Protein AF-A0A015INJ2-F1 (afdb_monomer)

Foldseek 3Di:
DDPDVVVVVLVVVLVVLVVVLVVLVVQLVVLCVVLLVPLQFNLVSLLLSCLSVVLSVLSVVLSVDPPVCSVVSNVVSVVSSLVSVQCQVVVLVVVVVVVVVVVVPDDPDDDDDDDDDDDDDDDDDDDDDDDDDDDDDDPPPPPPPDPSPPDPVVSNDDDPVSSVNNRDNVHDDDDDPPVVVVVVLLVLLVVLLVLLLVLLDDDAPDPDDDLLNLLSVLSVLLSVLLNVLQVCQQLFPDWDQLCRPDSVLVSLLSSLSVLLSVLSNLLSNLSSVLSPDQLDPPSVVGDDPPPDPPPPDDDDDDDDDDDDDDDDPDDQSFDPVCLVSLLSNLLSSLSNLLSSLSSLVSMGRPDPPQFWQADSVVLSVLSNVLSVCSNCVSVVRDRSSVNSVVNSVSSVVSVVCSVNRSDTPPDDPDDPQVVQWDDDPPDDIDGRPPPDDDDPPDPDDPPDDDDDDDDDDDDDDDDDDDDDD

InterPro domains:
  IPR010640 Low temperature requirement A [PF06772] (6-276)
  IPR010640 Low temperature requirement A [PTHR36840] (14-409)

pLDDT: mean 70.64, std 23.64, range [24.69, 97.62]

Mean predicted aligned error: 16.52 Å

Secondary structure (DSSP, 8-state):
----HHHHHHHHHHHHHHHHHHHHHHHHHHHHHHHHH-GGGHHHHHHHHHHHHHHHHHHHHHHTS-HHHHHHHHHHHHHHHHHHHHHHHHHHHHHHHHHHHHTT---S--------------------------------------GGG---TTTTS--GGGGG-S--SS---PPP-HHHHHHHHHHHHHHHHHHHHHHT------SS--HHHHHHHHHHHHHHHHHHHHHS-TT-SSEE-HHHH-HHHHHHHHHHHHHHHHHHHHHHHHHHHHHH---STTGGGSPP-----TTS-----------------------GGGHHHHHHHHHHHHHHHHHHHHHHHHSEE-SPTT-BSS-HHHHHHHHHHHHHHHHHGGGG---HHHHHHHHHHHHHHHHHHHHHHTSBTTS-SS--GGGGEE--SSS--EE----S-S-TT------S----PPP--------------

Sequence (469 aa):
MGTHATDIFHENVSIYLVSFIIARMVFVFLHILHATWIPLFRASFMNIAWGVFIPCVIWIVAIFVPSNWVNIAMWIAIAIEMLWTKIMPLYLRFGRKTKTQDEIVVDTTRENTPANDPSSPTSPTTSSSPTSPISPSSTITSRAPHKAMRTRGTEYQWKWKDLFIIFDTNQYRPALNIEHYSERLGLFAIIALGEGVLGVLYTSYNPQPDGQLGKAILGLLITYNLHWIYFIVDGSKQFQHALRRHVITGLLFGMTHFPLNMALVAFGASLGKIVQLRDFPGAHSIPTNEVGSHALVAESNSPSESTPTEVDSHNDSYDPHNAPLFWLYSATLAISLYCMGIVGVLHKGLDEDNYLRIPKSYRIILRFIIGTICLLLPLSKVNSLNLVVITSMLSIFLIIVETYGRLRKGLPLFGKCEDDVIIHPEYKKYIKWRWGNKDLNKGTWSTGILRKRKNKKEIGMDDKLIFES

Structure (mmCIF, N/CA/C/O backbone):
data_AF-A0A015INJ2-F1
#
_entry.id   AF-A0A015INJ2-F1
#
loop_
_atom_site.group_PDB
_atom_site.id
_atom_site.type_symbol
_atom_site.label_atom_id
_atom_site.label_alt_id
_atom_site.label_comp_id
_atom_site.label_asym_id
_atom_site.label_entity_id
_atom_site.label_seq_id
_atom_site.pdbx_PDB_ins_code
_atom_site.Cartn_x
_atom_site.Cartn_y
_atom_site.Cartn_z
_atom_site.occupancy
_atom_site.B_iso_or_equiv
_atom_site.auth_seq_id
_atom_site.auth_comp_id
_atom_site.auth_asym_id
_atom_site.auth_atom_id
_atom_site.pdbx_PDB_model_num
ATOM 1 N N . MET A 1 1 ? 10.844 -36.822 -24.781 1.00 37.34 1 MET A N 1
ATOM 2 C CA . MET A 1 1 ? 10.963 -36.105 -23.494 1.00 37.34 1 MET A CA 1
ATOM 3 C C . MET A 1 1 ? 11.379 -34.678 -23.803 1.00 37.34 1 MET A C 1
ATOM 5 O O . MET A 1 1 ? 12.560 -34.375 -23.801 1.00 37.34 1 MET A O 1
ATOM 9 N N . GLY A 1 2 ? 10.423 -33.844 -24.214 1.00 34.75 2 GLY A N 1
ATOM 10 C CA . GLY A 1 2 ? 10.663 -32.419 -24.426 1.00 34.75 2 GLY A CA 1
ATOM 11 C C . GLY A 1 2 ? 10.316 -31.694 -23.137 1.00 34.75 2 GLY A C 1
ATOM 12 O O . GLY A 1 2 ? 9.162 -31.718 -22.731 1.00 34.75 2 GLY A O 1
ATOM 13 N N . THR A 1 3 ? 11.309 -31.116 -22.473 1.00 41.62 3 THR A N 1
ATOM 14 C CA . THR A 1 3 ? 11.123 -30.217 -21.333 1.00 41.62 3 THR A CA 1
ATOM 15 C C . THR A 1 3 ? 10.608 -28.884 -21.865 1.00 41.62 3 THR A C 1
ATOM 17 O O . THR A 1 3 ? 11.395 -28.007 -22.224 1.00 41.62 3 THR A O 1
ATOM 20 N N . HIS A 1 4 ? 9.289 -28.739 -21.992 1.00 40.44 4 HIS A N 1
ATOM 21 C CA . HIS A 1 4 ? 8.701 -27.427 -22.239 1.00 40.44 4 HIS A CA 1
ATOM 22 C C . HIS A 1 4 ? 8.974 -26.536 -21.020 1.00 40.44 4 HIS A C 1
ATOM 24 O O . HIS A 1 4 ? 8.844 -26.977 -19.880 1.00 40.44 4 HIS A O 1
ATOM 30 N N . ALA A 1 5 ? 9.331 -25.268 -21.245 1.00 39.47 5 ALA A N 1
ATOM 31 C CA . ALA A 1 5 ? 9.558 -24.296 -20.172 1.00 39.47 5 ALA A CA 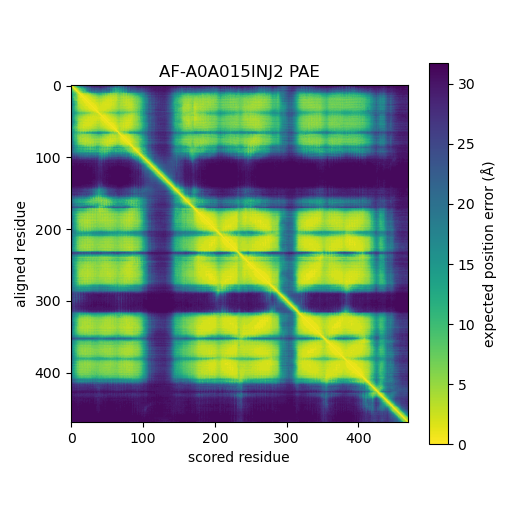1
ATOM 32 C C . ALA A 1 5 ? 8.371 -24.226 -19.189 1.00 39.47 5 ALA A C 1
ATOM 34 O O . ALA A 1 5 ? 8.565 -24.021 -17.994 1.00 39.47 5 ALA A O 1
ATOM 35 N N . THR A 1 6 ? 7.151 -24.478 -19.673 1.00 51.31 6 THR A N 1
ATOM 36 C CA . THR A 1 6 ? 5.929 -24.557 -18.864 1.00 51.31 6 THR A CA 1
ATOM 37 C C . THR A 1 6 ? 5.978 -25.631 -17.782 1.00 51.31 6 THR A C 1
ATOM 39 O O . THR A 1 6 ? 5.457 -25.380 -16.701 1.00 51.31 6 THR A O 1
ATOM 42 N N . ASP A 1 7 ? 6.626 -26.773 -18.025 1.00 53.12 7 ASP A N 1
ATOM 43 C CA . ASP A 1 7 ? 6.733 -27.862 -17.044 1.00 53.12 7 ASP A CA 1
ATOM 44 C C . ASP A 1 7 ? 7.719 -27.498 -15.928 1.00 53.12 7 ASP A C 1
ATOM 46 O O . ASP A 1 7 ? 7.435 -27.726 -14.755 1.00 53.12 7 ASP A O 1
ATOM 50 N N . ILE A 1 8 ? 8.820 -26.815 -16.271 1.00 52.50 8 ILE A N 1
ATOM 51 C CA . ILE A 1 8 ? 9.803 -26.290 -15.306 1.00 52.50 8 ILE A CA 1
ATOM 52 C C . ILE A 1 8 ? 9.174 -25.190 -14.437 1.00 52.50 8 ILE A C 1
ATOM 54 O O . ILE A 1 8 ? 9.369 -25.150 -13.220 1.00 52.50 8 ILE A O 1
ATOM 58 N N . PHE A 1 9 ? 8.382 -24.293 -15.037 1.00 52.97 9 PHE A N 1
ATOM 59 C CA . PHE A 1 9 ? 7.626 -23.290 -14.281 1.00 52.97 9 PHE A CA 1
ATOM 60 C C . PHE A 1 9 ? 6.572 -23.938 -13.377 1.00 52.97 9 PHE A C 1
ATOM 62 O O . PHE A 1 9 ? 6.418 -23.504 -12.236 1.00 52.97 9 PHE A O 1
ATOM 69 N N . HIS A 1 10 ? 5.891 -24.991 -13.838 1.00 63.22 10 HIS A N 1
ATOM 70 C CA . HIS A 1 10 ? 4.936 -25.737 -13.019 1.00 63.22 10 HIS A CA 1
ATOM 71 C C . HIS A 1 10 ? 5.623 -26.407 -11.826 1.00 63.22 10 HIS A C 1
ATOM 73 O O . HIS A 1 10 ? 5.093 -26.367 -10.716 1.00 63.22 10 HIS A O 1
ATOM 79 N N . GLU A 1 11 ? 6.812 -26.975 -12.027 1.00 68.94 11 GLU A N 1
ATOM 80 C CA . GLU A 1 11 ? 7.596 -27.640 -10.986 1.00 68.94 11 GLU A CA 1
ATOM 81 C C . GLU A 1 11 ? 8.076 -26.641 -9.923 1.00 68.94 11 GLU A C 1
ATOM 83 O O . GLU A 1 11 ? 7.817 -26.831 -8.733 1.00 68.94 11 GLU A O 1
ATOM 88 N N . ASN A 1 12 ? 8.643 -25.504 -10.340 1.00 72.44 12 ASN A N 1
ATOM 89 C CA . ASN A 1 12 ? 9.075 -24.444 -9.425 1.00 72.44 12 ASN A CA 1
ATOM 90 C C . ASN A 1 12 ? 7.905 -23.852 -8.629 1.00 72.44 12 ASN A C 1
ATOM 92 O O . ASN A 1 12 ? 7.983 -23.733 -7.405 1.00 72.44 12 ASN A O 1
ATOM 96 N N . VAL A 1 13 ? 6.796 -23.511 -9.297 1.00 71.50 13 VAL A N 1
ATOM 97 C CA . VAL A 1 13 ? 5.592 -22.990 -8.631 1.00 71.50 13 VAL A CA 1
ATOM 98 C C . VAL A 1 13 ? 5.046 -24.018 -7.644 1.00 71.50 13 VAL A C 1
ATOM 100 O O . VAL A 1 13 ? 4.737 -23.661 -6.510 1.00 71.50 13 VAL A O 1
ATOM 103 N N . SER A 1 14 ? 5.003 -25.298 -8.017 1.00 74.44 14 SER A N 1
ATOM 104 C CA . SER A 1 14 ? 4.539 -26.370 -7.130 1.00 74.44 14 SER A CA 1
ATOM 105 C C . SER A 1 14 ? 5.404 -26.490 -5.875 1.00 74.44 14 SER A C 1
ATOM 107 O O . SER A 1 14 ? 4.860 -26.594 -4.778 1.00 74.44 14 SER A O 1
ATOM 109 N N . ILE A 1 15 ? 6.732 -26.395 -5.993 1.00 82.12 15 ILE A N 1
ATOM 110 C CA . ILE A 1 15 ? 7.648 -26.417 -4.840 1.00 82.12 15 ILE A CA 1
ATOM 111 C C . ILE A 1 15 ? 7.374 -25.231 -3.899 1.00 82.12 15 ILE A C 1
ATOM 113 O O . ILE A 1 15 ? 7.261 -25.415 -2.681 1.00 82.12 15 ILE A O 1
ATOM 117 N N . TYR A 1 16 ? 7.196 -24.022 -4.442 1.00 80.00 16 TYR A N 1
ATOM 118 C CA . TYR A 1 16 ? 6.836 -22.848 -3.640 1.00 80.00 16 TYR A CA 1
ATOM 119 C C . TYR A 1 16 ? 5.480 -23.021 -2.947 1.00 80.00 16 TYR A C 1
ATOM 121 O O . TYR A 1 16 ? 5.376 -22.770 -1.745 1.00 80.00 16 TYR A O 1
ATOM 129 N N . LEU A 1 17 ? 4.462 -23.513 -3.656 1.00 80.06 17 LEU A N 1
ATOM 130 C CA . LEU A 1 17 ? 3.134 -23.762 -3.091 1.00 80.06 17 LEU A CA 1
ATOM 131 C C . LEU A 1 17 ? 3.173 -24.806 -1.972 1.00 80.06 17 LEU A C 1
ATOM 133 O O . LEU A 1 17 ? 2.581 -24.590 -0.915 1.00 80.06 17 LEU A O 1
ATOM 137 N N . VAL A 1 18 ? 3.911 -25.901 -2.157 1.00 85.69 18 VAL A N 1
ATOM 138 C CA . VAL A 1 18 ? 4.077 -26.943 -1.135 1.00 85.69 18 VAL A CA 1
ATOM 139 C C . VAL A 1 18 ? 4.748 -26.373 0.114 1.00 85.69 18 VAL A C 1
ATOM 141 O O . VAL A 1 18 ? 4.236 -26.566 1.218 1.00 85.69 18 VAL A O 1
ATOM 144 N N . SER A 1 19 ? 5.844 -25.619 -0.031 1.00 86.75 19 SER A N 1
ATOM 145 C CA . SER A 1 19 ? 6.521 -25.000 1.121 1.00 86.75 19 SER A CA 1
ATOM 146 C C . SER A 1 19 ? 5.616 -24.009 1.870 1.00 86.75 19 SER A C 1
ATOM 148 O O . SER A 1 19 ? 5.572 -24.009 3.104 1.00 86.75 19 SER A O 1
ATOM 150 N N . PHE A 1 20 ? 4.817 -23.231 1.136 1.00 85.88 20 PHE A N 1
ATOM 151 C CA . PHE A 1 20 ? 3.827 -22.318 1.697 1.00 85.88 20 PHE A CA 1
ATOM 152 C C . PHE A 1 20 ? 2.727 -23.057 2.474 1.00 85.88 20 PHE A C 1
ATOM 154 O O . PHE A 1 20 ? 2.412 -22.678 3.605 1.00 85.88 20 PHE A O 1
ATOM 161 N N . ILE A 1 21 ? 2.178 -24.142 1.918 1.00 88.81 21 ILE A N 1
ATOM 162 C CA . ILE A 1 21 ? 1.166 -24.973 2.587 1.00 88.81 21 ILE A CA 1
ATOM 163 C C . ILE A 1 21 ? 1.736 -25.586 3.868 1.00 88.81 21 ILE A C 1
ATOM 165 O O . ILE A 1 21 ? 1.072 -25.544 4.902 1.00 88.81 21 ILE A O 1
ATOM 169 N N . ILE A 1 22 ? 2.971 -26.099 3.845 1.00 91.12 22 ILE A N 1
ATOM 170 C CA . ILE A 1 22 ? 3.627 -26.654 5.040 1.00 91.12 22 ILE A CA 1
ATOM 171 C C . ILE A 1 22 ? 3.703 -25.596 6.147 1.00 91.12 22 ILE A C 1
ATOM 173 O O . ILE A 1 22 ? 3.267 -25.854 7.272 1.00 91.12 22 ILE A O 1
ATOM 177 N N . ALA A 1 23 ? 4.172 -24.384 5.834 1.00 89.69 23 ALA A N 1
ATOM 178 C CA . ALA A 1 23 ? 4.242 -23.291 6.805 1.00 89.69 23 ALA A CA 1
ATOM 179 C C . ALA A 1 23 ? 2.858 -22.941 7.392 1.00 89.69 23 ALA A C 1
ATOM 181 O O . ALA A 1 23 ? 2.720 -22.698 8.594 1.00 89.69 23 ALA A O 1
ATOM 182 N N . ARG A 1 24 ? 1.806 -22.972 6.566 1.00 90.31 24 ARG A N 1
ATOM 183 C CA . ARG A 1 24 ? 0.418 -22.734 6.992 1.00 90.31 24 ARG A CA 1
ATOM 184 C C . ARG A 1 24 ? -0.132 -23.859 7.869 1.00 90.31 24 ARG A C 1
ATOM 186 O O . ARG A 1 24 ? -0.808 -23.581 8.859 1.00 90.31 24 ARG A O 1
ATOM 193 N N . MET A 1 25 ? 0.192 -25.113 7.567 1.00 92.12 25 MET A N 1
ATOM 194 C CA . MET A 1 25 ? -0.232 -26.267 8.364 1.00 92.12 25 MET A CA 1
ATOM 195 C C . MET A 1 25 ? 0.405 -26.271 9.756 1.00 92.12 25 MET A C 1
ATOM 197 O O . MET A 1 25 ? -0.268 -26.611 10.730 1.00 92.12 25 MET A O 1
ATOM 201 N N . VAL A 1 26 ? 1.649 -25.799 9.890 1.00 94.06 26 VAL A N 1
ATOM 202 C CA . VAL A 1 26 ? 2.275 -25.567 11.205 1.00 94.06 26 VAL A CA 1
ATOM 203 C C . VAL A 1 26 ? 1.472 -24.547 12.021 1.00 94.06 26 VAL A C 1
ATOM 205 O O . VAL A 1 26 ? 1.242 -24.747 13.215 1.00 94.06 26 VAL A O 1
ATOM 208 N N . PHE A 1 27 ? 0.975 -23.482 11.386 1.00 90.62 27 PHE A N 1
ATOM 209 C CA . PHE A 1 27 ? 0.138 -22.483 12.054 1.00 90.62 27 PHE A CA 1
ATOM 210 C C . PHE A 1 27 ? -1.207 -23.064 12.520 1.00 90.62 27 PHE A C 1
ATOM 212 O O . PHE A 1 27 ? -1.632 -22.790 13.646 1.00 90.62 27 PHE A O 1
ATOM 219 N N . VAL A 1 28 ? -1.852 -23.903 11.698 1.00 92.06 28 VAL A N 1
ATOM 220 C CA . VAL A 1 28 ? -3.074 -24.646 12.068 1.00 92.06 28 VAL A CA 1
ATOM 221 C C . VAL A 1 28 ? -2.808 -25.546 13.275 1.00 92.06 28 VAL A C 1
ATOM 223 O O . VAL A 1 28 ? -3.546 -25.485 14.259 1.00 92.06 28 VAL A O 1
ATOM 226 N N . PHE A 1 29 ? -1.725 -26.324 13.239 1.00 93.06 29 PHE A N 1
ATOM 227 C CA . PHE A 1 29 ? -1.326 -27.204 14.337 1.00 93.06 29 PHE A CA 1
ATOM 228 C C . PHE A 1 29 ? -1.113 -26.433 15.647 1.00 93.06 29 PHE A C 1
ATOM 230 O O . PHE A 1 29 ? -1.627 -26.829 16.693 1.00 93.06 29 PHE A O 1
ATOM 237 N N . LEU A 1 30 ? -0.435 -25.284 15.592 1.00 92.44 30 LEU A N 1
ATOM 238 C CA . LEU A 1 30 ? -0.211 -24.445 16.768 1.00 92.44 30 LEU A CA 1
ATOM 239 C C . LEU A 1 30 ? -1.530 -23.918 17.361 1.00 92.44 30 LEU A C 1
ATOM 241 O O . LEU A 1 30 ? -1.694 -23.903 18.579 1.00 92.44 30 LEU A O 1
ATOM 245 N N . HIS A 1 31 ? -2.505 -23.542 16.527 1.00 89.31 31 HIS A N 1
ATOM 246 C CA . HIS A 1 31 ? -3.829 -23.104 16.997 1.00 89.31 31 HIS A CA 1
ATOM 247 C C . HIS A 1 31 ? -4.644 -24.248 17.608 1.00 89.31 31 HIS A C 1
ATOM 249 O O . HIS A 1 31 ? -5.375 -24.029 18.576 1.00 89.31 31 HIS A O 1
ATOM 255 N N . ILE A 1 32 ? -4.481 -25.470 17.095 1.00 88.94 32 ILE A N 1
ATOM 256 C CA . ILE A 1 32 ? -5.030 -26.686 17.706 1.00 88.94 32 ILE A CA 1
ATOM 257 C C . ILE A 1 32 ? -4.429 -26.904 19.096 1.00 88.94 32 ILE A C 1
ATOM 259 O O . ILE A 1 32 ? -5.177 -27.083 20.057 1.00 88.94 32 ILE A O 1
ATOM 263 N N . LEU A 1 33 ? -3.110 -26.777 19.237 1.00 90.06 33 LEU A N 1
ATOM 264 C CA . LEU A 1 33 ? -2.421 -26.879 20.526 1.00 90.06 33 LEU A CA 1
ATOM 265 C C . LEU A 1 33 ? -2.858 -25.777 21.511 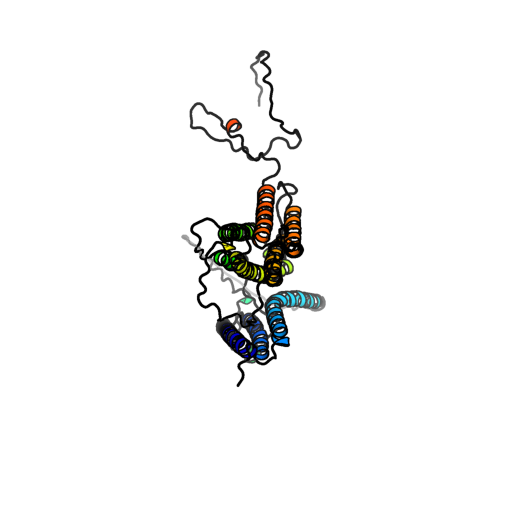1.00 90.06 33 LEU A C 1
ATOM 267 O O . LEU A 1 33 ? -3.101 -26.041 22.687 1.00 90.06 33 LEU A O 1
ATOM 271 N N . HIS A 1 34 ? -3.041 -24.539 21.050 1.00 87.56 34 HIS A N 1
ATOM 272 C CA . HIS A 1 34 ? -3.579 -23.474 21.903 1.00 87.56 34 HIS A CA 1
ATOM 273 C C . HIS A 1 34 ? -5.013 -23.754 22.365 1.00 87.56 34 HIS A C 1
ATOM 275 O O . HIS A 1 34 ? -5.356 -23.451 23.510 1.00 87.56 34 HIS A O 1
ATOM 281 N N . ALA A 1 35 ? -5.849 -24.356 21.515 1.00 85.44 35 ALA A N 1
ATOM 282 C CA . ALA A 1 35 ? -7.199 -24.747 21.902 1.00 85.44 35 ALA A CA 1
ATOM 283 C C . ALA A 1 35 ? -7.205 -25.880 22.939 1.00 85.44 35 ALA A C 1
ATOM 285 O O . ALA A 1 35 ? -8.035 -25.869 23.851 1.00 85.44 35 ALA A O 1
ATOM 286 N N . THR A 1 36 ? -6.292 -26.850 22.851 1.00 84.00 36 THR A N 1
ATOM 287 C CA . THR A 1 36 ? -6.221 -27.918 23.859 1.00 84.00 36 THR A CA 1
ATOM 288 C C . THR A 1 36 ? -5.809 -27.360 25.220 1.00 84.00 36 THR A C 1
ATOM 290 O O . THR A 1 36 ? -6.463 -27.677 26.219 1.00 84.00 36 THR A O 1
ATOM 293 N N . TRP A 1 37 ? -4.812 -26.466 25.251 1.00 85.69 37 TRP A N 1
ATOM 294 C CA . TRP A 1 37 ? -4.280 -25.875 26.483 1.00 85.69 37 TRP A CA 1
ATOM 295 C C . TRP A 1 37 ? -5.234 -24.853 27.121 1.00 85.69 37 TRP A C 1
ATOM 297 O O . TRP A 1 37 ? -5.406 -24.852 28.339 1.00 85.69 37 TRP A O 1
ATOM 307 N N . ILE A 1 38 ? -5.891 -23.991 26.336 1.00 84.19 38 ILE A N 1
ATOM 308 C CA . ILE A 1 38 ? -6.716 -22.895 26.871 1.00 84.19 38 ILE A CA 1
ATOM 309 C C . ILE A 1 38 ? -8.208 -23.167 26.613 1.00 84.19 38 ILE A C 1
ATOM 311 O O . ILE A 1 38 ? -8.754 -22.723 25.596 1.00 84.19 38 ILE A O 1
ATOM 315 N N . PRO A 1 39 ? -8.912 -23.849 27.542 1.00 76.44 39 PRO A N 1
ATOM 316 C CA . PRO A 1 39 ? -10.284 -24.295 27.323 1.00 76.44 39 PRO A CA 1
ATOM 317 C C . PRO A 1 39 ? -11.280 -23.164 27.093 1.00 76.44 39 PRO A C 1
ATOM 319 O O . PRO A 1 39 ? -12.203 -23.308 26.294 1.00 76.44 39 PRO A O 1
ATOM 322 N N . LEU A 1 40 ? -11.048 -22.017 27.732 1.00 76.12 40 LEU A N 1
ATOM 323 C CA . LEU A 1 40 ? -11.949 -20.870 27.701 1.00 76.12 40 LEU A CA 1
ATOM 324 C C . LEU A 1 40 ? -12.138 -20.285 26.290 1.00 76.12 40 LEU A C 1
ATOM 326 O O . LEU A 1 40 ? -13.213 -19.785 25.973 1.00 76.12 40 LEU A O 1
ATOM 330 N N . PHE A 1 41 ? -11.113 -20.365 25.433 1.00 78.31 41 PHE A N 1
ATOM 331 C CA . PHE A 1 41 ? -11.112 -19.770 24.088 1.00 78.31 41 PHE A CA 1
ATOM 332 C C . PHE A 1 41 ? -11.024 -20.813 22.963 1.00 78.31 41 PHE A C 1
ATOM 334 O O . PHE A 1 41 ? -10.759 -20.455 21.814 1.00 78.31 41 PHE A O 1
ATOM 341 N N . ARG A 1 42 ? -11.272 -22.096 23.268 1.00 80.06 42 ARG A N 1
ATOM 342 C CA . ARG A 1 42 ? -11.201 -23.237 22.332 1.00 80.06 42 ARG A CA 1
ATOM 343 C C . ARG A 1 42 ? -11.834 -22.950 20.982 1.00 80.06 42 ARG A C 1
ATOM 345 O O . ARG A 1 42 ? -11.186 -23.068 19.947 1.00 80.06 42 ARG A O 1
ATOM 352 N N . ALA A 1 43 ? -13.087 -22.519 21.006 1.00 77.50 43 ALA A N 1
ATOM 353 C CA . ALA A 1 43 ? -13.856 -22.306 19.794 1.00 77.50 43 ALA A CA 1
ATOM 354 C C . ALA A 1 43 ? -13.339 -21.111 18.966 1.00 77.50 43 ALA A C 1
ATOM 356 O O . ALA A 1 43 ? -13.389 -21.145 17.740 1.00 77.50 43 ALA A O 1
ATOM 357 N N . SER A 1 44 ? -12.756 -20.092 19.613 1.00 79.56 44 SER A N 1
ATOM 358 C CA . SER A 1 44 ? -12.095 -18.984 18.912 1.00 79.56 44 SER A CA 1
ATOM 359 C C . SER A 1 44 ? -10.821 -19.448 18.205 1.00 79.56 44 SER A C 1
ATOM 361 O O . SER A 1 44 ? -10.587 -19.062 17.063 1.00 79.56 44 SER A O 1
ATOM 363 N N . PHE A 1 45 ? -10.000 -20.272 18.861 1.00 84.94 45 PHE A N 1
ATOM 364 C CA . PHE A 1 45 ? -8.798 -20.837 18.245 1.00 84.94 45 PHE A CA 1
ATOM 365 C C . PHE A 1 45 ? -9.144 -21.816 17.117 1.00 84.94 45 PHE A C 1
ATOM 367 O O . PHE A 1 45 ? -8.491 -21.786 16.078 1.00 84.94 45 PHE A O 1
ATOM 374 N N . MET A 1 46 ? -10.204 -22.619 17.272 1.00 84.50 46 MET A N 1
ATOM 375 C CA . MET A 1 46 ? -10.673 -23.540 16.226 1.00 84.50 46 MET A CA 1
ATOM 376 C C . MET A 1 46 ? -11.248 -22.815 15.027 1.00 84.50 46 MET A C 1
ATOM 378 O O . MET A 1 46 ? -10.944 -23.184 13.898 1.00 84.50 46 MET A O 1
ATOM 382 N N . ASN A 1 47 ? -11.982 -21.727 15.239 1.00 83.44 47 ASN A N 1
ATOM 383 C CA . ASN A 1 47 ? -12.425 -20.896 14.132 1.00 83.44 47 ASN A CA 1
ATOM 384 C C . ASN A 1 47 ? -11.230 -20.325 13.343 1.00 83.44 47 ASN A C 1
ATOM 386 O O . ASN A 1 47 ? -11.232 -20.389 12.116 1.00 83.44 47 ASN A O 1
ATOM 390 N N . ILE A 1 48 ? -10.187 -19.828 14.020 1.00 85.00 48 ILE A N 1
ATOM 391 C CA . ILE A 1 48 ? -8.971 -19.341 13.344 1.00 85.00 48 ILE A CA 1
ATOM 392 C C . ILE A 1 48 ? -8.271 -20.481 12.587 1.00 85.00 48 ILE A C 1
ATOM 394 O O . ILE A 1 48 ? -7.875 -20.287 11.440 1.00 85.00 48 ILE A O 1
ATOM 398 N N . ALA A 1 49 ? -8.171 -21.672 13.186 1.00 88.81 49 ALA A N 1
ATOM 399 C CA . ALA A 1 49 ? -7.579 -22.849 12.552 1.00 88.81 49 ALA A CA 1
ATOM 400 C C . ALA A 1 49 ? -8.328 -23.251 11.268 1.00 88.81 49 ALA A C 1
ATOM 402 O O . ALA A 1 49 ? -7.701 -23.417 10.223 1.00 88.81 49 ALA A O 1
ATOM 403 N N . TRP A 1 50 ? -9.663 -23.317 11.309 1.00 87.50 50 TRP A N 1
ATOM 404 C CA . TRP A 1 50 ? -10.501 -23.579 10.132 1.00 87.50 50 TRP A CA 1
ATOM 405 C C . TRP A 1 50 ? -10.345 -22.509 9.049 1.00 87.50 50 TRP A C 1
ATOM 407 O O . TRP A 1 50 ? -10.314 -22.835 7.863 1.00 87.50 50 TRP A O 1
ATOM 417 N N . GLY A 1 51 ? -10.161 -21.253 9.455 1.00 85.88 51 GLY A N 1
ATOM 418 C CA . GLY A 1 51 ? -9.908 -20.135 8.550 1.00 85.88 51 GLY A CA 1
ATOM 419 C C . GLY A 1 51 ? -8.631 -20.236 7.740 1.00 85.88 51 GLY A C 1
ATOM 420 O O . GLY A 1 51 ? -8.559 -19.666 6.658 1.00 85.88 51 GLY A O 1
ATOM 421 N N . VAL A 1 52 ? -7.640 -20.964 8.247 1.00 89.12 52 VAL A N 1
ATOM 422 C CA . VAL A 1 52 ? -6.389 -21.236 7.534 1.00 89.12 52 VAL A CA 1
ATOM 423 C C . VAL A 1 52 ? -6.467 -22.576 6.806 1.00 89.12 52 VAL A C 1
ATOM 425 O O . VAL A 1 52 ? -6.013 -22.681 5.668 1.00 89.12 52 VAL A O 1
ATOM 428 N N . PHE A 1 53 ? -7.091 -23.585 7.415 1.00 91.25 53 PHE A N 1
ATOM 429 C CA . PHE A 1 53 ? -7.205 -24.926 6.847 1.00 91.25 53 PHE A CA 1
ATOM 430 C C . PHE A 1 53 ? -8.030 -24.960 5.551 1.00 91.25 53 PHE A C 1
ATOM 432 O O . PHE A 1 53 ? -7.593 -25.569 4.578 1.00 91.25 53 PHE A O 1
ATOM 439 N N . ILE A 1 54 ? -9.179 -24.273 5.494 1.00 90.00 54 ILE A N 1
ATOM 440 C CA . ILE A 1 54 ? -10.041 -24.255 4.297 1.00 90.00 54 ILE A CA 1
ATOM 441 C C . ILE A 1 54 ? -9.291 -23.690 3.073 1.00 90.00 54 ILE A C 1
ATOM 443 O O . ILE A 1 54 ? -9.242 -24.378 2.052 1.00 90.00 54 ILE A O 1
ATOM 447 N N . PRO A 1 55 ? -8.641 -22.508 3.145 1.00 89.69 55 PRO A N 1
ATOM 448 C CA . PRO A 1 55 ? -7.770 -22.042 2.070 1.00 89.69 55 PRO A CA 1
ATOM 449 C C . PRO A 1 55 ? -6.648 -23.021 1.725 1.00 89.69 55 PRO A C 1
ATOM 451 O O . PRO A 1 55 ? -6.350 -23.178 0.548 1.00 89.69 55 PRO A O 1
ATOM 454 N N . CYS A 1 56 ? -6.039 -23.709 2.701 1.00 88.81 56 CYS A N 1
ATOM 455 C CA . CYS A 1 56 ? -4.982 -24.691 2.421 1.00 88.81 56 CYS A CA 1
ATOM 456 C C . CYS A 1 56 ? -5.473 -25.846 1.541 1.00 88.81 56 CYS A C 1
ATOM 458 O O . CYS A 1 56 ? -4.742 -26.276 0.656 1.00 88.81 56 CYS A O 1
ATOM 460 N N . VAL A 1 57 ? -6.714 -26.309 1.719 1.00 90.19 57 VAL A N 1
ATOM 461 C CA . VAL A 1 57 ? -7.309 -27.319 0.828 1.00 90.19 57 VAL A CA 1
ATOM 462 C C . VAL A 1 57 ? -7.408 -26.786 -0.604 1.00 90.19 57 VAL A C 1
ATOM 464 O O . VAL A 1 57 ? -7.057 -27.491 -1.545 1.00 90.19 57 VAL A O 1
ATOM 467 N N . ILE A 1 58 ? -7.812 -25.524 -0.777 1.00 87.81 58 ILE A N 1
ATOM 468 C CA . ILE A 1 58 ? -7.881 -24.877 -2.098 1.00 87.81 58 ILE A CA 1
ATOM 469 C C . ILE A 1 58 ? -6.478 -24.737 -2.709 1.00 87.81 58 ILE A C 1
ATOM 471 O O . ILE A 1 58 ? -6.303 -25.011 -3.894 1.00 87.81 58 ILE A O 1
ATOM 475 N N . TRP A 1 59 ? -5.470 -24.386 -1.906 1.00 85.81 59 TRP A N 1
ATOM 476 C CA . TRP A 1 59 ? -4.069 -24.334 -2.339 1.00 85.81 59 TRP A CA 1
ATOM 477 C C . TRP A 1 59 ? -3.534 -25.704 -2.780 1.00 85.81 59 TRP A C 1
ATOM 479 O O . TRP A 1 59 ? -2.809 -25.771 -3.766 1.00 85.81 59 TRP A O 1
ATOM 489 N N . ILE A 1 60 ? -3.919 -26.796 -2.109 1.00 86.06 60 ILE A N 1
ATOM 490 C CA . ILE A 1 60 ? -3.558 -28.163 -2.522 1.00 86.06 60 ILE A CA 1
ATOM 491 C C . ILE A 1 60 ? -4.213 -28.509 -3.860 1.00 86.06 60 ILE A C 1
ATOM 493 O O . ILE A 1 60 ? -3.549 -29.028 -4.752 1.00 86.06 60 ILE A O 1
ATOM 497 N N . VAL A 1 61 ? -5.501 -28.193 -4.025 1.00 84.75 61 VAL A N 1
ATOM 498 C CA . VAL A 1 61 ? -6.208 -28.410 -5.295 1.00 84.75 61 VAL A CA 1
ATOM 499 C C . VAL A 1 61 ? -5.537 -27.624 -6.423 1.00 84.75 61 VAL A C 1
ATOM 501 O O . VAL A 1 61 ? -5.363 -28.168 -7.508 1.00 84.75 61 VAL A O 1
ATOM 504 N N . ALA A 1 62 ? -5.083 -26.395 -6.159 1.00 81.31 62 ALA A N 1
ATOM 505 C CA . ALA A 1 62 ? -4.417 -25.550 -7.148 1.00 81.31 62 ALA A CA 1
ATOM 506 C C . ALA A 1 62 ? -3.119 -26.156 -7.720 1.00 81.31 62 ALA A C 1
ATOM 508 O O . ALA A 1 62 ? -2.763 -25.817 -8.843 1.00 81.31 62 ALA A O 1
ATOM 509 N N . ILE A 1 63 ? -2.448 -27.075 -7.012 1.00 80.69 63 ILE A N 1
ATOM 510 C CA . ILE A 1 63 ? -1.240 -27.767 -7.508 1.00 80.69 63 ILE A CA 1
ATOM 511 C C . ILE A 1 63 ? -1.569 -28.688 -8.692 1.00 80.69 63 ILE A C 1
ATOM 513 O O . ILE A 1 63 ? -0.769 -28.833 -9.613 1.00 80.69 63 ILE A O 1
ATOM 517 N N . PHE A 1 64 ? -2.752 -29.301 -8.682 1.00 82.19 64 PHE A N 1
ATOM 518 C CA . PHE A 1 64 ? -3.174 -30.275 -9.695 1.00 82.19 64 PHE A CA 1
ATOM 519 C C . PHE A 1 64 ? -4.006 -29.649 -10.822 1.00 82.19 64 PHE A C 1
ATOM 521 O O . PHE A 1 64 ? -4.437 -30.344 -11.742 1.00 82.19 64 PHE A O 1
ATOM 528 N N . VAL A 1 65 ? -4.273 -28.346 -10.739 1.00 81.06 65 VAL A N 1
ATOM 529 C CA . VAL A 1 65 ? -5.105 -27.612 -11.692 1.00 81.06 65 VAL A CA 1
ATOM 530 C C . VAL A 1 65 ? -4.238 -27.090 -12.849 1.00 81.06 65 VAL A C 1
ATOM 532 O O . VAL A 1 65 ? -3.144 -26.589 -12.602 1.00 81.06 65 VAL A O 1
ATOM 535 N N . PRO A 1 66 ? -4.706 -27.149 -14.114 1.00 77.12 66 PRO A N 1
ATOM 536 C CA . PRO A 1 66 ? -3.969 -26.601 -15.254 1.00 77.12 66 PRO A CA 1
ATOM 537 C C . PRO A 1 66 ? -3.700 -25.094 -15.117 1.00 77.12 66 PRO A C 1
ATOM 539 O O . PRO A 1 66 ? -4.581 -24.354 -14.672 1.00 77.12 66 PRO A O 1
ATOM 542 N N . SER A 1 67 ? -2.527 -24.638 -15.583 1.00 71.31 67 SER A N 1
ATOM 543 C CA . SER A 1 67 ? -1.985 -23.262 -15.471 1.00 71.31 67 SER A CA 1
ATOM 544 C C . SER A 1 67 ? -3.018 -22.124 -15.599 1.00 71.31 67 SER A C 1
ATOM 546 O O . SER A 1 67 ? -3.030 -21.182 -14.806 1.00 71.31 67 SER A O 1
ATOM 548 N N . ASN A 1 68 ? -3.966 -22.248 -16.530 1.00 75.50 68 ASN A N 1
ATOM 549 C CA . ASN A 1 68 ? -4.989 -21.240 -16.831 1.00 75.50 68 ASN A CA 1
ATOM 550 C C . ASN A 1 68 ? -5.907 -20.928 -15.631 1.00 75.50 68 ASN A C 1
ATOM 552 O O . ASN A 1 68 ? -6.380 -19.803 -15.477 1.00 75.50 68 ASN A O 1
ATOM 556 N N . TRP A 1 69 ? -6.164 -21.923 -14.781 1.00 78.62 69 TRP A N 1
ATOM 557 C CA . TRP A 1 69 ? -7.096 -21.837 -13.655 1.00 78.62 69 TRP A CA 1
ATOM 558 C C . TRP A 1 69 ? -6.394 -21.677 -12.304 1.00 78.62 69 TRP A C 1
ATOM 560 O O . TRP A 1 69 ? -7.042 -21.285 -11.331 1.00 78.62 69 TRP A O 1
ATOM 570 N N . VAL A 1 70 ? -5.078 -21.913 -12.241 1.00 76.56 70 VAL A N 1
ATOM 571 C CA . VAL A 1 70 ? -4.289 -21.800 -11.003 1.00 76.56 70 VAL A CA 1
ATOM 572 C C . VAL A 1 70 ? -4.400 -20.390 -10.433 1.00 76.56 70 VAL A C 1
ATOM 574 O O . VAL A 1 70 ? -4.764 -20.230 -9.272 1.00 76.56 70 VAL A O 1
ATOM 577 N N . ASN A 1 71 ? -4.209 -19.355 -11.257 1.00 77.81 71 ASN A N 1
ATOM 578 C CA . ASN A 1 71 ? -4.323 -17.957 -10.824 1.00 77.81 71 ASN A CA 1
ATOM 579 C C . ASN A 1 71 ? -5.678 -17.648 -10.172 1.00 77.81 71 ASN A C 1
ATOM 581 O O . ASN A 1 71 ? -5.732 -17.013 -9.120 1.00 77.81 71 ASN A O 1
ATOM 585 N N . ILE A 1 72 ? -6.770 -18.133 -10.764 1.00 82.88 72 ILE A N 1
ATOM 586 C CA . ILE A 1 72 ? -8.124 -17.922 -10.243 1.00 82.88 72 ILE A CA 1
ATOM 587 C C . ILE A 1 72 ? -8.288 -18.635 -8.894 1.00 82.88 72 ILE A C 1
ATOM 589 O O . ILE A 1 72 ? -8.773 -18.030 -7.938 1.00 82.88 72 ILE A O 1
ATOM 593 N N . ALA A 1 73 ? -7.830 -19.885 -8.786 1.00 82.50 73 ALA A N 1
ATOM 594 C CA . ALA A 1 73 ? -7.870 -20.645 -7.538 1.00 82.50 73 ALA A CA 1
ATOM 595 C C . ALA A 1 73 ? -7.062 -19.966 -6.414 1.00 82.50 73 ALA A C 1
ATOM 597 O O . ALA A 1 73 ? -7.548 -19.872 -5.285 1.00 82.50 73 ALA A O 1
ATOM 598 N N . MET A 1 74 ? -5.880 -19.421 -6.727 1.00 81.56 74 MET A N 1
ATOM 599 C CA . MET A 1 74 ? -5.049 -18.678 -5.772 1.00 81.56 74 MET A CA 1
ATOM 600 C C . MET A 1 74 ? -5.766 -17.430 -5.244 1.00 81.56 74 MET A C 1
ATOM 602 O O . MET A 1 74 ? -5.834 -17.217 -4.032 1.00 81.56 74 MET A O 1
ATOM 606 N N . TRP A 1 75 ? -6.359 -16.625 -6.131 1.00 84.62 75 TRP A N 1
ATOM 607 C CA . TRP A 1 75 ? -7.105 -15.431 -5.723 1.00 84.62 75 TRP A CA 1
ATOM 608 C C . TRP A 1 75 ? -8.336 -15.767 -4.878 1.00 84.62 75 TRP A C 1
ATOM 610 O O . TRP A 1 75 ? -8.609 -15.067 -3.902 1.00 84.62 75 TRP A O 1
ATOM 620 N N . ILE A 1 76 ? -9.043 -16.857 -5.193 1.00 87.62 76 ILE A N 1
ATOM 621 C CA . ILE A 1 76 ? -10.166 -17.351 -4.384 1.00 87.62 76 ILE A CA 1
ATOM 622 C C . ILE A 1 76 ? -9.688 -17.754 -2.984 1.00 87.62 76 ILE A C 1
ATOM 624 O O . ILE A 1 76 ? -10.303 -17.355 -1.994 1.00 87.62 76 ILE A O 1
ATOM 628 N N . ALA A 1 77 ? -8.580 -18.494 -2.880 1.00 85.94 77 ALA A N 1
ATOM 629 C CA . ALA A 1 77 ? -8.025 -18.913 -1.595 1.00 85.94 77 ALA A CA 1
ATOM 630 C C . ALA A 1 77 ? -7.635 -17.708 -0.721 1.00 85.94 77 ALA A C 1
ATOM 632 O O . ALA A 1 77 ? -8.024 -17.640 0.448 1.00 85.94 77 ALA A O 1
ATOM 633 N N . ILE A 1 78 ? -6.939 -16.725 -1.304 1.00 86.31 78 ILE A N 1
ATOM 634 C CA . ILE A 1 78 ? -6.559 -15.475 -0.628 1.00 86.31 78 ILE A CA 1
ATOM 635 C C . ILE A 1 78 ? -7.805 -14.705 -0.177 1.00 86.31 78 ILE A C 1
ATOM 637 O O . ILE A 1 78 ? -7.866 -14.236 0.961 1.00 86.31 78 ILE A O 1
ATOM 641 N N . ALA A 1 79 ? -8.819 -14.584 -1.038 1.00 86.19 79 ALA A N 1
ATOM 642 C CA . ALA A 1 79 ? -10.049 -13.873 -0.710 1.00 86.19 79 ALA A CA 1
ATOM 643 C C . ALA A 1 79 ? -10.792 -14.526 0.463 1.00 86.19 79 ALA A C 1
ATOM 645 O O . ALA A 1 79 ? -11.208 -13.824 1.386 1.00 86.19 79 ALA A O 1
ATOM 646 N N . ILE A 1 80 ? -10.919 -15.857 0.467 1.00 87.06 80 ILE A N 1
ATOM 647 C CA . ILE A 1 80 ? -11.557 -16.604 1.560 1.00 87.06 80 ILE A CA 1
ATOM 648 C C . ILE A 1 80 ? -10.805 -16.384 2.870 1.00 87.06 80 ILE A C 1
ATOM 650 O O . ILE A 1 80 ? -11.432 -16.086 3.884 1.00 87.06 80 ILE A O 1
ATOM 654 N N . GLU A 1 81 ? -9.478 -16.469 2.859 1.00 85.62 81 GLU A N 1
ATOM 655 C CA . GLU A 1 81 ? -8.656 -16.256 4.051 1.00 85.62 81 GLU A CA 1
ATOM 656 C C . GLU A 1 81 ? -8.811 -14.837 4.620 1.00 85.62 81 GLU A C 1
ATOM 658 O O . GLU A 1 81 ? -9.035 -14.648 5.823 1.00 85.62 81 GLU A O 1
ATOM 663 N N . MET A 1 82 ? -8.754 -13.830 3.743 1.00 83.06 82 MET A N 1
ATOM 664 C CA . MET A 1 82 ? -8.934 -12.428 4.119 1.00 83.06 82 MET A CA 1
ATOM 665 C C . MET A 1 82 ? -10.331 -12.172 4.676 1.00 83.06 82 MET A C 1
ATOM 667 O O . MET A 1 82 ? -10.485 -11.419 5.634 1.00 83.06 82 MET A O 1
ATOM 671 N N . LEU A 1 83 ? -11.355 -12.811 4.117 1.00 83.44 83 LEU A N 1
ATOM 672 C CA . LEU A 1 83 ? -12.733 -12.658 4.564 1.00 83.44 83 LEU A CA 1
ATOM 673 C C . LEU A 1 83 ? -13.016 -13.433 5.856 1.00 83.44 83 LEU A C 1
ATOM 675 O O . LEU A 1 83 ? -13.757 -12.935 6.702 1.00 83.44 83 LEU A O 1
ATOM 679 N N . TRP A 1 84 ? -12.407 -14.599 6.069 1.00 84.25 84 TRP A N 1
ATOM 680 C CA . TRP A 1 84 ? -12.729 -15.487 7.189 1.00 84.25 84 TRP A CA 1
ATOM 681 C C . TRP A 1 84 ? -12.551 -14.816 8.554 1.00 84.25 84 TRP A C 1
ATOM 683 O O . TRP A 1 84 ? -13.488 -14.709 9.352 1.00 84.25 84 TRP A O 1
ATOM 693 N N . THR A 1 85 ? -11.360 -14.268 8.804 1.00 71.62 85 THR A N 1
ATOM 694 C CA . THR A 1 85 ? -11.027 -13.608 10.082 1.00 71.62 85 THR A CA 1
ATOM 695 C C . THR A 1 85 ? -11.838 -12.328 10.325 1.00 71.62 85 THR A C 1
ATOM 697 O O . THR A 1 85 ? -11.928 -11.82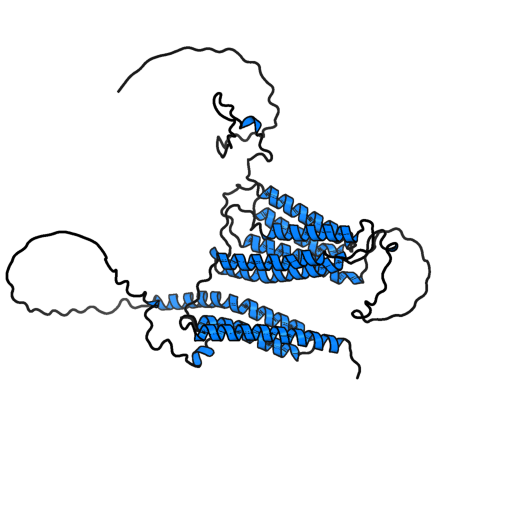9 11.450 1.00 71.62 85 THR A O 1
ATOM 700 N N . LYS A 1 86 ? -12.445 -11.790 9.265 1.00 73.44 86 LYS A N 1
ATOM 701 C CA . LYS A 1 86 ? -13.072 -10.470 9.191 1.00 73.44 86 LYS A CA 1
ATOM 702 C C . LYS A 1 86 ? -14.605 -10.538 9.225 1.00 73.44 86 LYS A C 1
ATOM 704 O O . LYS A 1 86 ? -15.244 -9.684 9.841 1.00 73.44 86 LYS A O 1
ATOM 709 N N . ILE A 1 87 ? -15.203 -11.586 8.665 1.00 70.19 87 ILE A N 1
ATOM 710 C CA . ILE A 1 87 ? -16.647 -11.854 8.718 1.00 70.19 87 ILE A CA 1
ATOM 711 C C . ILE A 1 87 ? -17.063 -12.308 10.119 1.00 70.19 87 ILE A C 1
ATOM 713 O O . ILE A 1 87 ? -18.144 -11.958 10.583 1.00 70.19 87 ILE A O 1
ATOM 717 N N . MET A 1 88 ? -16.203 -13.017 10.849 1.00 66.25 88 MET A N 1
ATOM 718 C CA . MET A 1 88 ? -16.564 -13.613 12.139 1.00 66.25 88 MET A CA 1
ATOM 719 C C . MET A 1 88 ? -16.977 -12.585 13.229 1.00 66.25 88 MET A C 1
ATOM 721 O O . MET A 1 88 ? -17.946 -12.818 13.958 1.00 66.25 88 MET A O 1
ATOM 725 N N . PRO A 1 89 ? -16.331 -11.411 13.388 1.00 65.25 89 PRO A N 1
ATOM 726 C CA . PRO A 1 89 ? -16.856 -10.314 14.218 1.00 65.25 89 PRO A CA 1
ATOM 727 C C . PRO A 1 89 ? -18.177 -9.712 13.722 1.00 65.25 89 PRO A C 1
ATOM 729 O O . PRO A 1 89 ? -19.001 -9.294 14.537 1.00 65.25 89 PRO A O 1
ATOM 732 N N . LEU A 1 90 ? -18.380 -9.663 12.404 1.00 68.00 90 LEU A N 1
ATOM 733 C CA . LEU A 1 90 ? -19.589 -9.121 11.790 1.00 68.00 90 LEU A CA 1
ATOM 734 C C . LEU A 1 90 ? -20.785 -10.051 12.038 1.00 68.00 90 LEU A C 1
ATOM 736 O O . LEU A 1 90 ? -21.826 -9.598 12.513 1.00 68.00 90 LEU A O 1
ATOM 740 N N . TYR A 1 91 ? -20.586 -11.352 11.820 1.00 67.94 91 TYR A N 1
ATOM 741 C CA . TYR A 1 91 ? -21.560 -12.415 12.050 1.00 67.94 91 TYR A CA 1
ATOM 742 C C . TYR A 1 91 ? -22.092 -12.403 13.484 1.00 67.94 91 TYR A C 1
ATOM 744 O O . TYR A 1 91 ? -23.301 -12.361 13.688 1.00 67.94 91 TYR A O 1
ATOM 752 N N . LEU A 1 92 ? -21.216 -12.328 14.493 1.00 65.06 92 LEU A N 1
ATOM 753 C CA . LEU A 1 92 ? -21.670 -12.271 15.887 1.00 65.06 92 LEU A CA 1
ATOM 754 C C . LEU A 1 92 ? -22.420 -10.983 16.224 1.00 65.06 92 LEU A C 1
ATOM 756 O O . LEU A 1 92 ? -23.373 -11.024 16.996 1.00 65.06 92 LEU A O 1
ATOM 760 N N . ARG A 1 93 ? -22.013 -9.834 15.672 1.00 66.25 93 ARG A N 1
ATOM 761 C CA . ARG A 1 93 ? -22.702 -8.565 15.941 1.00 66.25 93 ARG A CA 1
ATOM 762 C C . ARG A 1 93 ? -24.124 -8.569 15.381 1.00 66.25 93 ARG A C 1
ATOM 764 O O . ARG A 1 93 ? -25.027 -8.071 16.051 1.00 66.25 93 ARG A O 1
ATOM 771 N N . PHE A 1 94 ? -24.319 -9.129 14.188 1.00 65.00 94 PHE A N 1
ATOM 772 C CA . PHE A 1 94 ? -25.652 -9.303 13.610 1.00 65.00 94 PHE A CA 1
ATOM 773 C C . PHE A 1 94 ? -26.442 -10.403 14.324 1.00 65.00 94 PHE A C 1
ATOM 775 O O . PHE A 1 94 ? -27.587 -10.161 14.689 1.00 65.00 94 PHE A O 1
ATOM 782 N N . GLY A 1 95 ? -25.809 -11.531 14.658 1.00 59.16 95 GLY A N 1
ATOM 783 C CA . GLY A 1 95 ? -26.437 -12.621 15.410 1.00 59.16 95 GLY A CA 1
ATOM 784 C C . GLY A 1 95 ? -26.921 -12.209 16.807 1.00 59.16 95 GLY A C 1
ATOM 785 O O . GLY A 1 95 ? -27.976 -12.663 17.251 1.00 59.16 95 GLY A O 1
ATOM 786 N N . ARG A 1 96 ? -26.208 -11.295 17.486 1.00 55.25 96 ARG A N 1
ATOM 787 C CA . ARG A 1 96 ? -26.638 -10.735 18.780 1.00 55.25 96 ARG A CA 1
ATOM 788 C C . ARG A 1 96 ? -27.848 -9.815 18.653 1.00 55.25 96 ARG A C 1
ATOM 790 O O . ARG A 1 96 ? -28.694 -9.855 19.532 1.00 55.25 96 ARG A O 1
ATOM 797 N N . LYS A 1 97 ? -27.951 -9.025 17.575 1.00 53.00 97 LYS A N 1
ATOM 798 C CA . LYS A 1 97 ? -29.123 -8.163 17.334 1.00 53.00 97 LYS A CA 1
ATOM 799 C C . LYS A 1 97 ? -30.419 -8.970 17.227 1.00 53.00 97 LYS A C 1
ATOM 801 O O . LYS A 1 97 ? -31.422 -8.529 17.770 1.00 53.00 97 LYS A O 1
ATOM 806 N N . THR A 1 98 ? -30.374 -10.139 16.589 1.00 50.50 98 THR A N 1
ATOM 807 C CA . THR A 1 98 ? -31.509 -11.072 16.505 1.00 50.50 98 THR A CA 1
ATOM 808 C C . THR A 1 98 ? -31.897 -11.622 17.878 1.00 50.50 98 THR A C 1
ATOM 810 O O . THR A 1 98 ? -33.043 -11.484 18.278 1.00 50.50 98 THR A O 1
ATOM 813 N N . LYS A 1 99 ? -30.937 -12.117 18.676 1.00 47.69 99 LYS A N 1
ATOM 814 C CA . LYS A 1 99 ? -31.235 -12.653 20.021 1.00 47.69 99 LYS A CA 1
ATOM 815 C C . LYS A 1 99 ? -31.763 -11.606 21.011 1.00 47.69 99 LYS A C 1
ATOM 817 O O . LYS A 1 99 ? -32.591 -11.936 21.846 1.00 47.69 99 LYS A O 1
ATOM 822 N N . THR A 1 100 ? -31.307 -10.351 20.938 1.00 43.22 100 THR A N 1
ATOM 823 C CA . THR A 1 100 ? -31.824 -9.285 21.820 1.00 43.22 100 THR A CA 1
ATOM 824 C C . THR A 1 100 ? -33.261 -8.878 21.469 1.00 43.22 100 THR A C 1
ATOM 826 O O . THR A 1 100 ? -33.949 -8.351 22.332 1.00 43.22 100 THR A O 1
ATOM 829 N N . GLN A 1 101 ? -33.739 -9.125 20.242 1.00 42.84 101 GLN A N 1
ATOM 830 C CA . GLN A 1 101 ? -35.163 -8.958 19.923 1.00 42.84 101 GLN A CA 1
ATOM 831 C C . GLN A 1 101 ? -36.022 -10.079 20.521 1.00 42.84 101 GLN A C 1
ATOM 833 O O . GLN A 1 101 ? -37.129 -9.795 20.969 1.00 42.84 101 GLN A O 1
ATOM 838 N N . ASP A 1 102 ? -35.494 -11.302 20.608 1.00 42.66 102 ASP A N 1
ATOM 839 C CA . ASP A 1 102 ? -36.210 -12.443 21.194 1.00 42.66 102 ASP A CA 1
ATOM 840 C C . ASP A 1 102 ? -36.284 -12.378 22.736 1.00 42.66 102 ASP A C 1
ATOM 842 O O . ASP A 1 102 ? -37.213 -12.906 23.337 1.00 42.66 102 ASP A O 1
ATOM 846 N N . GLU A 1 103 ? -35.336 -11.699 23.397 1.00 40.03 103 GLU A N 1
ATOM 847 C CA . GLU A 1 103 ? -35.263 -11.601 24.869 1.00 40.03 103 GLU A CA 1
ATOM 848 C C . GLU A 1 103 ? -36.133 -10.468 25.468 1.00 40.03 103 GLU A C 1
ATOM 850 O O . GLU A 1 103 ? -36.302 -10.398 26.682 1.00 40.03 103 GLU A O 1
ATOM 855 N N . ILE A 1 104 ? -36.724 -9.585 24.645 1.00 35.72 104 ILE A N 1
ATOM 856 C CA . ILE A 1 104 ? -37.610 -8.489 25.112 1.00 35.72 104 ILE A CA 1
ATOM 857 C C . ILE A 1 104 ? -39.074 -8.955 25.286 1.00 35.72 104 ILE A C 1
ATOM 859 O O . ILE A 1 104 ? -39.912 -8.207 25.786 1.00 35.72 104 ILE A O 1
ATOM 863 N N . VAL A 1 105 ? -39.391 -10.215 24.974 1.00 40.22 105 VAL A N 1
ATOM 864 C CA . VAL A 1 105 ? -40.688 -10.830 25.296 1.00 40.22 105 VAL A CA 1
ATOM 865 C C . VAL A 1 105 ? -40.505 -11.778 26.481 1.00 40.22 105 VAL A C 1
ATOM 867 O O . VAL A 1 105 ? -40.437 -12.992 26.321 1.00 40.22 105 VAL A O 1
ATOM 870 N N . VAL A 1 106 ? -40.380 -11.224 27.688 1.00 39.38 106 VAL A N 1
ATOM 871 C CA . VAL A 1 106 ? -40.519 -12.001 28.927 1.00 39.38 106 VAL A CA 1
ATOM 872 C C . VAL A 1 106 ? -41.674 -11.417 29.732 1.00 39.38 106 VAL A C 1
ATOM 874 O O . VAL A 1 106 ? -41.635 -10.265 30.160 1.00 39.38 106 VAL A O 1
ATOM 877 N N . ASP A 1 107 ? -42.704 -12.254 29.855 1.00 33.50 107 ASP A N 1
ATOM 878 C CA . ASP A 1 107 ? -43.979 -12.091 30.549 1.00 33.50 107 ASP A CA 1
ATOM 879 C C . ASP A 1 107 ? -43.925 -11.252 31.833 1.00 33.50 107 ASP A C 1
ATOM 881 O O . ASP A 1 107 ? -43.245 -11.586 32.801 1.00 33.50 107 ASP A O 1
ATOM 885 N N . THR A 1 108 ? -44.771 -10.224 31.896 1.00 38.50 108 THR A N 1
ATOM 886 C CA . THR A 1 108 ? -45.137 -9.496 33.123 1.00 38.50 108 THR A CA 1
ATOM 887 C C . THR A 1 108 ? -46.317 -10.136 33.868 1.00 38.50 108 THR A C 1
ATOM 889 O O . THR A 1 108 ? -47.071 -9.443 34.551 1.00 38.50 108 THR A O 1
ATOM 892 N N . THR A 1 109 ? -46.501 -11.458 33.796 1.00 39.03 109 THR A N 1
ATOM 893 C CA . THR A 1 109 ? -47.603 -12.135 34.502 1.00 39.03 109 THR A CA 1
ATOM 894 C C . THR A 1 109 ? -47.184 -13.441 35.174 1.00 39.03 109 THR A C 1
ATOM 896 O O . THR A 1 109 ? -46.711 -14.354 34.510 1.00 39.03 109 THR A O 1
ATOM 899 N N . ARG A 1 110 ? -47.515 -13.533 36.476 1.00 33.75 110 ARG A N 1
ATOM 900 C CA . ARG A 1 110 ? -47.221 -14.576 37.491 1.00 33.75 110 ARG A CA 1
ATOM 901 C C . ARG A 1 110 ? -45.841 -14.387 38.131 1.00 33.75 110 ARG A C 1
ATOM 903 O O . ARG A 1 110 ? -44.828 -14.502 37.469 1.00 33.75 110 ARG A O 1
ATOM 910 N N . GLU A 1 111 ? -45.738 -14.056 39.414 1.00 30.69 111 GLU A N 1
ATOM 911 C CA . GLU A 1 111 ? -46.350 -14.790 40.523 1.00 30.69 111 GLU A CA 1
ATOM 912 C C . GLU A 1 111 ? -46.517 -13.884 41.761 1.00 30.69 111 GLU A C 1
ATOM 914 O O . GLU A 1 111 ? -45.547 -13.456 42.376 1.00 30.69 111 GLU A O 1
ATOM 919 N N . ASN A 1 112 ? -47.772 -13.594 42.118 1.00 34.38 112 ASN A N 1
ATOM 920 C CA . ASN A 1 112 ? -48.175 -13.129 43.443 1.00 34.38 112 ASN A CA 1
ATOM 921 C C . ASN A 1 112 ? -48.897 -14.296 44.120 1.00 34.38 112 ASN A C 1
ATOM 923 O O . ASN A 1 112 ? -49.993 -14.618 43.663 1.00 34.38 112 ASN A O 1
ATOM 927 N N . THR A 1 113 ? -48.375 -14.878 45.204 1.00 32.97 113 THR A N 1
ATOM 928 C CA . THR A 1 113 ? -49.191 -15.263 46.383 1.00 32.97 113 THR A CA 1
ATOM 929 C C . THR A 1 113 ? -48.297 -15.514 47.618 1.00 32.97 113 THR A C 1
ATOM 931 O O . THR A 1 113 ? -47.147 -15.917 47.447 1.00 32.97 113 THR A O 1
ATOM 934 N N . PRO A 1 114 ? -48.783 -15.243 48.850 1.00 43.75 114 PRO A N 1
ATOM 935 C CA . PRO A 1 114 ? -47.991 -15.147 50.076 1.00 43.75 114 PRO A CA 1
ATOM 936 C C . PRO A 1 114 ? -48.118 -16.398 50.966 1.00 43.75 114 PRO A C 1
ATOM 938 O O . PRO A 1 114 ? -49.112 -17.117 50.895 1.00 43.75 114 PRO A O 1
ATOM 941 N N . ALA A 1 115 ? -47.163 -16.613 51.872 1.00 31.31 115 ALA A N 1
ATOM 942 C CA . ALA A 1 115 ? -47.313 -17.570 52.968 1.00 31.31 115 ALA A CA 1
ATOM 943 C C . ALA A 1 115 ? -46.818 -16.950 54.282 1.00 31.31 115 ALA A C 1
ATOM 945 O O . ALA A 1 115 ? -45.636 -16.661 54.451 1.00 31.31 115 ALA A O 1
ATOM 946 N N . ASN A 1 116 ? -47.782 -16.711 55.172 1.00 31.61 116 ASN A N 1
ATOM 947 C CA . ASN A 1 116 ? -47.597 -16.457 56.594 1.00 31.61 116 ASN A CA 1
ATOM 948 C C . ASN A 1 116 ? -47.024 -17.708 57.267 1.00 31.61 116 ASN A C 1
ATOM 950 O O . ASN A 1 116 ? -47.514 -18.797 56.987 1.00 31.61 116 ASN A O 1
ATOM 954 N N . ASP A 1 117 ? -46.121 -17.534 58.231 1.00 29.97 117 ASP A N 1
ATOM 955 C CA . ASP A 1 117 ? -45.997 -18.479 59.343 1.00 29.97 117 ASP A CA 1
ATOM 956 C C . ASP A 1 117 ? -45.683 -17.722 60.651 1.00 29.97 117 ASP A C 1
ATOM 958 O O . ASP A 1 117 ? -44.693 -16.983 60.709 1.00 29.97 117 ASP A O 1
ATOM 962 N N . PRO A 1 118 ? -46.530 -17.843 61.694 1.00 34.72 118 PRO A N 1
ATOM 963 C CA . PRO A 1 118 ? -46.322 -17.233 62.999 1.00 34.72 118 PRO A CA 1
ATOM 964 C C . PRO A 1 118 ? -45.842 -18.271 64.026 1.00 34.72 118 PRO A C 1
ATOM 966 O O . PRO A 1 118 ? -46.589 -19.172 64.387 1.00 34.72 118 PRO A O 1
ATOM 969 N N . SER A 1 119 ? -44.644 -18.100 64.592 1.00 29.36 119 SER A N 1
ATOM 970 C CA . SER A 1 119 ? -44.320 -18.660 65.917 1.00 29.36 119 SER A CA 1
ATOM 971 C C . SER A 1 119 ? -43.041 -18.051 66.505 1.00 29.36 119 SER A C 1
ATOM 973 O O . SER A 1 119 ? -41.923 -18.442 66.179 1.00 29.36 119 SER A O 1
ATOM 975 N N . SER A 1 120 ? -43.221 -17.094 67.412 1.00 29.05 120 SER A N 1
ATOM 976 C CA . SER A 1 120 ? -42.324 -16.807 68.546 1.00 29.05 120 SER A CA 1
ATOM 977 C C . SER A 1 120 ? -42.536 -17.890 69.642 1.00 29.05 120 SER A C 1
ATOM 979 O O . SER A 1 120 ? -43.599 -18.515 69.570 1.00 29.05 120 SER A O 1
ATOM 981 N N . PRO A 1 121 ? -41.690 -18.094 70.692 1.00 41.16 121 PRO A N 1
ATOM 982 C CA . PRO A 1 121 ? -41.210 -17.003 71.558 1.00 41.16 121 PRO A CA 1
ATOM 983 C C . PRO A 1 121 ? -39.857 -17.164 72.312 1.00 41.16 121 PRO A C 1
ATOM 985 O O . PRO A 1 121 ? -39.294 -18.245 72.450 1.00 41.16 121 PRO A O 1
ATOM 988 N N . THR A 1 122 ? -39.475 -16.051 72.963 1.00 27.14 122 THR A N 1
ATOM 989 C CA . THR A 1 122 ? -38.779 -15.918 74.277 1.00 27.14 122 THR A CA 1
ATOM 990 C C . THR A 1 122 ? -37.254 -15.660 74.331 1.00 27.14 122 THR A C 1
ATOM 992 O O . THR A 1 122 ? -36.434 -16.530 74.065 1.00 27.14 122 THR A O 1
ATOM 995 N N . SER A 1 123 ? -36.906 -14.437 74.766 1.00 28.70 123 SER A N 1
ATOM 996 C CA . SER A 1 123 ? -35.636 -13.921 75.355 1.00 28.70 123 SER A CA 1
ATOM 997 C C . SER A 1 123 ? -35.467 -14.388 76.834 1.00 28.70 123 SER A C 1
ATOM 999 O O . SER A 1 123 ? -36.334 -15.158 77.248 1.00 28.70 123 SER A O 1
ATOM 1001 N N . PRO A 1 124 ? -34.529 -13.915 77.718 1.00 40.78 124 PRO A N 1
ATOM 1002 C CA . PRO A 1 124 ? -33.382 -12.960 77.645 1.00 40.78 124 PRO A CA 1
ATOM 1003 C C . PRO A 1 124 ? -32.057 -13.551 78.273 1.00 40.78 124 PRO A C 1
ATOM 1005 O O . PRO A 1 124 ? -32.050 -14.708 78.668 1.00 40.78 124 PRO A O 1
ATOM 1008 N N . THR A 1 125 ? -30.861 -12.933 78.414 1.00 25.75 125 THR A N 1
ATOM 1009 C CA . THR A 1 125 ? -30.433 -11.858 79.365 1.00 25.75 125 THR A CA 1
ATOM 1010 C C . THR A 1 125 ? -28.868 -11.733 79.375 1.00 25.75 125 THR A C 1
ATOM 1012 O O . THR A 1 125 ? -28.221 -12.773 79.376 1.00 25.75 125 THR A O 1
ATOM 1015 N N . THR A 1 126 ? -28.303 -10.496 79.424 1.00 24.84 126 THR A N 1
ATOM 1016 C CA . THR A 1 126 ? -27.069 -9.963 80.136 1.00 24.84 126 THR A CA 1
ATOM 1017 C C . THR A 1 126 ? -25.703 -10.709 80.121 1.00 24.84 126 THR A C 1
ATOM 1019 O O . THR A 1 126 ? -25.683 -11.923 80.173 1.00 24.84 126 THR A O 1
ATOM 1022 N N . SER A 1 127 ? -24.480 -10.136 80.187 1.00 24.69 127 SER A N 1
ATOM 1023 C CA . SER A 1 127 ? -23.891 -8.792 80.423 1.00 24.69 127 SER A CA 1
ATOM 1024 C C . SER A 1 127 ? -22.336 -8.859 80.318 1.00 24.69 127 SER A C 1
ATOM 1026 O O . SER A 1 127 ? -21.782 -9.943 80.436 1.00 24.69 127 SER A O 1
ATOM 1028 N N . SER A 1 128 ? -21.678 -7.684 80.246 1.00 27.81 128 SER A N 1
ATOM 1029 C CA . SER A 1 128 ? -20.290 -7.312 80.654 1.00 27.81 128 SER A CA 1
ATOM 1030 C C . SER A 1 128 ? -19.136 -7.234 79.623 1.00 27.81 128 SER A C 1
ATOM 1032 O O . SER A 1 128 ? -18.599 -8.233 79.160 1.00 27.81 128 SER A O 1
ATOM 1034 N N . SER A 1 129 ? -18.717 -5.985 79.37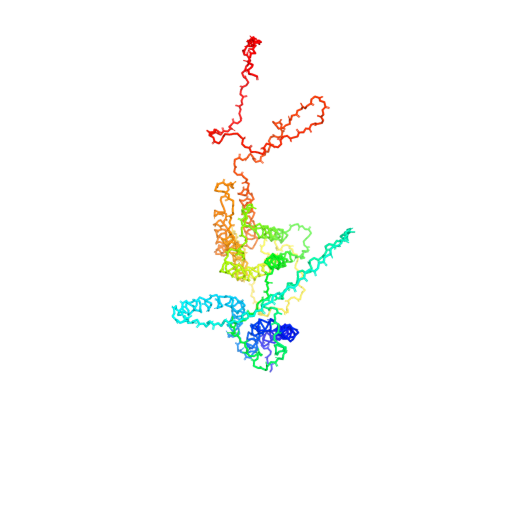5 1.00 24.70 129 SER A N 1
ATOM 1035 C CA . SER A 1 129 ? -17.425 -5.443 78.884 1.00 24.70 129 SER A CA 1
ATOM 1036 C C . SER A 1 129 ? -16.322 -5.479 79.985 1.00 24.70 129 SER A C 1
ATOM 1038 O O . SER A 1 129 ? -16.676 -5.924 81.077 1.00 24.70 129 SER A O 1
ATOM 1040 N N . PRO A 1 130 ? -15.067 -4.943 79.848 1.00 41.91 130 PRO A N 1
ATOM 1041 C CA . PRO A 1 130 ? -14.451 -4.139 78.763 1.00 41.91 130 PRO A CA 1
ATOM 1042 C C . PRO A 1 130 ? -12.959 -4.457 78.410 1.00 41.91 130 PRO A C 1
ATOM 1044 O O . PRO A 1 130 ? -12.309 -5.267 79.065 1.00 41.91 130 PRO A O 1
ATOM 1047 N N . THR A 1 131 ? -12.405 -3.723 77.421 1.00 27.05 131 THR A N 1
ATOM 1048 C CA . THR A 1 131 ? -11.021 -3.155 77.306 1.00 27.05 131 THR A CA 1
ATOM 1049 C C . THR A 1 131 ? -10.344 -3.389 75.935 1.00 27.05 131 THR A C 1
ATOM 1051 O O . THR A 1 131 ? -10.007 -4.503 75.555 1.00 27.05 131 THR A O 1
ATOM 1054 N N . SER A 1 132 ? -10.152 -2.294 75.194 1.00 26.25 132 SER A N 1
ATOM 1055 C CA . SER A 1 132 ? -9.369 -2.102 73.949 1.00 26.25 132 SER A CA 1
ATOM 1056 C C . SER A 1 132 ? -7.900 -1.699 74.258 1.00 26.25 132 SER A C 1
ATOM 1058 O O . SER A 1 132 ? -7.640 -1.492 75.442 1.00 26.25 132 SER A O 1
ATOM 1060 N N . PRO A 1 133 ? -6.958 -1.430 73.306 1.00 43.28 133 PRO A N 1
ATOM 1061 C CA . PRO A 1 133 ? -7.009 -1.435 71.826 1.00 43.28 133 PRO A CA 1
ATOM 1062 C C . PRO A 1 133 ? -5.777 -2.093 71.121 1.00 43.28 133 PRO A C 1
ATOM 1064 O O . PRO A 1 133 ? -4.788 -2.411 71.768 1.00 43.28 133 PRO A O 1
ATOM 1067 N N . ILE A 1 134 ? -5.821 -2.245 69.783 1.00 29.59 134 ILE A N 1
ATOM 1068 C CA . ILE A 1 134 ? -4.759 -1.966 68.767 1.00 29.59 134 ILE A CA 1
ATOM 1069 C C . ILE A 1 134 ? -5.015 -2.786 67.472 1.00 29.59 134 ILE A C 1
ATOM 1071 O O . ILE A 1 134 ? -5.208 -3.996 67.487 1.00 29.59 134 ILE A O 1
ATOM 1075 N N . SER A 1 135 ? -5.062 -2.051 66.359 1.00 26.94 135 SER A N 1
ATOM 1076 C CA . SER A 1 135 ? -5.282 -2.354 64.925 1.00 26.94 135 SER A CA 1
ATOM 1077 C C . SER A 1 135 ? -4.152 -3.203 64.271 1.00 26.94 135 SER A C 1
ATOM 1079 O O . SER A 1 135 ? -3.112 -3.332 64.912 1.00 26.94 135 SER A O 1
ATOM 1081 N N . PRO A 1 136 ? -4.252 -3.740 63.015 1.00 33.88 136 PRO A N 1
ATOM 1082 C CA . PRO A 1 136 ? -4.993 -3.183 61.875 1.00 33.88 136 PRO A CA 1
ATOM 1083 C C . PRO A 1 136 ? -5.723 -4.142 60.905 1.00 33.88 136 PRO A C 1
ATOM 1085 O O . PRO A 1 136 ? -5.475 -5.335 60.779 1.00 33.88 136 PRO A O 1
ATOM 1088 N N . SER A 1 137 ? -6.623 -3.497 60.165 1.00 32.00 137 SER A N 1
ATOM 1089 C CA . SER A 1 137 ? -7.244 -3.855 58.890 1.00 32.00 137 SER A CA 1
ATOM 1090 C C . SER A 1 137 ? -6.625 -5.001 58.074 1.00 32.00 137 SER A C 1
ATOM 1092 O O . SER A 1 137 ? -5.523 -4.882 57.543 1.00 32.00 137 SER A O 1
ATOM 1094 N N . SER A 1 138 ? -7.449 -5.995 57.751 1.00 29.88 138 SER A N 1
ATOM 1095 C CA . SER A 1 138 ? -7.573 -6.451 56.364 1.00 29.88 138 SER A CA 1
ATOM 1096 C C . SER A 1 138 ? -8.976 -7.008 56.134 1.00 29.88 138 SER A C 1
ATOM 1098 O O . SER A 1 138 ? -9.301 -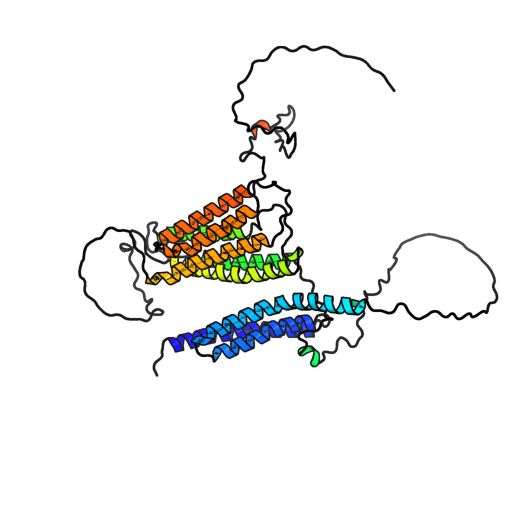8.150 56.444 1.00 29.88 138 SER A O 1
ATOM 1100 N N . THR A 1 139 ? -9.846 -6.167 55.578 1.00 32.69 139 THR A N 1
ATOM 1101 C CA . THR A 1 139 ? -11.068 -6.628 54.925 1.00 32.69 139 THR A CA 1
ATOM 1102 C C . THR A 1 139 ? -10.634 -7.428 53.703 1.00 32.69 139 THR A C 1
ATOM 1104 O O . THR A 1 139 ? -10.428 -6.871 52.623 1.00 32.69 139 THR A O 1
ATOM 1107 N N . ILE A 1 140 ? -10.462 -8.740 53.868 1.00 33.28 140 ILE A N 1
ATOM 1108 C CA . ILE A 1 140 ? -10.434 -9.673 52.746 1.00 33.28 140 ILE A CA 1
ATOM 1109 C C . ILE A 1 140 ? -11.844 -9.632 52.168 1.00 33.28 140 ILE A C 1
ATOM 1111 O O . ILE A 1 140 ? -12.760 -10.331 52.597 1.00 33.28 140 ILE A O 1
ATOM 1115 N N . THR A 1 141 ? -12.036 -8.731 51.210 1.00 33.50 141 THR A N 1
ATOM 1116 C CA . THR A 1 141 ? -13.162 -8.788 50.296 1.00 33.50 141 THR A CA 1
ATOM 1117 C C . THR A 1 141 ? -13.038 -10.118 49.567 1.00 33.50 141 THR A C 1
ATOM 1119 O O . THR A 1 141 ? -12.259 -10.269 48.629 1.00 33.50 141 THR A O 1
ATOM 1122 N N . SER A 1 142 ? -13.789 -11.114 50.038 1.00 37.75 142 SER A N 1
ATOM 1123 C CA . SER A 1 142 ? -14.120 -12.325 49.294 1.00 37.75 142 SER A CA 1
ATOM 1124 C C . SER A 1 142 ? -14.864 -11.888 48.033 1.00 37.75 142 SER A C 1
ATOM 1126 O O . SER A 1 142 ? -16.095 -11.872 47.963 1.00 37.75 142 SER A O 1
ATOM 1128 N N . ARG A 1 143 ? -14.105 -11.447 47.032 1.00 44.25 143 ARG A N 1
ATOM 1129 C CA . ARG A 1 143 ? -14.604 -11.148 45.703 1.00 44.25 143 ARG A CA 1
ATOM 1130 C C . ARG A 1 143 ? -14.874 -12.507 45.082 1.00 44.25 143 ARG A C 1
ATOM 1132 O O . ARG A 1 143 ? -13.966 -13.145 44.557 1.00 44.25 143 ARG A O 1
ATOM 1139 N N . ALA A 1 144 ? -16.112 -12.981 45.224 1.00 43.69 144 ALA A N 1
ATOM 1140 C CA . ALA A 1 144 ? -16.571 -14.155 44.502 1.00 43.69 144 ALA A CA 1
ATOM 1141 C C . ALA A 1 144 ? -16.128 -14.004 43.034 1.00 43.69 144 ALA A C 1
ATOM 1143 O O . ALA A 1 144 ? -16.293 -12.910 42.473 1.00 43.69 144 ALA A O 1
ATOM 1144 N N . PRO A 1 145 ? -15.508 -15.033 42.427 1.00 45.84 145 PRO A N 1
ATOM 1145 C CA . PRO A 1 145 ? -15.059 -14.940 41.049 1.00 45.84 145 PRO A CA 1
ATOM 1146 C C . PRO A 1 145 ? -16.240 -14.496 40.186 1.00 45.84 145 PRO A C 1
ATOM 1148 O O . PRO A 1 145 ? -17.368 -14.960 40.374 1.00 45.84 145 PRO A O 1
ATOM 1151 N N . HIS A 1 146 ? -15.987 -13.546 39.280 1.00 52.41 146 HIS A N 1
ATOM 1152 C CA . HIS A 1 146 ? -16.989 -13.026 38.351 1.00 52.41 146 HIS A CA 1
ATOM 1153 C C . HIS A 1 146 ? -17.776 -14.197 37.740 1.00 52.41 146 HIS A C 1
ATOM 1155 O O . HIS A 1 146 ? -17.192 -15.248 37.498 1.00 52.41 146 HIS A O 1
ATOM 1161 N N . LYS A 1 147 ? -19.079 -14.049 37.459 1.00 48.66 147 LYS A N 1
ATOM 1162 C CA . LYS A 1 147 ? -19.951 -15.143 36.964 1.00 48.66 147 LYS A CA 1
ATOM 1163 C C . LYS A 1 147 ? -19.356 -15.919 35.766 1.00 48.66 147 LYS A C 1
ATOM 1165 O O . LYS A 1 147 ? -19.647 -17.095 35.605 1.00 48.66 147 LYS A O 1
ATOM 1170 N N . ALA A 1 148 ? -18.482 -15.272 34.986 1.00 51.62 148 ALA A N 1
ATOM 1171 C CA . ALA A 1 148 ? -17.726 -15.834 33.857 1.00 51.62 148 ALA A CA 1
ATOM 1172 C C . ALA A 1 148 ? -16.510 -16.721 34.226 1.00 51.62 148 ALA A C 1
ATOM 1174 O O . ALA A 1 148 ? -15.947 -17.379 33.363 1.00 51.62 148 ALA A O 1
ATOM 1175 N N . MET A 1 149 ? -16.077 -16.715 35.485 1.00 45.12 149 MET A N 1
ATOM 1176 C CA . MET A 1 149 ? -14.906 -17.431 36.011 1.00 45.12 149 MET A CA 1
ATOM 1177 C C . MET A 1 149 ? -15.313 -18.603 36.921 1.00 45.12 149 MET A C 1
ATOM 1179 O O . MET A 1 149 ? -14.467 -19.296 37.482 1.00 45.12 149 MET A O 1
ATOM 1183 N N . ARG A 1 150 ? -16.623 -18.849 37.059 1.00 50.03 150 ARG A N 1
ATOM 1184 C CA . ARG A 1 150 ? -17.171 -20.010 37.758 1.00 50.03 150 ARG A CA 1
ATOM 1185 C C . ARG A 1 150 ? -17.118 -21.212 36.815 1.00 50.03 150 ARG A C 1
ATOM 1187 O O . ARG A 1 150 ? -18.092 -21.495 36.130 1.00 50.03 150 ARG A O 1
ATOM 1194 N N . THR A 1 151 ? -15.975 -21.886 36.759 1.00 50.88 151 THR A N 1
ATOM 1195 C CA . THR A 1 151 ? -15.804 -23.085 35.934 1.00 50.88 151 THR A CA 1
ATOM 1196 C C . THR A 1 151 ? -16.651 -24.217 36.519 1.00 50.88 151 THR A C 1
ATOM 1198 O O . THR A 1 151 ? -16.443 -24.658 37.653 1.00 50.88 151 THR A O 1
ATOM 1201 N N . ARG A 1 152 ? -17.669 -24.688 35.787 1.00 53.03 152 ARG A N 1
ATOM 1202 C CA . ARG A 1 152 ? -18.318 -25.963 36.125 1.00 53.03 152 ARG A CA 1
ATOM 1203 C C . ARG A 1 152 ? -17.339 -27.055 35.698 1.00 53.03 152 ARG A C 1
ATOM 1205 O O . ARG A 1 152 ? -16.948 -27.101 34.538 1.00 53.03 152 ARG A O 1
ATOM 1212 N N . GLY A 1 153 ? -16.924 -27.922 36.623 1.00 55.75 153 GLY A N 1
ATOM 1213 C CA . GLY A 1 153 ? -15.823 -28.894 36.470 1.00 55.75 153 GLY A CA 1
ATOM 1214 C C . GLY A 1 153 ? -15.868 -29.872 35.278 1.00 55.75 153 GLY A C 1
ATOM 1215 O O . GLY A 1 153 ? -14.979 -30.702 35.147 1.00 55.75 153 GLY A O 1
ATOM 1216 N N . THR A 1 154 ? -16.852 -29.774 34.383 1.00 54.72 154 THR A N 1
ATOM 1217 C CA . THR A 1 154 ? -16.978 -30.540 33.135 1.00 54.72 154 THR A CA 1
ATOM 1218 C C . THR A 1 154 ? -16.483 -29.792 31.885 1.00 54.72 154 THR A C 1
ATOM 1220 O O . THR A 1 154 ? -16.412 -30.391 30.818 1.00 54.72 154 THR A O 1
ATOM 1223 N N . GLU A 1 155 ? -16.138 -28.502 31.975 1.00 57.47 155 GLU A N 1
ATOM 1224 C CA . GLU A 1 155 ? -15.721 -27.661 30.828 1.00 57.47 155 GLU A CA 1
ATOM 1225 C C . GLU A 1 155 ? -14.318 -27.998 30.276 1.00 57.47 155 GLU A C 1
ATOM 1227 O O . GLU A 1 155 ? -13.955 -27.600 29.168 1.00 57.47 155 GLU A O 1
ATOM 1232 N N . TYR A 1 156 ? -13.519 -28.763 31.025 1.00 56.09 156 TYR A N 1
ATOM 1233 C CA . TYR A 1 156 ? -12.146 -29.108 30.645 1.00 56.09 156 TYR A CA 1
ATOM 1234 C C . TYR A 1 156 ? -12.054 -30.301 29.687 1.00 56.09 156 TYR A C 1
ATOM 1236 O O . TYR A 1 156 ? -11.087 -30.384 28.924 1.00 56.09 156 TYR A O 1
ATOM 1244 N N . GLN A 1 157 ? -13.063 -31.179 29.657 1.00 64.56 157 GLN A N 1
ATOM 1245 C CA . GLN A 1 157 ? -13.076 -32.349 28.779 1.00 64.56 157 GLN A CA 1
ATOM 1246 C C . GLN A 1 157 ? -13.311 -31.924 27.328 1.00 64.56 157 GLN A C 1
ATOM 1248 O O . GLN A 1 157 ? -14.345 -31.347 26.998 1.00 64.56 157 GLN A O 1
ATOM 1253 N N . TRP A 1 158 ? -12.330 -32.188 26.464 1.00 66.12 158 TRP A N 1
ATOM 1254 C CA . TRP A 1 158 ? -12.432 -31.890 25.039 1.00 66.12 158 TRP A CA 1
ATOM 1255 C C . TRP A 1 158 ? -13.395 -32.878 24.389 1.00 66.12 158 TRP A C 1
ATOM 1257 O O . TRP A 1 158 ? -13.129 -34.081 24.361 1.00 66.12 158 TRP A O 1
ATOM 1267 N N . LYS A 1 159 ? -14.536 -32.395 23.890 1.00 72.94 159 LYS A N 1
ATOM 1268 C CA . LYS A 1 159 ? -15.446 -33.240 23.120 1.00 72.94 159 LYS A CA 1
ATOM 1269 C C . LYS A 1 159 ? -15.002 -33.199 21.668 1.00 72.94 159 LYS A C 1
ATOM 1271 O O . LYS A 1 159 ? -14.775 -32.129 21.122 1.00 72.94 159 LYS A O 1
ATOM 1276 N N . TRP A 1 160 ? -14.967 -34.350 21.002 1.00 69.06 160 TRP A N 1
ATOM 1277 C CA . TRP A 1 160 ? -14.670 -34.438 19.564 1.00 69.06 160 TRP A CA 1
ATOM 1278 C C . TRP A 1 160 ? -15.547 -33.519 18.704 1.00 69.06 160 TRP A C 1
ATOM 1280 O O . TRP A 1 160 ? -15.105 -33.009 17.680 1.00 69.06 160 TRP A O 1
ATOM 1290 N N . LYS A 1 161 ? -16.779 -33.259 19.152 1.00 74.06 161 LYS A N 1
ATOM 1291 C CA . LYS A 1 161 ? -17.710 -32.334 18.496 1.00 74.06 161 LYS A CA 1
ATOM 1292 C C . LYS A 1 161 ? -17.207 -30.885 18.505 1.00 74.06 161 LYS A C 1
ATOM 1294 O O . LYS A 1 161 ? -17.506 -30.160 17.564 1.00 74.06 161 LYS A O 1
ATOM 1299 N N . ASP A 1 162 ? -16.401 -30.496 19.494 1.00 69.56 162 ASP A N 1
ATOM 1300 C CA . ASP A 1 162 ? -15.870 -29.135 19.644 1.00 69.56 162 ASP A CA 1
ATOM 1301 C C . ASP A 1 162 ? -14.804 -28.800 18.587 1.00 69.56 162 ASP A C 1
ATOM 1303 O O . ASP A 1 162 ? -14.594 -27.628 18.276 1.00 69.56 162 ASP A O 1
ATOM 1307 N N . LEU A 1 163 ? -14.179 -29.819 17.982 1.00 64.94 163 LEU A N 1
ATOM 1308 C CA . LEU A 1 163 ? -13.225 -29.668 16.876 1.00 64.94 163 LEU A CA 1
ATOM 1309 C C . LEU A 1 163 ? -13.905 -29.185 15.581 1.00 64.94 163 LEU A C 1
ATOM 1311 O O . LEU A 1 163 ? -13.291 -28.508 14.757 1.00 64.94 163 LEU A O 1
ATOM 1315 N N . PHE A 1 164 ? -15.188 -29.509 15.418 1.00 72.81 164 PHE A N 1
ATOM 1316 C CA . PHE A 1 164 ? -15.987 -29.176 14.237 1.00 72.81 164 PHE A CA 1
ATOM 1317 C C . PHE A 1 164 ? -16.868 -27.935 14.444 1.00 72.81 164 PHE A C 1
ATOM 1319 O O . PHE A 1 164 ? -17.676 -27.595 13.580 1.00 72.81 164 PHE A O 1
ATOM 1326 N N . ILE A 1 165 ? -16.736 -27.240 15.581 1.00 68.38 165 ILE A N 1
ATOM 1327 C CA . ILE A 1 165 ? -17.501 -26.019 15.846 1.00 68.38 165 ILE A CA 1
ATOM 1328 C C . ILE A 1 165 ? -16.901 -24.859 15.050 1.00 68.38 165 ILE A C 1
ATOM 1330 O O . ILE A 1 165 ? -15.839 -24.334 15.378 1.00 68.38 165 ILE A O 1
ATOM 1334 N N . ILE A 1 166 ? -17.635 -24.418 14.027 1.00 65.31 166 ILE A N 1
ATOM 1335 C CA . ILE A 1 166 ? -17.248 -23.286 13.176 1.00 65.31 166 ILE A CA 1
ATOM 1336 C C . ILE A 1 166 ? -17.936 -21.983 13.633 1.00 65.31 166 ILE A C 1
ATOM 1338 O O . ILE A 1 166 ? -17.284 -20.941 13.727 1.00 65.31 166 ILE A O 1
ATOM 1342 N N . PHE A 1 167 ? -19.229 -22.034 13.986 1.00 62.06 167 PHE A N 1
ATOM 1343 C CA . PHE A 1 167 ? -20.075 -20.845 14.205 1.00 62.06 167 PHE A CA 1
ATOM 1344 C C . PHE A 1 167 ? -20.865 -20.855 15.527 1.00 62.06 167 PHE A C 1
ATOM 1346 O O . PHE A 1 167 ? -22.066 -20.584 15.534 1.00 62.06 167 PHE A O 1
ATOM 1353 N N . ASP A 1 168 ? -20.224 -21.139 16.664 1.00 64.62 168 ASP A N 1
ATOM 1354 C CA . ASP A 1 168 ? -20.904 -20.985 17.960 1.00 64.62 168 ASP A CA 1
ATOM 1355 C C . ASP A 1 168 ? -20.942 -19.506 18.405 1.00 64.62 168 ASP A C 1
ATOM 1357 O O . ASP A 1 168 ? -19.997 -18.734 18.234 1.00 64.62 168 ASP A O 1
ATOM 1361 N N . THR A 1 169 ? -22.087 -19.095 18.945 1.00 56.91 169 THR A N 1
ATOM 1362 C CA . THR A 1 169 ? -22.403 -17.710 19.320 1.00 56.91 169 THR A CA 1
ATOM 1363 C C . THR A 1 169 ? -22.143 -17.401 20.795 1.00 56.91 169 THR A C 1
ATOM 1365 O O . THR A 1 169 ? -22.033 -16.226 21.138 1.00 56.91 169 THR A O 1
ATOM 1368 N N . ASN A 1 170 ? -21.975 -18.415 21.656 1.00 53.41 170 ASN A N 1
ATOM 1369 C CA . ASN A 1 170 ? -21.706 -18.254 23.097 1.00 53.41 170 ASN A CA 1
ATOM 1370 C C . ASN A 1 170 ? -20.204 -18.174 23.448 1.00 53.41 170 ASN A C 1
ATOM 1372 O O . ASN A 1 170 ? -19.794 -18.449 24.574 1.00 53.41 170 ASN A O 1
ATOM 1376 N N . GLN A 1 171 ? -19.364 -17.790 22.486 1.00 61.19 171 GLN A N 1
ATOM 1377 C CA . GLN A 1 171 ? -17.912 -17.898 22.601 1.00 61.19 171 GLN A CA 1
ATOM 1378 C C . GLN A 1 171 ? -17.266 -16.702 23.314 1.00 61.19 171 GLN A C 1
ATOM 1380 O O . GLN A 1 171 ? -17.460 -15.543 22.933 1.00 61.19 171 GLN A O 1
ATOM 1385 N N . TYR A 1 172 ? -16.394 -16.992 24.281 1.00 68.06 172 TYR A N 1
ATOM 1386 C CA . TYR A 1 172 ? -15.399 -16.034 24.754 1.00 68.06 172 TYR A CA 1
ATOM 1387 C C . TYR A 1 172 ? -14.372 -15.769 23.645 1.00 68.06 172 TYR A C 1
ATOM 1389 O O . TYR A 1 172 ? -13.946 -16.687 22.941 1.00 68.06 172 TYR A O 1
ATOM 1397 N N . ARG A 1 173 ? -13.948 -14.510 23.495 1.00 70.75 173 ARG A N 1
ATOM 1398 C CA . ARG A 1 173 ? -12.902 -14.112 22.545 1.00 70.75 173 ARG A CA 1
ATOM 1399 C C . ARG A 1 173 ? -11.718 -13.492 23.274 1.00 70.75 173 ARG A C 1
ATOM 1401 O O . ARG A 1 173 ? -11.944 -12.734 24.221 1.00 70.75 173 ARG A O 1
ATOM 1408 N N . PRO A 1 174 ? -10.481 -13.758 22.825 1.00 74.56 174 PRO A N 1
ATOM 1409 C CA . PRO A 1 174 ? -9.328 -13.055 23.355 1.00 74.56 174 PRO A CA 1
ATOM 1410 C C . PRO A 1 174 ? -9.470 -11.559 23.053 1.00 74.56 174 PRO A C 1
ATOM 1412 O O . PRO A 1 174 ? -9.820 -11.163 21.937 1.00 74.56 174 PRO A O 1
ATOM 1415 N N . ALA A 1 175 ? -9.225 -10.724 24.061 1.00 77.94 175 ALA A N 1
ATOM 1416 C CA . ALA A 1 175 ? -9.222 -9.282 23.880 1.00 77.94 175 ALA A CA 1
ATOM 1417 C C . ALA A 1 175 ? -8.040 -8.891 22.983 1.00 77.94 175 ALA A C 1
ATOM 1419 O O . ALA A 1 175 ? -6.890 -9.224 23.268 1.00 77.94 175 ALA A O 1
ATOM 1420 N N . LEU A 1 176 ? -8.324 -8.187 21.889 1.00 81.19 176 LEU A N 1
ATOM 1421 C CA . LEU A 1 176 ? -7.292 -7.685 20.992 1.00 81.19 176 LEU A CA 1
ATOM 1422 C C . LEU A 1 176 ? -6.733 -6.378 21.558 1.00 81.19 176 LEU A C 1
ATOM 1424 O O . LEU A 1 176 ? -7.466 -5.396 21.694 1.00 81.19 176 LEU A O 1
ATOM 1428 N N . ASN A 1 177 ? -5.434 -6.354 21.861 1.00 89.31 177 ASN A N 1
ATOM 1429 C CA . ASN A 1 177 ? -4.750 -5.104 22.171 1.00 89.31 177 ASN A CA 1
ATOM 1430 C C . ASN A 1 177 ? -4.641 -4.270 20.886 1.00 89.31 177 ASN A C 1
ATOM 1432 O O . ASN A 1 177 ? -3.891 -4.605 19.969 1.00 89.31 177 ASN A O 1
ATOM 1436 N N . ILE A 1 178 ? -5.430 -3.197 20.825 1.00 86.62 178 ILE A N 1
ATOM 1437 C CA . ILE A 1 178 ? -5.589 -2.360 19.634 1.00 86.62 178 ILE A CA 1
ATOM 1438 C C . ILE A 1 178 ? -4.279 -1.663 19.262 1.00 86.62 178 ILE A C 1
ATOM 1440 O O . ILE A 1 178 ? -3.954 -1.602 18.081 1.00 86.62 178 ILE A O 1
ATOM 1444 N N . GLU A 1 179 ? -3.535 -1.167 20.253 1.00 87.44 179 GLU A N 1
ATOM 1445 C CA . GLU A 1 179 ? -2.285 -0.422 20.043 1.00 87.44 179 GLU A CA 1
ATOM 1446 C C . GLU A 1 179 ? -1.227 -1.331 19.434 1.00 87.44 179 GLU A C 1
ATOM 1448 O O . GLU A 1 179 ? -0.637 -1.020 18.399 1.00 87.44 179 GLU A O 1
ATOM 1453 N N . HIS A 1 180 ? -1.095 -2.522 20.012 1.00 90.94 180 HIS A N 1
ATOM 1454 C CA . HIS A 1 180 ? -0.150 -3.507 19.523 1.00 90.94 180 HIS A CA 1
ATOM 1455 C C . HIS A 1 180 ? -0.548 -4.073 18.151 1.00 90.94 180 HIS A C 1
ATOM 1457 O O . HIS A 1 180 ? 0.305 -4.358 17.315 1.00 90.94 180 HIS A O 1
ATOM 1463 N N . TYR A 1 181 ? -1.847 -4.210 17.868 1.00 88.44 181 TYR A N 1
ATOM 1464 C CA . TYR A 1 181 ? -2.305 -4.624 16.541 1.00 88.44 181 TYR A CA 1
ATOM 1465 C C . TYR A 1 181 ? -1.988 -3.576 15.465 1.00 88.44 181 TYR A C 1
ATOM 1467 O O . TYR A 1 181 ? -1.522 -3.943 14.386 1.00 88.44 181 TYR A O 1
ATOM 1475 N N . SER A 1 182 ? -2.198 -2.284 15.748 1.00 89.62 182 SER A N 1
ATOM 1476 C CA . SER A 1 182 ? -1.812 -1.210 14.822 1.00 89.62 182 SER A CA 1
ATOM 1477 C C . SER A 1 182 ? -0.299 -1.129 14.623 1.00 89.62 182 SER A C 1
ATOM 1479 O O . SER A 1 182 ? 0.151 -0.975 13.492 1.00 89.62 182 SER A O 1
ATOM 1481 N N . GLU A 1 183 ? 0.481 -1.300 15.691 1.00 90.75 183 GLU A N 1
ATOM 1482 C CA . GLU A 1 183 ? 1.945 -1.303 15.639 1.00 90.75 183 GLU A CA 1
ATOM 1483 C C . GLU A 1 183 ? 2.477 -2.425 14.736 1.00 90.75 183 GLU A C 1
ATOM 1485 O O . GLU A 1 183 ? 3.294 -2.171 13.856 1.00 90.75 183 GLU A O 1
ATOM 1490 N N . ARG A 1 184 ? 1.954 -3.653 14.872 1.00 93.19 184 ARG A N 1
ATOM 1491 C CA . ARG A 1 184 ? 2.330 -4.792 14.012 1.00 93.19 184 ARG A CA 1
ATOM 1492 C C . ARG A 1 184 ? 2.037 -4.543 12.533 1.00 93.19 184 ARG A C 1
ATOM 1494 O O . ARG A 1 184 ? 2.841 -4.919 11.686 1.00 93.19 184 ARG A O 1
ATOM 1501 N N . LEU A 1 185 ? 0.899 -3.923 12.218 1.00 91.75 185 LEU A N 1
ATOM 1502 C CA . LEU A 1 185 ? 0.559 -3.568 10.836 1.00 91.75 185 LEU A CA 1
ATOM 1503 C C . LEU A 1 185 ? 1.512 -2.502 10.277 1.00 91.75 185 LEU A C 1
ATOM 1505 O O . LEU A 1 185 ? 1.932 -2.622 9.128 1.00 91.75 185 LEU A O 1
ATOM 1509 N N . GLY A 1 186 ? 1.897 -1.523 11.099 1.00 92.06 186 GLY A N 1
ATOM 1510 C CA . GLY A 1 186 ? 2.905 -0.521 10.747 1.00 92.06 186 GLY A CA 1
ATOM 1511 C C . GLY A 1 186 ? 4.295 -1.112 10.525 1.00 92.06 186 GLY A C 1
ATOM 1512 O O . GLY A 1 186 ? 4.955 -0.781 9.544 1.00 92.06 186 GLY A O 1
ATOM 1513 N N . LEU A 1 187 ? 4.718 -2.039 11.388 1.00 94.38 187 LEU A N 1
ATOM 1514 C CA . LEU A 1 187 ? 5.983 -2.767 11.246 1.00 94.38 187 LEU A CA 1
ATOM 1515 C C . LEU A 1 187 ? 6.026 -3.577 9.950 1.00 94.38 187 LEU A C 1
ATOM 1517 O O . LEU A 1 187 ? 7.024 -3.546 9.235 1.00 94.38 187 LEU A O 1
ATOM 1521 N N . PHE A 1 188 ? 4.935 -4.261 9.610 1.00 94.94 188 PHE A N 1
ATOM 1522 C CA . PHE A 1 188 ? 4.863 -5.010 8.360 1.00 94.94 188 PHE A CA 1
ATOM 1523 C C . PHE A 1 188 ? 4.929 -4.091 7.127 1.00 94.94 188 PHE A C 1
ATOM 1525 O O . PHE A 1 188 ? 5.618 -4.422 6.166 1.00 94.94 188 PHE A O 1
ATOM 1532 N N . ALA A 1 189 ? 4.315 -2.904 7.179 1.00 95.06 189 ALA A N 1
ATOM 1533 C CA . ALA A 1 189 ? 4.435 -1.907 6.113 1.00 95.06 189 ALA A CA 1
ATOM 1534 C C . ALA A 1 189 ? 5.861 -1.350 5.960 1.00 95.06 189 ALA A C 1
ATOM 1536 O O . ALA A 1 189 ? 6.301 -1.123 4.835 1.00 95.06 189 ALA A O 1
ATOM 1537 N N . ILE A 1 190 ? 6.615 -1.183 7.057 1.00 95.19 190 ILE A N 1
ATOM 1538 C CA . ILE A 1 190 ? 8.050 -0.841 6.991 1.00 95.19 190 ILE A CA 1
ATOM 1539 C C . ILE A 1 190 ? 8.827 -1.936 6.268 1.00 95.19 190 ILE A C 1
ATOM 1541 O O . ILE A 1 190 ? 9.643 -1.628 5.405 1.00 95.19 190 ILE A O 1
ATOM 1545 N N . ILE A 1 191 ? 8.575 -3.202 6.606 1.00 95.94 191 ILE A N 1
ATOM 1546 C CA . ILE A 1 191 ? 9.250 -4.338 5.965 1.00 95.94 191 ILE A CA 1
ATOM 1547 C C . ILE A 1 191 ? 8.933 -4.363 4.465 1.00 95.94 191 ILE A C 1
ATOM 1549 O O . ILE A 1 191 ? 9.847 -4.483 3.656 1.00 95.94 191 ILE A O 1
ATOM 1553 N N . ALA A 1 192 ? 7.666 -4.172 4.088 1.00 96.25 192 ALA A N 1
ATOM 1554 C CA . ALA A 1 192 ? 7.252 -4.091 2.688 1.00 96.25 192 ALA A CA 1
ATOM 1555 C C . ALA A 1 192 ? 7.918 -2.920 1.939 1.00 96.25 192 ALA A C 1
ATOM 1557 O O . ALA A 1 192 ? 8.360 -3.090 0.808 1.00 96.25 192 ALA A O 1
ATOM 1558 N N . LEU A 1 193 ? 8.043 -1.747 2.571 1.00 95.44 193 LEU A N 1
ATOM 1559 C CA . LEU A 1 193 ? 8.797 -0.606 2.030 1.00 95.44 193 LEU A CA 1
ATOM 1560 C C . LEU A 1 193 ? 10.299 -0.893 1.903 1.00 95.44 193 LEU A C 1
ATOM 1562 O O . LEU A 1 193 ? 10.948 -0.340 1.017 1.00 95.44 193 LEU A O 1
ATOM 1566 N N . GLY A 1 194 ? 10.848 -1.757 2.760 1.00 95.56 194 GLY A N 1
ATOM 1567 C CA . GLY A 1 194 ? 12.240 -2.201 2.706 1.00 95.56 194 GLY A CA 1
ATOM 1568 C C . GLY A 1 194 ? 12.607 -2.842 1.367 1.00 95.56 194 GLY A C 1
ATOM 1569 O O . GLY A 1 194 ? 13.709 -2.610 0.877 1.00 95.56 194 GLY A O 1
ATOM 1570 N N . GLU A 1 195 ? 11.667 -3.535 0.719 1.00 94.94 195 GLU A N 1
ATOM 1571 C CA . GLU A 1 195 ? 11.850 -4.058 -0.642 1.00 94.94 195 GLU A CA 1
ATOM 1572 C C . GLU A 1 195 ? 12.134 -2.937 -1.654 1.00 94.94 195 GLU A C 1
ATOM 1574 O O . GLU A 1 195 ? 12.965 -3.090 -2.541 1.00 94.94 195 GLU A O 1
ATOM 1579 N N . GLY A 1 196 ? 11.519 -1.761 -1.489 1.00 94.38 196 GLY A N 1
ATOM 1580 C CA . GLY A 1 196 ? 11.813 -0.588 -2.316 1.00 94.38 196 GLY A CA 1
ATOM 1581 C C . GLY A 1 196 ? 13.204 -0.001 -2.081 1.00 94.38 196 GLY A C 1
ATOM 1582 O O . GLY A 1 196 ? 13.785 0.569 -3.001 1.00 94.38 196 GLY A O 1
ATOM 1583 N N . VAL A 1 197 ? 13.764 -0.147 -0.876 1.00 96.19 197 VAL A N 1
ATOM 1584 C CA . VAL A 1 197 ? 15.152 0.250 -0.582 1.00 96.19 197 VAL A CA 1
ATOM 1585 C C . VAL A 1 197 ? 16.128 -0.752 -1.198 1.00 96.19 197 VAL A C 1
ATOM 1587 O O . VAL A 1 197 ? 17.123 -0.343 -1.791 1.00 96.19 197 VAL A O 1
ATOM 1590 N N . LEU A 1 198 ? 15.826 -2.051 -1.108 1.00 94.12 198 LEU A N 1
ATOM 1591 C CA . LEU A 1 198 ? 16.624 -3.109 -1.733 1.00 94.12 198 LEU A CA 1
ATOM 1592 C C . LEU A 1 198 ? 16.598 -3.021 -3.261 1.00 94.12 198 LEU A C 1
ATOM 1594 O O . LEU A 1 198 ? 17.644 -3.165 -3.885 1.00 94.12 198 LEU A O 1
ATOM 1598 N N . GLY A 1 199 ? 15.444 -2.717 -3.861 1.00 90.31 199 GLY A N 1
ATOM 1599 C CA . GLY A 1 199 ? 15.300 -2.585 -5.312 1.00 90.31 199 GLY A CA 1
ATOM 1600 C C . GLY A 1 199 ? 16.195 -1.500 -5.915 1.00 90.31 199 GLY A C 1
ATOM 1601 O O . GLY A 1 199 ? 16.634 -1.616 -7.051 1.00 90.31 199 GLY A O 1
ATOM 1602 N N . VAL A 1 200 ? 16.538 -0.464 -5.153 1.00 94.25 200 VAL A N 1
ATOM 1603 C CA . VAL A 1 200 ? 17.430 0.610 -5.612 1.00 94.25 200 VAL A CA 1
ATOM 1604 C C . VAL A 1 200 ? 18.895 0.164 -5.716 1.00 94.25 200 VAL A C 1
ATOM 1606 O O . VAL A 1 200 ? 19.683 0.801 -6.418 1.00 94.25 200 VAL A O 1
ATOM 1609 N N . LEU A 1 201 ? 19.280 -0.915 -5.033 1.00 92.00 201 LEU A N 1
ATOM 1610 C CA . LEU A 1 201 ? 20.650 -1.412 -5.061 1.00 92.00 201 LEU A CA 1
ATOM 1611 C C . LEU A 1 201 ? 20.977 -1.966 -6.448 1.00 92.00 201 LEU A C 1
ATOM 1613 O O . LEU A 1 201 ? 20.337 -2.890 -6.948 1.00 92.00 201 LEU A O 1
ATOM 1617 N N . TYR A 1 202 ? 22.015 -1.407 -7.059 1.00 88.12 202 TYR A N 1
ATOM 1618 C CA . TYR A 1 202 ? 22.511 -1.839 -8.355 1.00 88.12 202 TYR A CA 1
ATOM 1619 C C . TYR A 1 202 ? 24.036 -1.750 -8.389 1.00 88.12 202 TYR A C 1
ATOM 1621 O O . TYR A 1 202 ? 24.659 -1.013 -7.623 1.00 88.12 202 TYR A O 1
ATOM 1629 N N . THR A 1 203 ? 24.643 -2.520 -9.284 1.00 86.31 203 THR A N 1
ATOM 1630 C CA . THR A 1 203 ? 26.085 -2.503 -9.528 1.00 86.31 203 THR A CA 1
ATOM 1631 C C . THR A 1 203 ? 26.354 -1.784 -10.844 1.00 86.31 203 THR A C 1
ATOM 1633 O O . THR A 1 203 ? 25.918 -2.266 -11.891 1.00 86.31 203 THR A O 1
ATOM 1636 N N . SER A 1 204 ? 27.072 -0.657 -10.803 1.00 80.75 204 SER A N 1
ATOM 1637 C CA . SER A 1 204 ? 27.552 0.031 -12.009 1.00 80.75 204 SER A CA 1
ATOM 1638 C C . SER A 1 204 ? 29.032 -0.248 -12.240 1.00 80.75 204 SER A C 1
ATOM 1640 O O . SER A 1 204 ? 29.827 -0.236 -11.302 1.00 80.75 204 SER A O 1
ATOM 1642 N N . TYR A 1 205 ? 29.395 -0.455 -13.505 1.00 76.62 205 TYR A N 1
ATOM 1643 C CA . TYR A 1 205 ? 30.786 -0.475 -13.966 1.00 76.62 205 TYR A CA 1
ATOM 1644 C C . TYR A 1 205 ? 31.241 0.894 -14.483 1.00 76.62 205 TYR A C 1
ATOM 1646 O O . TYR A 1 205 ? 32.395 1.047 -14.882 1.00 76.62 205 TYR A O 1
ATOM 1654 N N . ASN A 1 206 ? 30.345 1.886 -14.507 1.00 78.75 206 ASN A N 1
ATOM 1655 C CA . ASN A 1 206 ? 30.688 3.226 -14.942 1.00 78.75 206 ASN A CA 1
ATOM 1656 C C . ASN A 1 206 ? 31.384 3.986 -13.796 1.00 78.75 206 ASN A C 1
ATOM 1658 O O . ASN A 1 206 ? 30.800 4.124 -12.721 1.00 78.75 206 ASN A O 1
ATOM 1662 N N . PRO A 1 207 ? 32.607 4.509 -14.000 1.00 78.56 207 PRO A N 1
ATOM 1663 C CA . PRO A 1 207 ? 33.262 5.367 -13.014 1.00 78.56 207 PRO A CA 1
ATOM 1664 C C . PRO A 1 207 ? 32.602 6.751 -12.869 1.00 78.56 207 PRO A C 1
ATOM 1666 O O . PRO A 1 207 ? 32.872 7.450 -11.894 1.00 78.56 207 PRO A O 1
ATOM 1669 N N . GLN A 1 208 ? 31.764 7.173 -13.822 1.00 84.44 208 GLN A N 1
ATOM 1670 C CA . GLN A 1 208 ? 31.058 8.458 -13.805 1.00 84.44 208 GLN A CA 1
ATOM 1671 C C . GLN A 1 208 ? 29.584 8.306 -13.394 1.00 84.44 208 GLN A C 1
ATOM 1673 O O . GLN A 1 208 ? 28.996 7.246 -13.618 1.00 84.44 208 GLN A O 1
ATOM 1678 N N . PRO A 1 209 ? 28.958 9.360 -12.828 1.00 84.12 209 PRO A N 1
ATOM 1679 C CA . PRO A 1 209 ? 27.535 9.334 -12.503 1.00 84.12 209 PRO A CA 1
ATOM 1680 C C . PRO A 1 209 ? 26.698 9.148 -13.774 1.00 84.12 209 PRO A C 1
ATOM 1682 O O . PRO A 1 209 ? 26.798 9.930 -14.719 1.00 84.12 209 PRO A O 1
ATOM 1685 N N . ASP A 1 210 ? 25.865 8.110 -13.784 1.00 86.50 210 ASP A N 1
ATOM 1686 C CA . ASP A 1 210 ? 25.037 7.705 -14.917 1.00 86.50 210 ASP A CA 1
ATOM 1687 C C . ASP A 1 210 ? 23.535 7.878 -14.644 1.00 86.50 210 ASP A C 1
ATOM 1689 O O . ASP A 1 210 ? 23.087 8.202 -13.539 1.00 86.50 210 ASP A O 1
ATOM 1693 N N . GLY A 1 211 ? 22.720 7.654 -15.679 1.00 85.69 211 GLY A N 1
ATOM 1694 C CA . GLY A 1 211 ? 21.265 7.669 -15.546 1.00 85.69 211 GLY A CA 1
ATOM 1695 C C . GLY A 1 211 ? 20.741 6.587 -14.595 1.00 85.69 211 GLY A C 1
ATOM 1696 O O . GLY A 1 211 ? 19.709 6.801 -13.961 1.00 85.69 211 GLY A O 1
ATOM 1697 N N . GLN A 1 212 ? 21.454 5.464 -14.437 1.00 89.31 212 GLN A N 1
ATOM 1698 C CA . GLN A 1 212 ? 21.097 4.413 -13.472 1.00 89.31 212 GLN A CA 1
ATOM 1699 C C . GLN A 1 212 ? 21.247 4.905 -12.032 1.00 89.31 212 GLN A C 1
ATOM 1701 O O . GLN A 1 212 ? 20.335 4.709 -11.231 1.00 89.31 212 GLN A O 1
ATOM 1706 N N . LEU A 1 213 ? 22.326 5.634 -11.726 1.00 91.31 213 LEU A N 1
ATOM 1707 C CA . LEU A 1 213 ? 22.522 6.286 -10.431 1.00 91.31 213 LEU A CA 1
ATOM 1708 C C . LEU A 1 213 ? 21.405 7.287 -10.160 1.00 91.31 213 LEU A C 1
ATOM 1710 O O . LEU A 1 213 ? 20.851 7.322 -9.062 1.00 91.31 213 LEU A O 1
ATOM 1714 N N . GLY A 1 214 ? 21.036 8.070 -11.177 1.00 92.19 214 GLY A N 1
ATOM 1715 C CA . GLY A 1 214 ? 19.906 8.991 -11.106 1.00 92.19 214 GLY A CA 1
ATOM 1716 C C . GLY A 1 214 ? 18.603 8.277 -10.736 1.00 92.19 214 GLY A C 1
ATOM 1717 O O . GLY A 1 214 ? 17.937 8.672 -9.778 1.00 92.19 214 GLY A O 1
ATOM 1718 N N . LYS A 1 215 ? 18.263 7.187 -11.435 1.00 93.50 215 LYS A N 1
ATOM 1719 C CA . LYS A 1 215 ? 17.081 6.361 -11.129 1.00 93.50 215 LYS A CA 1
ATOM 1720 C C . LYS A 1 215 ? 17.147 5.767 -9.727 1.00 93.50 215 LYS A C 1
ATOM 1722 O O . LYS A 1 215 ? 16.135 5.768 -9.035 1.00 93.50 215 LYS A O 1
ATOM 1727 N N . ALA A 1 216 ? 18.317 5.299 -9.298 1.00 94.81 216 ALA A N 1
ATOM 1728 C CA . ALA A 1 216 ? 18.527 4.738 -7.972 1.00 94.81 216 ALA A CA 1
ATOM 1729 C C . ALA A 1 216 ? 18.255 5.781 -6.872 1.00 94.81 216 ALA A C 1
ATOM 1731 O O . ALA A 1 216 ? 17.421 5.565 -5.993 1.00 94.81 216 ALA A O 1
ATOM 1732 N N . ILE A 1 217 ? 18.877 6.960 -6.962 1.00 95.81 217 ILE A N 1
ATOM 1733 C CA . ILE A 1 217 ? 18.686 8.057 -5.999 1.00 95.81 217 ILE A CA 1
ATOM 1734 C C . ILE A 1 217 ? 17.218 8.499 -5.956 1.00 95.81 217 ILE A C 1
ATOM 1736 O O . ILE A 1 217 ? 16.643 8.654 -4.877 1.00 95.81 217 ILE A O 1
ATOM 1740 N N . LEU A 1 218 ? 16.590 8.681 -7.119 1.00 96.50 218 LEU A N 1
ATOM 1741 C CA . LEU A 1 218 ? 15.187 9.084 -7.206 1.00 96.50 218 LEU A CA 1
ATOM 1742 C C . LEU A 1 218 ? 14.241 7.986 -6.700 1.00 96.50 218 LEU A C 1
ATOM 1744 O O . LEU A 1 218 ? 13.253 8.297 -6.040 1.00 96.50 218 LEU A O 1
ATOM 1748 N N . GLY A 1 219 ? 14.553 6.716 -6.952 1.00 95.88 219 GLY A N 1
ATOM 1749 C CA . GLY A 1 219 ? 13.828 5.565 -6.422 1.00 95.88 219 GLY A CA 1
ATOM 1750 C C . GLY A 1 219 ? 13.881 5.500 -4.897 1.00 95.88 219 GLY A C 1
ATOM 1751 O O . GLY A 1 219 ? 12.844 5.341 -4.253 1.00 95.88 219 GLY A O 1
ATOM 1752 N N . LEU A 1 220 ? 15.062 5.716 -4.305 1.00 96.50 220 LEU A N 1
ATOM 1753 C CA . LEU A 1 220 ? 15.228 5.781 -2.850 1.00 96.50 220 LEU A CA 1
ATOM 1754 C C . LEU A 1 220 ? 14.406 6.922 -2.257 1.00 96.50 220 LEU A C 1
ATOM 1756 O O . LEU A 1 220 ? 13.754 6.752 -1.225 1.00 96.50 220 LEU 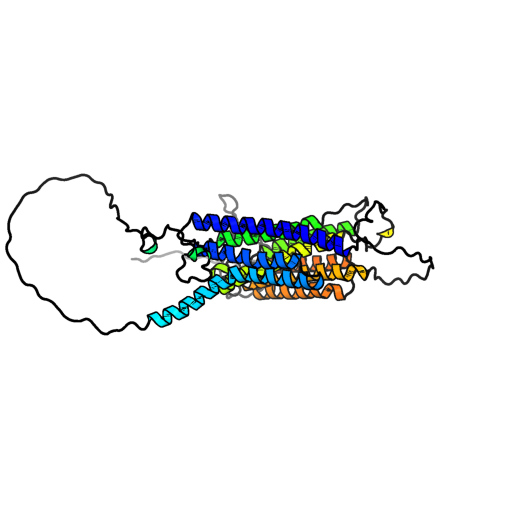A O 1
ATOM 1760 N N . LEU A 1 221 ? 14.407 8.069 -2.936 1.00 96.94 221 LEU A N 1
ATOM 1761 C CA . LEU A 1 221 ? 13.622 9.226 -2.540 1.00 96.94 221 LEU A CA 1
ATOM 1762 C C . LEU A 1 221 ? 12.122 8.909 -2.542 1.00 96.94 221 LEU A C 1
ATOM 1764 O O . LEU A 1 221 ? 11.448 9.221 -1.566 1.00 96.94 221 LEU A O 1
ATOM 1768 N N . ILE A 1 222 ? 11.602 8.229 -3.571 1.00 96.88 222 ILE A N 1
ATOM 1769 C CA . ILE A 1 222 ? 10.196 7.794 -3.611 1.00 96.88 222 ILE A CA 1
ATOM 1770 C C . ILE A 1 222 ? 9.886 6.844 -2.450 1.00 96.88 222 ILE A C 1
ATOM 1772 O O . ILE A 1 222 ? 8.891 7.043 -1.756 1.00 96.88 222 ILE A O 1
ATOM 1776 N N . THR A 1 223 ? 10.733 5.845 -2.194 1.00 96.56 223 THR A N 1
ATOM 1777 C CA . THR A 1 223 ? 10.527 4.883 -1.099 1.00 96.56 223 THR A CA 1
ATOM 1778 C C . THR A 1 223 ? 10.502 5.576 0.266 1.00 96.56 223 THR A C 1
ATOM 1780 O O . THR A 1 223 ? 9.599 5.334 1.072 1.00 96.56 223 THR A O 1
ATOM 1783 N N . TYR A 1 224 ? 11.434 6.499 0.514 1.00 95.81 224 TYR A N 1
ATOM 1784 C CA . TYR A 1 224 ? 11.441 7.320 1.727 1.00 95.81 224 TYR A CA 1
ATOM 1785 C C . TYR A 1 224 ? 10.195 8.211 1.823 1.00 95.81 224 TYR A C 1
ATOM 1787 O O . TYR A 1 224 ? 9.596 8.359 2.890 1.00 95.81 224 TYR A O 1
ATOM 1795 N N . ASN A 1 225 ? 9.753 8.761 0.694 1.00 95.50 225 ASN A N 1
ATOM 1796 C CA . ASN A 1 225 ? 8.564 9.591 0.637 1.00 95.50 225 ASN A CA 1
ATOM 1797 C C . ASN A 1 225 ? 7.290 8.795 0.981 1.00 95.50 225 ASN A C 1
ATOM 1799 O O . ASN A 1 225 ? 6.466 9.247 1.777 1.00 95.50 225 ASN A O 1
ATOM 1803 N N . LEU A 1 226 ? 7.146 7.577 0.455 1.00 94.94 226 LEU A N 1
ATOM 1804 C CA . LEU A 1 226 ? 6.042 6.677 0.803 1.00 94.94 226 LEU A CA 1
ATOM 1805 C C . LEU A 1 226 ? 6.068 6.294 2.289 1.00 94.94 226 LEU A C 1
ATOM 1807 O O . LEU A 1 226 ? 5.016 6.287 2.929 1.00 94.94 226 LEU A O 1
ATOM 1811 N N . HIS A 1 227 ? 7.253 6.048 2.859 1.00 94.56 227 HIS A N 1
ATOM 1812 C CA . HIS A 1 227 ? 7.416 5.822 4.298 1.00 94.56 227 HIS A CA 1
ATOM 1813 C C . HIS A 1 227 ? 6.886 7.005 5.123 1.00 94.56 227 HIS A C 1
ATOM 1815 O O . HIS A 1 227 ? 6.096 6.818 6.051 1.00 94.56 227 HIS A O 1
ATOM 1821 N N . TRP A 1 228 ? 7.268 8.229 4.755 1.00 92.50 228 TRP A N 1
ATOM 1822 C CA . TRP A 1 228 ? 6.827 9.446 5.435 1.00 92.50 228 TRP A CA 1
ATOM 1823 C C . TRP A 1 228 ? 5.303 9.626 5.381 1.00 92.50 228 TRP A C 1
ATOM 1825 O O . TRP A 1 228 ? 4.665 9.874 6.407 1.00 92.50 228 TRP A O 1
ATOM 1835 N N . ILE A 1 229 ? 4.706 9.451 4.197 1.00 91.44 229 ILE A N 1
ATOM 1836 C CA . ILE A 1 229 ? 3.255 9.569 3.973 1.00 91.44 229 ILE A CA 1
ATOM 1837 C C . ILE A 1 229 ? 2.483 8.523 4.788 1.00 91.44 229 ILE A C 1
ATOM 1839 O O . ILE A 1 229 ? 1.423 8.840 5.332 1.00 91.44 229 ILE A O 1
ATOM 1843 N N . TYR A 1 230 ? 3.010 7.299 4.895 1.00 92.50 230 TYR A N 1
ATOM 1844 C CA . TYR A 1 230 ? 2.384 6.209 5.642 1.00 92.50 230 TYR A CA 1
ATOM 1845 C C . TYR A 1 230 ? 2.362 6.467 7.158 1.00 92.50 230 TYR A C 1
ATOM 1847 O O . TYR A 1 230 ? 1.310 6.350 7.789 1.00 92.50 230 TYR A O 1
ATOM 1855 N N . PHE A 1 231 ? 3.501 6.846 7.754 1.00 88.62 231 PHE A N 1
ATOM 1856 C CA . PHE A 1 231 ? 3.605 7.042 9.210 1.00 88.62 231 PHE A CA 1
ATOM 1857 C C . PHE A 1 231 ? 2.963 8.323 9.714 1.00 88.62 231 PHE A C 1
ATOM 1859 O O . PHE A 1 231 ? 2.575 8.421 10.883 1.00 88.62 231 PHE A O 1
ATOM 1866 N N . ILE A 1 232 ? 2.805 9.311 8.843 1.00 81.62 232 ILE A N 1
ATOM 1867 C CA . ILE A 1 232 ? 1.989 10.472 9.149 1.00 81.62 232 ILE A CA 1
ATOM 1868 C C . ILE A 1 232 ? 0.532 10.058 8.984 1.00 81.62 232 ILE A C 1
ATOM 1870 O O . ILE A 1 232 ? -0.098 10.286 7.954 1.00 81.62 232 ILE A O 1
ATOM 1874 N N . VAL A 1 233 ? 0.005 9.451 10.049 1.00 64.31 233 VAL A N 1
ATOM 1875 C CA . VAL A 1 233 ? -1.389 9.023 10.164 1.00 64.31 233 VAL A CA 1
ATOM 1876 C C . VAL A 1 233 ? -2.303 10.253 10.074 1.00 64.31 233 VAL A C 1
ATOM 1878 O O . VAL A 1 233 ? -2.585 10.960 11.038 1.00 64.31 233 VAL A O 1
ATOM 1881 N N . ASP A 1 234 ? -2.691 10.556 8.841 1.00 60.94 234 ASP A N 1
ATOM 1882 C CA . ASP A 1 234 ? -3.761 11.427 8.349 1.00 60.94 234 ASP A CA 1
ATOM 1883 C C . ASP A 1 234 ? -3.848 12.852 8.861 1.00 60.94 234 ASP A C 1
ATOM 1885 O O . ASP A 1 234 ? -4.895 13.506 8.792 1.00 60.94 234 ASP A O 1
ATOM 1889 N N . GLY A 1 235 ? -2.695 13.377 9.254 1.00 57.09 235 GLY A N 1
ATOM 1890 C CA . GLY A 1 235 ? -2.403 14.802 9.270 1.00 57.09 235 GLY A CA 1
ATOM 1891 C C . GLY A 1 235 ? -3.239 15.638 10.239 1.00 57.09 235 GLY A C 1
ATOM 1892 O O . GLY A 1 235 ? -3.122 16.863 10.193 1.00 57.09 235 GLY A O 1
ATOM 1893 N N . SER A 1 236 ? -4.056 15.026 11.092 1.00 65.50 236 SER A N 1
ATOM 1894 C CA . SER A 1 236 ? -4.584 15.681 12.286 1.00 65.50 236 SER A CA 1
ATOM 1895 C C . SER A 1 236 ? -3.619 15.479 13.445 1.00 65.50 236 SER A C 1
ATOM 1897 O O . SER A 1 236 ? -3.005 14.418 13.562 1.00 65.50 236 SER A O 1
ATOM 1899 N N . LYS A 1 237 ? -3.441 16.493 14.293 1.00 70.38 237 LYS A N 1
ATOM 1900 C CA . LYS A 1 237 ? -2.558 16.372 15.463 1.00 70.38 237 LYS A CA 1
ATOM 1901 C C . LYS A 1 237 ? -3.135 15.410 16.489 1.00 70.38 237 LYS A C 1
ATOM 1903 O O . LYS A 1 237 ? -2.387 14.654 17.099 1.00 70.38 237 LYS A O 1
ATOM 1908 N N . GLN A 1 238 ? -4.452 15.428 16.647 1.00 77.94 238 GLN A N 1
ATOM 1909 C CA . GLN A 1 238 ? -5.193 14.476 17.453 1.00 77.94 238 GLN A CA 1
ATOM 1910 C C . GLN A 1 238 ? -6.127 13.684 16.545 1.00 77.94 238 GLN A C 1
ATOM 1912 O O . GLN A 1 238 ? -6.889 14.240 15.752 1.00 77.94 238 GLN A O 1
ATOM 1917 N N . PHE A 1 239 ? -6.068 12.359 16.642 1.00 81.62 239 PHE A N 1
ATOM 1918 C CA . PHE A 1 239 ? -6.949 11.487 15.881 1.00 81.62 239 PHE A CA 1
ATOM 1919 C C . PHE A 1 239 ? -7.434 10.319 16.725 1.00 81.62 239 PHE A C 1
ATOM 1921 O O . PHE A 1 239 ? -6.730 9.793 17.584 1.00 81.62 239 PHE A O 1
ATOM 1928 N N . GLN A 1 240 ? -8.655 9.886 16.439 1.00 85.62 240 GLN A N 1
ATOM 1929 C CA . GLN A 1 240 ? -9.180 8.627 16.933 1.00 85.62 240 GLN A CA 1
ATOM 1930 C C . GLN A 1 240 ? -8.848 7.529 15.921 1.00 85.62 240 GLN A C 1
ATOM 1932 O O . GLN A 1 240 ? -9.262 7.594 14.756 1.00 85.62 240 GLN A O 1
ATOM 1937 N N . HIS A 1 241 ? -8.112 6.511 16.376 1.00 88.12 241 HIS A N 1
ATOM 1938 C CA . HIS A 1 241 ? -7.705 5.380 15.543 1.00 88.12 241 HIS A CA 1
ATOM 1939 C C . HIS A 1 241 ? -8.922 4.655 14.930 1.00 88.12 241 HIS A C 1
ATOM 1941 O O . HIS A 1 241 ? -9.920 4.425 15.622 1.00 88.12 241 HIS A O 1
ATOM 1947 N N . ALA A 1 242 ? -8.838 4.230 13.662 1.00 86.94 242 ALA A N 1
ATOM 1948 C CA . ALA A 1 242 ? -9.934 3.559 12.944 1.00 86.94 242 ALA A CA 1
ATOM 1949 C C . ALA A 1 242 ? -10.475 2.318 13.687 1.00 86.94 242 ALA A C 1
ATOM 1951 O O . ALA A 1 242 ? -11.689 2.128 13.789 1.00 86.94 242 ALA A O 1
ATOM 1952 N N . LEU A 1 243 ? -9.568 1.523 14.269 1.00 86.88 243 LEU A N 1
ATOM 1953 C CA . LEU A 1 243 ? -9.853 0.382 15.157 1.00 86.88 243 LEU A CA 1
ATOM 1954 C C . LEU A 1 243 ? -10.701 0.725 16.400 1.00 86.88 243 LEU A C 1
ATOM 1956 O O . LEU A 1 243 ? -11.446 -0.131 16.864 1.00 86.88 243 LEU A O 1
ATOM 1960 N N . ARG A 1 244 ? -10.609 1.949 16.946 1.00 89.44 244 ARG A N 1
ATOM 1961 C CA . ARG A 1 244 ? -11.353 2.373 18.153 1.00 89.44 244 ARG A CA 1
ATOM 1962 C C . ARG A 1 244 ? -12.707 3.009 17.844 1.00 89.44 244 ARG A C 1
ATOM 1964 O O . ARG A 1 244 ? -13.517 3.178 18.747 1.00 89.44 244 ARG A O 1
ATOM 1971 N N . ARG A 1 245 ? -12.938 3.420 16.595 1.00 86.38 245 ARG A N 1
ATOM 1972 C CA . ARG A 1 245 ? -14.130 4.181 16.198 1.00 86.38 245 ARG A CA 1
ATOM 1973 C C . ARG A 1 245 ? -15.345 3.284 15.981 1.00 86.38 245 ARG A C 1
ATOM 1975 O O . ARG A 1 245 ? -16.404 3.527 16.548 1.00 86.38 245 ARG A O 1
ATOM 1982 N N . HIS A 1 246 ? -15.216 2.291 15.108 1.00 86.25 246 HIS A N 1
ATOM 1983 C CA . HIS A 1 246 ? -16.307 1.399 14.733 1.00 86.25 246 HIS A CA 1
ATOM 1984 C C . HIS A 1 246 ? -15.763 0.052 14.247 1.00 86.25 246 HIS A C 1
ATOM 1986 O O . HIS A 1 246 ? -14.681 -0.021 13.671 1.00 86.25 246 HIS A O 1
ATOM 1992 N N . VAL A 1 247 ? -16.544 -1.021 14.412 1.00 84.31 247 VAL A N 1
ATOM 1993 C CA . VAL A 1 247 ? -16.147 -2.366 13.951 1.00 84.31 247 VAL A CA 1
ATOM 1994 C C . VAL A 1 247 ? -15.883 -2.376 12.443 1.00 84.31 247 VAL A C 1
ATOM 1996 O O . VAL A 1 247 ? -14.890 -2.942 12.009 1.00 84.31 247 VAL A O 1
ATOM 1999 N N . ILE A 1 248 ? -16.715 -1.690 11.650 1.00 86.44 248 ILE A N 1
ATOM 2000 C CA . ILE A 1 248 ? -16.535 -1.611 10.188 1.00 86.44 248 ILE A CA 1
ATOM 2001 C C . ILE A 1 248 ? -15.279 -0.810 9.830 1.00 86.44 248 ILE A C 1
ATOM 2003 O O . ILE A 1 248 ? -14.543 -1.208 8.938 1.00 86.44 248 ILE A O 1
ATOM 2007 N N . THR A 1 249 ? -14.981 0.289 10.532 1.00 87.81 249 THR A N 1
ATOM 2008 C CA . THR A 1 249 ? -13.768 1.069 10.239 1.00 87.81 249 THR A CA 1
ATOM 2009 C C . THR A 1 249 ? -12.507 0.312 10.640 1.00 87.81 249 THR A C 1
ATOM 2011 O O . THR A 1 249 ? -11.523 0.363 9.913 1.00 87.81 249 THR A O 1
ATOM 2014 N N . GLY A 1 250 ? -12.535 -0.443 11.744 1.00 87.31 250 GLY A N 1
ATOM 2015 C CA . GLY A 1 250 ? -11.451 -1.354 12.122 1.00 87.31 250 GLY A CA 1
ATOM 2016 C C . GLY A 1 250 ? -11.282 -2.518 11.140 1.00 87.31 250 GLY A C 1
ATOM 2017 O O . GLY A 1 250 ? -10.156 -2.896 10.820 1.00 87.31 250 GLY A O 1
ATOM 2018 N N . LEU A 1 251 ? -12.393 -3.042 10.613 1.00 87.56 251 LEU A N 1
ATOM 2019 C CA . LEU A 1 251 ? -12.410 -4.072 9.578 1.00 87.56 251 LEU A CA 1
ATOM 2020 C C . LEU A 1 251 ? -11.753 -3.577 8.288 1.00 87.56 251 LEU A C 1
ATOM 2022 O O . LEU A 1 251 ? -10.802 -4.189 7.812 1.00 87.56 251 LEU A O 1
ATOM 2026 N N . LEU A 1 252 ? -12.234 -2.445 7.766 1.00 90.19 252 LEU A N 1
ATOM 2027 C CA . LEU A 1 252 ? -11.707 -1.806 6.563 1.00 90.19 252 LEU A CA 1
ATOM 2028 C C . LEU A 1 252 ? -10.248 -1.393 6.739 1.00 90.19 252 LEU A C 1
ATOM 2030 O O . LEU A 1 252 ? -9.469 -1.542 5.806 1.00 90.19 252 LEU A O 1
ATOM 2034 N N . PHE A 1 253 ? -9.857 -0.940 7.933 1.00 90.94 253 PHE A N 1
ATOM 2035 C CA . PHE A 1 253 ? -8.464 -0.625 8.243 1.00 90.94 253 PHE A CA 1
ATOM 2036 C C . PHE A 1 253 ? -7.581 -1.861 8.067 1.00 90.94 253 PHE A C 1
ATOM 2038 O O . PHE A 1 253 ? -6.610 -1.810 7.319 1.00 90.94 253 PHE A O 1
ATOM 2045 N N . GLY A 1 254 ? -7.958 -2.993 8.669 1.00 89.00 254 GLY A N 1
ATOM 2046 C CA . GLY A 1 254 ? -7.232 -4.249 8.482 1.00 89.00 254 GLY A CA 1
ATOM 2047 C C . GLY A 1 254 ? -7.238 -4.734 7.027 1.00 89.00 254 GLY A C 1
ATOM 2048 O O . GLY A 1 254 ? -6.202 -5.162 6.533 1.00 89.00 254 GLY A O 1
ATOM 2049 N N . MET A 1 255 ? -8.376 -4.632 6.334 1.00 89.25 255 MET A N 1
ATOM 2050 C CA . MET A 1 255 ? -8.513 -5.063 4.937 1.00 89.25 255 MET A CA 1
ATOM 2051 C C . MET A 1 255 ? -7.703 -4.211 3.964 1.00 89.25 255 MET A C 1
ATOM 2053 O O . MET A 1 255 ? -7.166 -4.756 3.015 1.00 89.25 255 MET A O 1
ATOM 2057 N N . THR A 1 256 ? -7.584 -2.904 4.201 1.00 92.38 256 THR A N 1
ATOM 2058 C CA . THR A 1 256 ? -6.838 -1.975 3.331 1.00 92.38 256 THR A CA 1
ATOM 2059 C C . THR A 1 256 ? -5.328 -2.182 3.439 1.00 92.38 256 THR A C 1
ATOM 2061 O O . THR A 1 256 ? -4.605 -1.960 2.472 1.00 92.38 256 THR A O 1
ATOM 2064 N N . HIS A 1 257 ? -4.830 -2.651 4.588 1.00 93.06 257 HIS A N 1
ATOM 2065 C CA . HIS A 1 257 ? -3.401 -2.925 4.749 1.00 93.06 257 HIS A CA 1
ATOM 2066 C C . HIS A 1 257 ? 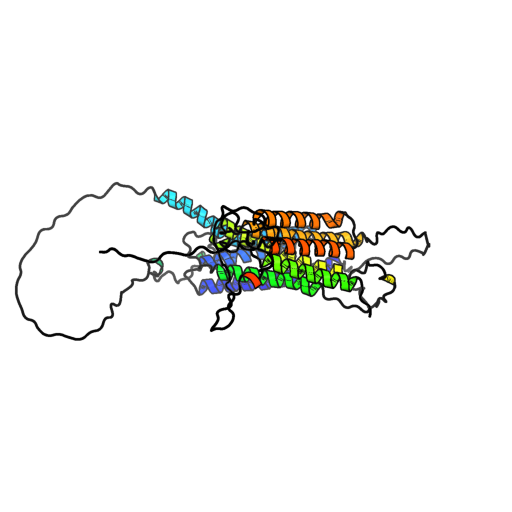-2.931 -4.094 3.877 1.00 93.06 257 HIS A C 1
ATOM 2068 O O . HIS A 1 257 ? -1.789 -4.091 3.438 1.00 93.06 257 HIS A O 1
ATOM 2074 N N . PHE A 1 258 ? -3.776 -5.081 3.583 1.00 91.00 258 PHE A N 1
ATOM 2075 C CA . PHE A 1 258 ? -3.379 -6.194 2.719 1.00 91.00 258 PHE A CA 1
ATOM 2076 C C . PHE A 1 258 ? -2.987 -5.755 1.288 1.00 91.00 258 PHE A C 1
ATOM 2078 O O . PHE A 1 258 ? -1.829 -5.960 0.916 1.00 91.00 258 PHE A O 1
ATOM 2085 N N . PRO A 1 259 ? -3.864 -5.091 0.503 1.00 93.81 259 PRO A N 1
ATOM 2086 C CA . PRO A 1 259 ? -3.502 -4.590 -0.819 1.00 93.81 259 PRO A CA 1
ATOM 2087 C C . PRO A 1 259 ? -2.428 -3.501 -0.753 1.00 93.81 259 PRO A C 1
ATOM 2089 O O . PRO A 1 259 ? -1.613 -3.431 -1.665 1.00 93.81 259 PRO A O 1
ATOM 2092 N N . LEU A 1 260 ? -2.366 -2.706 0.325 1.00 95.44 260 LEU A N 1
ATOM 2093 C CA . LEU A 1 260 ? -1.273 -1.753 0.536 1.00 95.44 260 LEU A CA 1
ATOM 2094 C C . LEU A 1 260 ? 0.086 -2.457 0.553 1.00 95.44 260 LEU A C 1
ATOM 2096 O O . LEU A 1 260 ? 0.969 -2.093 -0.209 1.00 95.44 260 LEU A O 1
ATOM 2100 N N . ASN A 1 261 ? 0.256 -3.473 1.400 1.00 95.62 261 ASN A N 1
ATOM 2101 C CA . ASN A 1 261 ? 1.540 -4.161 1.531 1.00 95.62 261 ASN A CA 1
ATOM 2102 C C . ASN A 1 261 ? 1.911 -4.932 0.262 1.00 95.62 261 ASN A C 1
ATOM 2104 O O . ASN A 1 261 ? 3.064 -4.898 -0.155 1.00 95.62 261 ASN A O 1
ATOM 2108 N N . MET A 1 262 ? 0.935 -5.573 -0.385 1.00 93.69 262 MET A N 1
ATOM 2109 C CA . MET A 1 262 ? 1.149 -6.241 -1.671 1.00 93.69 262 MET A CA 1
ATOM 2110 C C . MET A 1 262 ? 1.620 -5.250 -2.745 1.00 93.69 262 MET A C 1
ATOM 2112 O O . MET A 1 262 ? 2.557 -5.541 -3.484 1.00 93.69 262 MET A O 1
ATOM 2116 N N . ALA A 1 263 ? 1.010 -4.062 -2.798 1.00 96.88 263 ALA A N 1
ATOM 2117 C CA . ALA A 1 263 ? 1.405 -3.008 -3.721 1.00 96.88 263 ALA A CA 1
ATOM 2118 C C . ALA A 1 263 ? 2.789 -2.431 -3.391 1.00 96.88 263 ALA A C 1
ATOM 2120 O O . ALA A 1 263 ? 3.567 -2.214 -4.308 1.00 96.88 263 ALA A O 1
ATOM 2121 N N . LEU A 1 264 ? 3.139 -2.246 -2.115 1.00 96.88 264 LEU A N 1
ATOM 2122 C CA . LEU A 1 264 ? 4.463 -1.760 -1.705 1.00 96.88 264 LEU A CA 1
ATOM 2123 C C . LEU A 1 264 ? 5.589 -2.737 -2.079 1.00 96.88 264 LEU A C 1
ATOM 2125 O O . LEU A 1 264 ? 6.608 -2.308 -2.616 1.00 96.88 264 LEU A O 1
ATOM 2129 N N . VAL A 1 265 ? 5.384 -4.042 -1.866 1.00 96.69 265 VAL A N 1
ATOM 2130 C CA . VAL A 1 265 ? 6.350 -5.080 -2.270 1.00 96.69 265 VAL A CA 1
ATOM 2131 C C . VAL A 1 265 ? 6.497 -5.119 -3.793 1.00 96.69 265 VAL A C 1
ATOM 2133 O O . VAL A 1 265 ? 7.610 -5.086 -4.312 1.00 96.69 265 VAL A O 1
ATOM 2136 N N . ALA A 1 266 ? 5.383 -5.136 -4.529 1.00 96.31 266 ALA A N 1
ATOM 2137 C CA . ALA A 1 266 ? 5.414 -5.155 -5.991 1.00 96.31 266 ALA A CA 1
ATOM 2138 C C . ALA A 1 266 ? 6.005 -3.860 -6.589 1.00 96.31 266 ALA A C 1
ATOM 2140 O O . ALA A 1 266 ? 6.701 -3.906 -7.607 1.00 96.31 266 ALA A O 1
ATOM 2141 N N . PHE A 1 267 ? 5.787 -2.715 -5.939 1.00 97.44 267 PHE A N 1
ATOM 2142 C CA . PHE A 1 267 ? 6.442 -1.451 -6.269 1.00 97.44 267 PHE A CA 1
ATOM 2143 C C . PHE A 1 267 ? 7.961 -1.555 -6.097 1.00 97.44 267 PHE A C 1
ATOM 2145 O O . PHE A 1 267 ? 8.692 -1.193 -7.012 1.00 97.44 267 PHE A O 1
ATOM 2152 N N . GLY A 1 268 ? 8.448 -2.096 -4.976 1.00 96.12 268 GLY A N 1
ATOM 2153 C CA . GLY A 1 268 ? 9.886 -2.270 -4.753 1.00 96.12 268 GLY A CA 1
ATOM 2154 C C . GLY A 1 268 ? 10.546 -3.202 -5.773 1.00 96.12 268 GLY A C 1
ATOM 2155 O O . GLY A 1 268 ? 11.556 -2.842 -6.381 1.00 96.12 268 GLY A O 1
ATOM 2156 N N . ALA A 1 269 ? 9.912 -4.343 -6.056 1.00 95.56 269 ALA A N 1
ATOM 2157 C CA . ALA A 1 269 ? 10.398 -5.301 -7.048 1.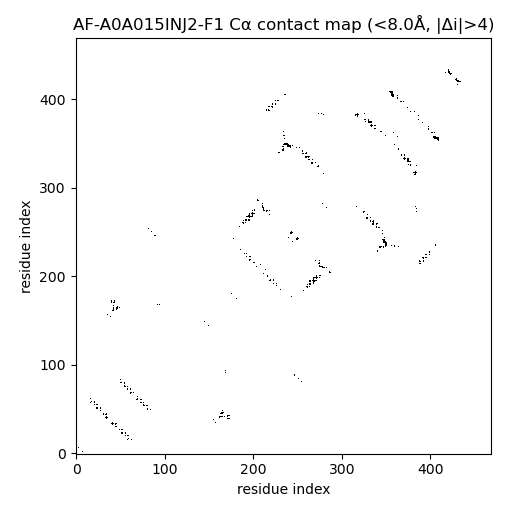00 95.56 269 ALA A CA 1
ATOM 2158 C C . ALA A 1 269 ? 10.435 -4.715 -8.475 1.00 95.56 269 ALA A C 1
ATOM 2160 O O . ALA A 1 269 ? 11.405 -4.905 -9.213 1.00 95.56 269 ALA A O 1
ATOM 2161 N N . SER A 1 270 ? 9.395 -3.971 -8.873 1.00 96.31 270 SER A N 1
ATOM 2162 C CA . SER A 1 270 ? 9.348 -3.307 -10.185 1.00 96.31 270 SER A CA 1
ATOM 2163 C C . SER A 1 270 ? 10.319 -2.129 -10.285 1.00 96.31 270 SER A C 1
ATOM 2165 O O . SER A 1 270 ? 10.963 -1.964 -11.323 1.00 96.31 270 SER A O 1
ATOM 2167 N N . LEU A 1 271 ? 10.500 -1.361 -9.205 1.00 95.88 271 LEU A N 1
ATOM 2168 C CA . LEU A 1 271 ? 11.494 -0.292 -9.124 1.00 95.88 271 LEU A CA 1
ATOM 2169 C C . LEU A 1 271 ? 12.906 -0.833 -9.371 1.00 95.88 271 LEU A C 1
ATOM 2171 O O . LEU A 1 271 ? 13.651 -0.226 -10.136 1.00 95.88 271 LEU A O 1
ATOM 2175 N N . GLY A 1 272 ? 13.261 -1.993 -8.810 1.00 94.00 272 GLY A N 1
ATOM 2176 C CA . GLY A 1 272 ? 14.592 -2.560 -9.030 1.00 94.00 272 GLY A CA 1
ATOM 2177 C C . GLY A 1 272 ? 14.863 -2.988 -10.467 1.00 94.00 272 GLY A C 1
ATOM 2178 O O . GLY A 1 272 ? 15.962 -2.779 -10.982 1.00 94.00 272 GLY A O 1
ATOM 2179 N N . LYS A 1 273 ? 13.844 -3.482 -11.175 1.00 94.06 273 LYS A N 1
ATOM 2180 C CA . LYS A 1 273 ? 13.956 -3.724 -12.619 1.00 94.06 273 LYS A CA 1
ATOM 2181 C C . LYS A 1 273 ? 14.077 -2.424 -13.411 1.00 94.06 273 LYS A C 1
ATOM 2183 O O . LYS A 1 273 ? 14.884 -2.363 -14.329 1.00 94.06 273 LYS A O 1
ATOM 2188 N N . ILE A 1 274 ? 13.353 -1.375 -13.024 1.00 93.38 274 ILE A N 1
ATOM 2189 C CA . ILE A 1 274 ? 13.432 -0.056 -13.667 1.00 93.38 274 ILE A CA 1
ATOM 2190 C C . ILE A 1 274 ? 14.810 0.597 -13.501 1.00 93.38 274 ILE A C 1
ATOM 2192 O O . ILE A 1 274 ? 15.330 1.168 -14.459 1.00 93.38 274 ILE A O 1
ATOM 2196 N N . VAL A 1 275 ? 15.428 0.501 -12.321 1.00 92.38 275 VAL A N 1
ATOM 2197 C CA . VAL A 1 275 ? 16.768 1.063 -12.062 1.00 92.38 275 VAL A CA 1
ATOM 2198 C C . VAL A 1 275 ? 17.829 0.398 -12.945 1.00 92.38 275 VAL A C 1
ATOM 2200 O O . VAL A 1 275 ? 18.734 1.072 -13.436 1.00 92.38 275 VAL A O 1
ATOM 2203 N N . GLN A 1 276 ? 17.686 -0.903 -13.208 1.00 90.25 276 GLN A N 1
ATOM 2204 C CA . GLN A 1 276 ? 18.607 -1.666 -14.054 1.00 90.25 276 GLN A CA 1
ATOM 2205 C C . GLN A 1 276 ? 18.468 -1.354 -15.553 1.00 90.25 276 GLN A C 1
ATOM 2207 O O . GLN A 1 276 ? 19.402 -1.624 -16.310 1.00 90.25 276 GLN A O 1
ATOM 2212 N N . LEU A 1 277 ? 17.355 -0.758 -16.000 1.00 88.62 277 LEU A N 1
ATOM 2213 C CA . LEU A 1 277 ? 17.171 -0.401 -17.409 1.00 88.62 277 LEU A CA 1
ATOM 2214 C C . LEU A 1 277 ? 18.196 0.646 -17.865 1.00 88.62 277 LEU A C 1
ATOM 2216 O O . LEU A 1 277 ? 18.499 1.614 -17.159 1.00 88.62 277 LEU A O 1
ATOM 2220 N N . ARG A 1 278 ? 18.714 0.454 -19.082 1.00 83.00 278 ARG A N 1
ATOM 2221 C CA . ARG A 1 278 ? 19.770 1.273 -19.702 1.00 83.00 278 ARG A CA 1
ATOM 2222 C C . ARG A 1 278 ? 19.263 2.208 -20.804 1.00 83.00 278 ARG A C 1
ATOM 2224 O O . ARG A 1 278 ? 20.015 2.624 -21.672 1.00 83.00 278 ARG A O 1
ATOM 2231 N N . ASP A 1 279 ? 17.997 2.576 -20.753 1.00 81.19 279 ASP A N 1
ATOM 2232 C CA . ASP A 1 279 ? 17.364 3.602 -21.581 1.00 81.19 279 ASP A CA 1
ATOM 2233 C C . ASP A 1 279 ? 17.727 5.005 -21.062 1.00 81.19 279 ASP A C 1
ATOM 2235 O O . ASP A 1 279 ? 16.925 5.685 -20.445 1.00 81.19 279 ASP A O 1
ATOM 2239 N N . PHE A 1 280 ? 18.956 5.482 -21.237 1.00 78.44 280 PHE A N 1
ATOM 2240 C CA . PHE A 1 280 ? 19.286 6.883 -20.934 1.00 78.44 280 PHE A CA 1
ATOM 2241 C C . PHE A 1 280 ? 20.354 7.426 -21.888 1.00 78.44 280 PHE A C 1
ATOM 2243 O O . PHE A 1 280 ? 21.117 6.644 -22.466 1.00 78.44 280 PHE A O 1
ATOM 2250 N N . PRO A 1 281 ? 20.428 8.757 -22.077 1.00 73.81 281 PRO A N 1
ATOM 2251 C CA . PRO A 1 281 ? 21.412 9.359 -22.970 1.00 73.81 281 PRO A CA 1
ATOM 2252 C C . PRO A 1 281 ? 22.834 8.961 -22.559 1.00 73.81 281 PRO A C 1
ATOM 2254 O O . PRO A 1 281 ? 23.212 9.116 -21.400 1.00 73.81 281 PRO A O 1
ATOM 2257 N N . GLY A 1 282 ? 23.621 8.433 -23.499 1.00 71.25 282 GLY A N 1
ATOM 2258 C CA . GLY A 1 282 ? 24.991 7.977 -23.232 1.00 71.25 282 GLY A CA 1
ATOM 2259 C C . GLY A 1 282 ? 25.117 6.534 -22.729 1.00 71.25 282 GLY A C 1
ATOM 2260 O O . GLY A 1 282 ? 26.224 6.095 -22.445 1.00 71.25 282 GLY A O 1
ATOM 2261 N N . ALA A 1 283 ? 24.035 5.752 -22.665 1.00 75.19 283 ALA A N 1
ATOM 2262 C CA . ALA A 1 283 ? 24.110 4.352 -22.235 1.00 75.19 283 ALA A CA 1
ATOM 2263 C C . ALA A 1 283 ? 24.912 3.431 -23.179 1.00 75.19 283 ALA A C 1
ATOM 2265 O O . ALA A 1 283 ? 25.407 2.390 -22.738 1.00 75.19 283 ALA A O 1
ATOM 2266 N N . HIS A 1 284 ? 25.054 3.800 -24.458 1.00 72.56 284 HIS A N 1
ATOM 2267 C CA . HIS A 1 284 ? 25.776 3.019 -25.472 1.00 72.56 284 HIS A CA 1
ATOM 2268 C C . HIS A 1 284 ? 27.299 2.973 -25.260 1.00 72.56 284 HIS A C 1
ATOM 2270 O O . HIS A 1 284 ? 27.948 2.071 -25.776 1.00 72.56 284 HIS A O 1
ATOM 2276 N N . SER A 1 285 ? 27.884 3.917 -24.515 1.00 69.56 285 SER A N 1
ATOM 2277 C CA . SER A 1 285 ? 29.337 3.981 -24.289 1.00 69.56 285 SER A CA 1
ATOM 2278 C C . SER A 1 285 ? 29.818 3.153 -23.093 1.00 69.56 285 SER A C 1
ATOM 2280 O O . SER A 1 285 ? 31.022 3.020 -22.882 1.00 69.56 285 SER A O 1
ATOM 2282 N N . ILE A 1 286 ? 28.900 2.598 -22.296 1.00 72.62 286 ILE A N 1
ATOM 2283 C CA . ILE A 1 286 ? 29.235 1.834 -21.093 1.00 72.62 286 ILE A CA 1
ATOM 2284 C C . ILE A 1 286 ? 29.398 0.354 -21.483 1.00 72.62 286 ILE A C 1
ATOM 2286 O O . ILE A 1 286 ? 28.435 -0.236 -21.983 1.00 72.62 286 ILE A O 1
ATOM 2290 N N . PRO A 1 287 ? 30.552 -0.285 -21.224 1.00 68.25 287 PRO A N 1
ATOM 2291 C CA . PRO A 1 287 ? 30.768 -1.687 -21.571 1.00 68.25 287 PRO A CA 1
ATOM 2292 C C . PRO A 1 287 ? 29.757 -2.606 -20.868 1.00 68.25 287 PRO A C 1
ATOM 2294 O O . PRO A 1 287 ? 29.407 -2.410 -19.700 1.00 68.25 287 PRO A O 1
ATOM 2297 N N . THR A 1 288 ? 29.260 -3.607 -21.592 1.00 67.12 288 THR A N 1
ATOM 2298 C CA . THR A 1 288 ? 28.441 -4.695 -21.051 1.00 67.12 288 THR A CA 1
ATOM 2299 C C . THR A 1 288 ? 29.324 -5.915 -20.843 1.00 67.12 288 THR A C 1
ATOM 2301 O O . THR A 1 288 ? 29.948 -6.397 -21.784 1.00 67.12 288 THR A O 1
ATOM 2304 N N . ASN A 1 289 ? 29.353 -6.449 -19.624 1.00 56.56 289 ASN A N 1
ATOM 2305 C CA . ASN A 1 289 ? 29.830 -7.810 -19.424 1.00 56.56 289 ASN A CA 1
ATOM 2306 C C . ASN A 1 289 ? 28.759 -8.747 -19.994 1.00 56.56 289 ASN A C 1
ATOM 2308 O O . ASN A 1 289 ? 27.753 -9.003 -19.334 1.00 56.56 289 ASN A O 1
ATOM 2312 N N . GLU A 1 290 ? 28.956 -9.249 -21.213 1.00 48.62 290 GLU A N 1
ATOM 2313 C CA . GLU A 1 290 ? 28.300 -10.479 -21.663 1.00 48.62 290 GLU A CA 1
ATOM 2314 C C . GLU A 1 290 ? 28.837 -11.640 -20.815 1.00 48.62 290 GLU A C 1
ATOM 2316 O O . GLU A 1 290 ? 29.721 -12.393 -21.209 1.00 48.62 290 GLU A O 1
ATOM 2321 N N . VAL A 1 291 ? 28.340 -11.752 -19.586 1.00 43.34 291 VAL A N 1
ATOM 2322 C CA . VAL A 1 291 ? 28.564 -12.908 -18.722 1.00 43.34 291 VAL A CA 1
ATOM 2323 C C . VAL A 1 291 ? 27.196 -13.505 -18.421 1.00 43.34 291 VAL A C 1
ATOM 2325 O O . VAL A 1 291 ? 26.524 -13.137 -17.465 1.00 43.34 291 VAL A O 1
ATOM 2328 N N . GLY A 1 292 ? 26.777 -14.429 -19.288 1.00 37.41 292 GLY A N 1
ATOM 2329 C CA . GLY A 1 292 ? 26.004 -15.606 -18.890 1.00 37.41 292 GLY A CA 1
ATOM 2330 C C . GLY A 1 292 ? 24.623 -15.408 -18.259 1.00 37.41 292 GLY A C 1
ATOM 2331 O O . GLY A 1 292 ? 24.252 -16.207 -17.407 1.00 37.41 292 GLY A O 1
ATOM 2332 N N . SER A 1 293 ? 23.819 -14.432 -18.680 1.00 36.41 293 SER A N 1
ATOM 2333 C CA . SER A 1 293 ? 22.384 -14.364 -18.331 1.00 36.41 293 SER A CA 1
ATOM 2334 C C . SER A 1 293 ? 21.461 -15.076 -19.340 1.00 36.41 293 SER A C 1
ATOM 2336 O O . SER A 1 293 ? 20.246 -14.891 -19.313 1.00 36.41 293 SER A O 1
ATOM 2338 N N . HIS A 1 294 ? 22.001 -16.003 -20.141 1.00 36.28 294 HIS A N 1
ATOM 2339 C CA . HIS A 1 294 ? 21.250 -16.978 -20.955 1.00 36.28 294 HIS A CA 1
ATOM 2340 C C . HIS A 1 294 ? 20.526 -18.075 -20.133 1.00 36.28 294 HIS A C 1
ATOM 2342 O O . HIS A 1 294 ? 20.274 -19.163 -20.642 1.00 36.28 294 HIS A O 1
ATOM 2348 N N . ALA A 1 295 ? 20.168 -17.823 -18.868 1.00 35.34 295 ALA A N 1
ATOM 2349 C CA . ALA A 1 295 ? 19.514 -18.821 -18.012 1.00 35.34 295 ALA A CA 1
ATOM 2350 C C . ALA A 1 295 ? 18.071 -18.488 -17.587 1.00 35.34 295 ALA A C 1
ATOM 2352 O O . ALA A 1 295 ? 17.446 -19.337 -16.963 1.00 35.34 295 ALA A O 1
ATOM 2353 N N . LEU A 1 296 ? 17.502 -17.316 -17.917 1.00 39.47 296 LEU A N 1
ATOM 2354 C CA . LEU A 1 296 ? 16.092 -17.013 -17.577 1.00 39.47 296 LEU A CA 1
ATOM 2355 C C . LEU A 1 296 ? 15.260 -16.327 -18.672 1.00 39.47 296 LEU A C 1
ATOM 2357 O O . LEU A 1 296 ? 14.098 -16.011 -18.431 1.00 39.47 296 LEU A O 1
ATOM 2361 N N . VAL A 1 297 ? 15.794 -16.147 -19.881 1.00 38.62 297 VAL A N 1
ATOM 2362 C CA . VAL A 1 297 ? 14.992 -15.734 -21.042 1.00 38.62 297 VAL A CA 1
ATOM 2363 C C . VAL A 1 297 ? 15.361 -16.632 -22.213 1.00 38.62 297 VAL A C 1
ATOM 2365 O O . VAL A 1 297 ? 16.329 -16.396 -22.930 1.00 38.62 297 VAL A O 1
ATOM 2368 N N . ALA A 1 298 ? 14.611 -17.718 -22.365 1.00 33.41 298 ALA A N 1
ATOM 2369 C CA . ALA A 1 298 ? 14.528 -18.409 -23.636 1.00 33.41 298 ALA A CA 1
ATOM 2370 C C . ALA A 1 298 ? 13.595 -17.588 -24.534 1.00 33.41 298 ALA A C 1
ATOM 2372 O O . ALA A 1 298 ? 12.405 -17.562 -24.251 1.00 33.41 298 ALA A O 1
ATOM 2373 N N . GLU A 1 299 ? 14.122 -16.903 -25.555 1.00 40.66 299 GLU A N 1
ATOM 2374 C CA . GLU A 1 299 ? 13.750 -17.197 -26.947 1.00 40.66 299 GLU A CA 1
ATOM 2375 C C . GLU A 1 299 ? 14.567 -16.426 -28.000 1.00 40.66 299 GLU A C 1
ATOM 2377 O O . GLU A 1 299 ? 14.854 -15.239 -27.869 1.00 40.66 299 GLU A O 1
ATOM 2382 N N . SER A 1 300 ? 14.872 -17.181 -29.062 1.00 28.70 300 SER A N 1
ATOM 2383 C CA . SER A 1 300 ? 15.086 -16.802 -30.465 1.00 28.70 300 SER A CA 1
ATOM 2384 C C . SER A 1 300 ? 16.210 -15.827 -30.835 1.00 28.70 300 SER A C 1
ATOM 2386 O O . SER A 1 300 ? 15.996 -14.636 -31.041 1.00 28.70 300 SER A O 1
ATOM 2388 N N . ASN A 1 301 ? 17.383 -16.403 -31.115 1.00 34.12 301 ASN A N 1
ATOM 2389 C CA . ASN A 1 301 ? 18.281 -15.879 -32.143 1.00 34.12 301 ASN A CA 1
ATOM 2390 C C . ASN A 1 301 ? 17.660 -16.091 -33.536 1.00 34.12 301 ASN A C 1
ATOM 2392 O O . ASN A 1 301 ? 17.415 -17.231 -33.934 1.00 34.12 301 ASN A O 1
ATOM 2396 N N . SER A 1 302 ? 17.521 -15.018 -34.311 1.00 27.12 302 SER A N 1
ATOM 2397 C CA . SER A 1 302 ? 17.548 -15.054 -35.778 1.00 27.12 302 SER A CA 1
ATOM 2398 C C . SER A 1 302 ? 18.353 -13.853 -36.294 1.00 27.12 302 SER A C 1
ATOM 2400 O O . SER A 1 302 ? 18.171 -12.753 -35.769 1.00 27.12 302 SER A O 1
ATOM 2402 N N . PRO A 1 303 ? 19.257 -14.036 -37.275 1.00 36.66 303 PRO A N 1
ATOM 2403 C CA . PRO A 1 303 ? 20.165 -12.994 -37.734 1.00 36.66 303 PRO A CA 1
ATOM 2404 C C . PRO A 1 303 ? 19.500 -12.147 -38.824 1.00 36.66 303 PRO A C 1
ATOM 2406 O O . PRO A 1 303 ? 19.033 -12.686 -39.824 1.00 36.66 303 PRO A O 1
ATOM 2409 N N . SER A 1 304 ? 19.495 -10.825 -38.675 1.00 28.05 304 SER A N 1
ATOM 2410 C CA . SER A 1 304 ? 19.146 -9.925 -39.778 1.00 28.05 304 SER A CA 1
ATOM 2411 C C . SER A 1 304 ? 19.981 -8.650 -39.720 1.00 28.05 304 SER A C 1
ATOM 2413 O O . SER A 1 304 ? 19.695 -7.722 -38.970 1.00 28.05 304 SER A O 1
ATOM 2415 N N . GLU A 1 305 ? 21.072 -8.706 -40.479 1.00 28.59 305 GLU A N 1
ATOM 2416 C CA . GLU A 1 305 ? 21.449 -7.737 -41.510 1.00 28.59 305 GLU A CA 1
ATOM 2417 C C . GLU A 1 305 ? 21.301 -6.241 -41.183 1.00 28.59 305 GLU A C 1
ATOM 2419 O O . GLU A 1 305 ? 20.221 -5.657 -41.118 1.00 28.59 305 GLU A O 1
ATOM 2424 N N . SER A 1 306 ? 22.461 -5.607 -41.037 1.00 35.12 306 SER A N 1
ATOM 2425 C CA . SER A 1 306 ? 22.651 -4.169 -40.941 1.00 35.12 306 SER A CA 1
ATOM 2426 C C . SER A 1 306 ? 22.220 -3.448 -42.221 1.00 35.12 306 SER A C 1
ATOM 2428 O O . SER A 1 306 ? 22.850 -3.617 -43.265 1.00 35.12 306 SER A O 1
ATOM 2430 N N . THR A 1 307 ? 21.252 -2.541 -42.098 1.00 27.19 307 THR A N 1
ATOM 2431 C CA . THR A 1 307 ? 21.057 -1.432 -43.046 1.00 27.19 307 THR A CA 1
ATOM 2432 C C . THR A 1 307 ? 21.070 -0.123 -42.252 1.00 27.19 307 THR A C 1
ATOM 2434 O O . THR A 1 307 ? 20.243 0.033 -41.352 1.00 27.19 307 THR A O 1
ATOM 2437 N N . PRO A 1 308 ? 22.004 0.813 -42.511 1.00 37.50 308 PRO A N 1
ATOM 2438 C CA . PRO A 1 308 ? 22.038 2.091 -41.818 1.00 37.50 308 PRO A CA 1
ATOM 2439 C C . PRO A 1 308 ? 20.998 3.007 -42.462 1.00 37.50 308 PRO A C 1
ATOM 2441 O O . PRO A 1 308 ? 21.225 3.532 -43.549 1.00 37.50 308 PRO A O 1
ATOM 2444 N N . THR A 1 309 ? 19.853 3.178 -41.805 1.00 31.27 309 THR A N 1
ATOM 2445 C CA . THR A 1 309 ? 18.820 4.109 -42.273 1.00 31.27 309 THR A CA 1
ATOM 2446 C C . THR A 1 309 ? 18.635 5.204 -41.231 1.00 31.27 309 THR A C 1
ATOM 2448 O O . THR A 1 309 ? 18.223 4.936 -40.110 1.00 31.27 309 THR A O 1
ATOM 2451 N N . GLU A 1 310 ? 19.074 6.392 -41.639 1.00 32.94 310 GLU A N 1
ATOM 2452 C CA . GLU A 1 310 ? 18.649 7.749 -41.286 1.00 32.94 310 GLU A CA 1
ATOM 2453 C C . GLU A 1 310 ? 18.257 8.075 -39.832 1.00 32.94 310 GLU A C 1
ATOM 2455 O O . GLU A 1 310 ? 17.312 7.569 -39.237 1.00 32.94 310 GLU A O 1
ATOM 2460 N N . VAL A 1 311 ? 19.028 9.017 -39.285 1.00 43.16 311 VAL A N 1
ATOM 2461 C CA . VAL A 1 311 ? 18.878 9.642 -37.973 1.00 43.16 311 VAL A CA 1
ATOM 2462 C C . VAL A 1 311 ? 17.663 10.571 -37.985 1.00 43.16 311 VAL A C 1
ATOM 2464 O O . VAL A 1 311 ? 17.786 11.740 -38.348 1.00 43.16 311 VAL A O 1
ATOM 2467 N N . ASP A 1 312 ? 16.520 10.072 -37.521 1.00 35.22 312 ASP A N 1
ATOM 2468 C CA . ASP A 1 312 ? 15.416 10.917 -37.064 1.00 35.22 312 ASP A CA 1
ATOM 2469 C C . ASP A 1 312 ? 15.609 11.266 -35.582 1.00 35.22 312 ASP A C 1
ATOM 2471 O O . ASP A 1 312 ? 15.526 10.446 -34.667 1.00 35.22 312 ASP A O 1
ATOM 2475 N N . SER A 1 313 ? 15.910 12.537 -35.346 1.00 40.50 313 SER A N 1
ATOM 2476 C CA . SER A 1 313 ? 16.218 13.155 -34.060 1.00 40.50 313 SER A CA 1
ATOM 2477 C C . SER A 1 313 ? 14.959 13.514 -33.257 1.00 40.50 313 SER A C 1
ATOM 2479 O O . SER A 1 313 ? 14.787 14.652 -32.820 1.00 40.50 313 SER A O 1
ATOM 2481 N N . HIS A 1 314 ? 14.088 12.532 -33.004 1.00 44.16 314 HIS A N 1
ATOM 2482 C CA . HIS A 1 314 ? 12.919 12.690 -32.131 1.00 44.16 314 HIS A CA 1
ATOM 2483 C C . HIS A 1 314 ? 12.922 11.665 -30.977 1.00 44.16 314 HIS A C 1
ATOM 2485 O O . HIS A 1 314 ? 12.375 10.579 -31.080 1.00 44.16 314 HIS A O 1
ATOM 2491 N N . ASN A 1 315 ? 13.599 12.039 -29.884 1.00 49.25 315 ASN A N 1
ATOM 2492 C CA . ASN A 1 315 ? 13.383 11.759 -28.447 1.00 49.25 315 ASN A CA 1
ATOM 2493 C C . ASN A 1 315 ? 12.805 10.445 -27.860 1.00 49.25 315 ASN A C 1
ATOM 2495 O O . ASN A 1 315 ? 12.806 10.340 -26.631 1.00 49.25 315 ASN A O 1
ATOM 2499 N N . ASP A 1 316 ? 12.402 9.419 -28.599 1.00 52.84 316 ASP A N 1
ATOM 2500 C CA . ASP A 1 316 ? 11.620 8.327 -28.001 1.00 52.84 316 ASP A CA 1
ATOM 2501 C C . ASP A 1 316 ? 12.419 7.025 -27.865 1.00 52.84 316 ASP A C 1
ATOM 2503 O O . ASP A 1 316 ? 12.183 6.021 -28.525 1.00 52.84 316 ASP A O 1
ATOM 2507 N N . SER A 1 317 ? 13.348 7.029 -26.905 1.00 64.38 317 SER A N 1
ATOM 2508 C CA . SER A 1 317 ? 14.031 5.837 -26.344 1.00 64.38 317 SER A CA 1
ATOM 2509 C C . SER A 1 317 ? 13.102 4.886 -25.552 1.00 64.38 317 SER A C 1
ATOM 2511 O O . SER A 1 317 ? 13.516 4.260 -24.576 1.00 64.38 317 SER A O 1
ATOM 2513 N N . TYR A 1 318 ? 11.822 4.815 -25.922 1.00 73.69 318 TYR A N 1
ATOM 2514 C CA . TYR A 1 318 ? 10.826 3.940 -25.313 1.00 73.69 318 TYR A CA 1
ATOM 2515 C C . TYR A 1 318 ? 10.843 2.573 -25.998 1.00 73.69 318 TYR A C 1
ATOM 2517 O O . TYR A 1 318 ? 10.549 2.468 -27.186 1.00 73.69 318 TYR A O 1
ATOM 2525 N N . ASP A 1 319 ? 11.134 1.523 -25.234 1.00 76.94 319 ASP A N 1
ATOM 2526 C CA . ASP A 1 319 ? 11.044 0.141 -25.704 1.00 76.94 319 ASP A CA 1
ATOM 2527 C C . ASP A 1 319 ? 9.667 -0.461 -25.337 1.00 76.94 319 ASP A C 1
ATOM 2529 O O . ASP A 1 319 ? 9.378 -0.637 -24.143 1.00 76.94 319 ASP A O 1
ATOM 2533 N N . PRO A 1 320 ? 8.814 -0.807 -26.325 1.00 81.31 320 PRO A N 1
ATOM 2534 C CA . PRO A 1 320 ? 7.511 -1.430 -26.093 1.00 81.31 320 PRO A CA 1
ATOM 2535 C C . PRO A 1 320 ? 7.564 -2.724 -25.273 1.00 81.31 320 PRO A C 1
ATOM 2537 O O . PRO A 1 320 ? 6.593 -3.036 -24.580 1.00 81.31 320 PRO A O 1
ATOM 2540 N N . HIS A 1 321 ? 8.676 -3.466 -25.292 1.00 83.75 321 HIS A N 1
ATOM 2541 C CA . HIS A 1 321 ? 8.818 -4.697 -24.510 1.00 83.75 321 HIS A CA 1
ATOM 2542 C C . HIS A 1 321 ? 8.792 -4.442 -22.996 1.00 83.75 321 HIS A C 1
ATOM 2544 O O . HIS A 1 321 ? 8.343 -5.296 -22.230 1.00 83.75 321 HIS A O 1
ATOM 2550 N N . ASN A 1 322 ? 9.176 -3.241 -22.556 1.00 87.56 322 ASN A N 1
ATOM 2551 C CA . ASN A 1 322 ? 9.159 -2.842 -21.148 1.00 87.56 322 ASN A CA 1
ATOM 2552 C C . ASN A 1 322 ? 7.803 -2.270 -20.692 1.00 87.56 322 ASN A C 1
ATOM 2554 O O . ASN A 1 322 ? 7.635 -1.937 -19.516 1.00 87.56 322 ASN A O 1
ATOM 2558 N N . ALA A 1 323 ? 6.801 -2.195 -21.577 1.00 89.00 323 ALA A N 1
ATOM 2559 C CA . ALA A 1 323 ? 5.484 -1.654 -21.245 1.00 89.00 323 ALA A CA 1
ATOM 2560 C C . ALA A 1 323 ? 4.815 -2.334 -20.030 1.00 89.00 323 ALA A C 1
ATOM 2562 O O . ALA A 1 323 ? 4.332 -1.607 -19.155 1.00 89.00 323 ALA A O 1
ATOM 2563 N N . PRO A 1 324 ? 4.805 -3.680 -19.892 1.00 93.06 324 PRO A N 1
ATOM 2564 C CA . PRO A 1 324 ? 4.203 -4.335 -18.728 1.00 93.06 324 PRO A CA 1
ATOM 2565 C C . PRO A 1 324 ? 4.881 -3.940 -17.412 1.00 93.06 324 PRO A C 1
ATOM 2567 O O . PRO A 1 324 ? 4.212 -3.782 -16.392 1.00 93.06 324 PRO A O 1
ATOM 2570 N N . LEU A 1 325 ? 6.202 -3.732 -17.439 1.00 93.38 325 LEU A N 1
ATOM 2571 C CA . LEU A 1 325 ? 6.975 -3.317 -16.273 1.00 93.38 325 LEU A CA 1
ATOM 2572 C C . LEU A 1 325 ? 6.614 -1.890 -15.839 1.00 93.38 325 LEU A C 1
ATOM 2574 O O . LEU A 1 325 ? 6.428 -1.642 -14.647 1.00 93.38 325 LEU A O 1
ATOM 2578 N N . PHE A 1 326 ? 6.460 -0.965 -16.788 1.00 94.38 326 PHE A N 1
ATOM 2579 C CA . PHE A 1 326 ? 6.047 0.410 -16.486 1.00 94.38 326 PHE A CA 1
ATOM 2580 C C . PHE A 1 326 ? 4.632 0.469 -15.912 1.00 94.38 326 PHE A C 1
ATOM 2582 O O . PHE A 1 326 ? 4.395 1.180 -14.936 1.00 94.38 326 PHE A O 1
ATOM 2589 N N . TRP A 1 327 ? 3.705 -0.326 -16.455 1.00 95.50 327 TRP A N 1
ATOM 2590 C CA . TRP A 1 327 ? 2.362 -0.464 -15.893 1.00 95.50 327 TRP A CA 1
ATOM 2591 C C . TRP A 1 327 ? 2.384 -1.043 -14.483 1.00 95.50 327 TRP A C 1
ATOM 2593 O O . TRP A 1 327 ? 1.703 -0.511 -13.608 1.00 95.50 327 TRP A O 1
ATOM 2603 N N . LEU A 1 328 ? 3.186 -2.082 -14.233 1.00 95.88 328 LEU A N 1
ATOM 2604 C CA . LEU A 1 328 ? 3.321 -2.673 -12.904 1.00 95.88 328 LEU A CA 1
ATOM 2605 C C . LEU A 1 328 ? 3.845 -1.650 -11.890 1.00 95.88 328 LEU A C 1
ATOM 2607 O O . LEU A 1 328 ? 3.257 -1.503 -10.819 1.00 95.88 328 LEU A O 1
ATOM 2611 N N . TYR A 1 329 ? 4.888 -0.898 -12.240 1.00 96.50 329 TYR A N 1
ATOM 2612 C CA . TYR A 1 329 ? 5.460 0.148 -11.390 1.00 96.50 329 TYR A CA 1
ATOM 2613 C C . TYR A 1 329 ? 4.457 1.263 -11.075 1.00 96.50 329 TYR A C 1
ATOM 2615 O O . TYR A 1 329 ? 4.223 1.598 -9.912 1.00 96.50 329 TYR A O 1
ATOM 2623 N N . SER A 1 330 ? 3.802 1.804 -12.102 1.00 96.62 330 SER A N 1
ATOM 2624 C CA . SER A 1 330 ? 2.840 2.895 -11.941 1.00 96.62 330 SER A CA 1
ATOM 2625 C C . SER A 1 330 ? 1.577 2.464 -11.198 1.00 96.62 330 SER A C 1
ATOM 2627 O O . SER A 1 330 ? 1.091 3.192 -10.330 1.00 96.62 330 SER A O 1
ATOM 2629 N N . ALA A 1 331 ? 1.049 1.274 -11.494 1.00 97.38 331 ALA A N 1
ATOM 2630 C CA . ALA A 1 331 ? -0.146 0.755 -10.843 1.00 97.38 331 ALA A CA 1
ATOM 2631 C C . ALA A 1 331 ? 0.102 0.450 -9.364 1.00 97.38 331 ALA A C 1
ATOM 2633 O O . ALA A 1 331 ? -0.716 0.810 -8.520 1.00 97.38 331 ALA A O 1
ATOM 2634 N N . THR A 1 332 ? 1.236 -0.159 -9.024 1.00 97.44 332 THR A N 1
ATOM 2635 C CA . THR A 1 332 ? 1.573 -0.486 -7.630 1.00 97.44 332 THR A CA 1
ATOM 2636 C C . THR A 1 332 ? 1.847 0.767 -6.798 1.00 97.44 332 THR A C 1
ATOM 2638 O O . THR A 1 332 ? 1.361 0.870 -5.667 1.00 97.44 332 THR A O 1
ATOM 2641 N N . LEU A 1 333 ? 2.502 1.781 -7.374 1.00 96.88 333 LEU A N 1
ATOM 2642 C CA . LEU A 1 333 ? 2.646 3.096 -6.746 1.00 96.88 333 LEU A CA 1
ATOM 2643 C C . LEU A 1 333 ? 1.281 3.769 -6.508 1.00 96.88 333 LEU A C 1
ATOM 2645 O O . LEU A 1 333 ? 1.007 4.254 -5.408 1.00 96.88 333 LEU A O 1
ATOM 2649 N N . ALA A 1 334 ? 0.395 3.763 -7.508 1.00 97.62 334 ALA A N 1
ATOM 2650 C CA . ALA A 1 334 ? -0.936 4.358 -7.403 1.00 97.62 334 ALA A CA 1
ATOM 2651 C C . ALA A 1 334 ? -1.821 3.645 -6.368 1.00 97.62 334 ALA A C 1
ATOM 2653 O O . ALA A 1 334 ? 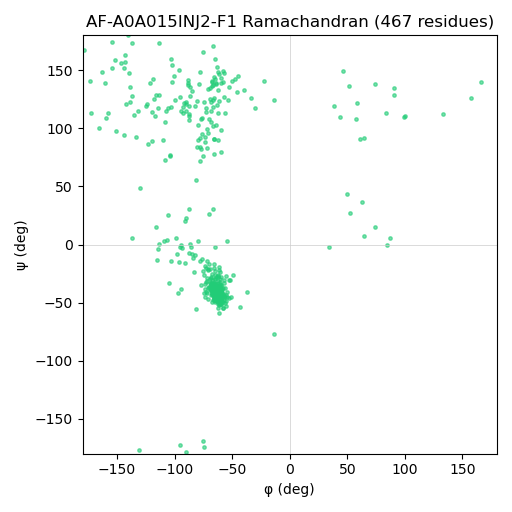-2.431 4.302 -5.524 1.00 97.62 334 ALA A O 1
ATOM 2654 N N . ILE A 1 335 ? -1.848 2.307 -6.376 1.00 97.62 335 ILE A N 1
ATOM 2655 C CA . ILE A 1 335 ? -2.589 1.500 -5.394 1.00 97.62 335 ILE A CA 1
ATOM 2656 C C . ILE A 1 335 ? -2.080 1.784 -3.979 1.00 97.62 335 ILE A C 1
ATOM 2658 O O . ILE A 1 335 ? -2.891 1.922 -3.061 1.00 97.62 335 ILE A O 1
ATOM 2662 N N . SER A 1 336 ? -0.765 1.936 -3.796 1.00 96.75 336 SER A N 1
ATOM 2663 C CA . SER A 1 336 ? -0.178 2.294 -2.501 1.00 96.75 336 SER A CA 1
ATOM 2664 C C . SER A 1 336 ? -0.691 3.652 -2.009 1.00 96.75 336 SER A C 1
ATOM 2666 O O . SER A 1 336 ? -1.148 3.764 -0.869 1.00 96.75 336 SER A O 1
ATOM 2668 N N . LEU A 1 337 ? -0.709 4.670 -2.877 1.00 95.94 337 LEU A N 1
ATOM 2669 C CA . LEU A 1 337 ? -1.241 6.001 -2.555 1.00 95.94 337 LEU A CA 1
ATOM 2670 C C . LEU A 1 337 ? -2.750 5.980 -2.271 1.00 95.94 337 LEU A C 1
ATOM 2672 O O . LEU A 1 337 ? -3.201 6.629 -1.326 1.00 95.94 337 LEU A O 1
ATOM 2676 N N . TYR A 1 338 ? -3.533 5.206 -3.026 1.00 96.69 338 TYR A N 1
ATOM 2677 C CA . TYR A 1 338 ? -4.965 5.037 -2.772 1.00 96.69 338 TYR A CA 1
ATOM 2678 C C . TYR A 1 338 ? -5.229 4.355 -1.438 1.00 96.69 338 TYR A C 1
ATOM 2680 O O . TYR A 1 338 ? -6.065 4.825 -0.670 1.00 96.69 338 TYR A O 1
ATOM 2688 N N . CYS A 1 339 ? -4.499 3.288 -1.118 1.00 95.88 339 CYS A N 1
ATOM 2689 C CA . CYS A 1 339 ? -4.653 2.595 0.154 1.00 95.88 339 CYS A CA 1
ATOM 2690 C C . CYS A 1 339 ? -4.262 3.501 1.329 1.00 95.88 339 CYS A C 1
ATOM 2692 O O . CYS A 1 339 ? -5.004 3.573 2.307 1.00 95.88 339 CYS A O 1
ATOM 2694 N N . MET A 1 340 ? -3.172 4.267 1.218 1.00 93.44 340 MET A N 1
ATOM 2695 C CA . MET A 1 340 ? -2.815 5.290 2.211 1.00 93.44 340 MET A CA 1
ATOM 2696 C C . MET A 1 340 ? -3.871 6.403 2.311 1.00 93.44 340 MET A C 1
ATOM 2698 O O . MET A 1 340 ? -4.154 6.892 3.402 1.00 93.44 340 MET A O 1
ATOM 2702 N N . GLY A 1 341 ? -4.503 6.785 1.199 1.00 93.31 341 GLY A N 1
ATOM 2703 C CA . GLY A 1 341 ? -5.643 7.705 1.168 1.00 93.31 341 GLY A CA 1
ATOM 2704 C C . GLY A 1 341 ? -6.916 7.133 1.805 1.00 93.31 341 GLY A C 1
ATOM 2705 O O . GLY A 1 341 ? -7.674 7.871 2.427 1.00 93.31 341 GLY A O 1
ATOM 2706 N N . ILE A 1 342 ? -7.152 5.823 1.715 1.00 93.88 342 ILE A N 1
ATOM 2707 C CA . ILE A 1 342 ? -8.276 5.141 2.373 1.00 93.88 342 ILE A CA 1
ATOM 2708 C C . ILE A 1 342 ? -8.017 5.023 3.877 1.00 93.88 342 ILE A C 1
ATOM 2710 O O . ILE A 1 342 ? -8.904 5.356 4.665 1.00 93.88 342 ILE A O 1
ATOM 2714 N N . VAL A 1 343 ? -6.806 4.625 4.289 1.00 92.56 343 VAL A N 1
ATOM 2715 C CA . VAL A 1 343 ? -6.376 4.660 5.701 1.00 92.56 343 VAL A CA 1
ATOM 2716 C C . VAL A 1 343 ? -6.599 6.071 6.264 1.00 92.56 343 VAL A C 1
ATOM 2718 O O . VAL A 1 343 ? -7.293 6.197 7.278 1.00 92.56 343 VAL A O 1
ATOM 2721 N N . GLY A 1 344 ? -6.186 7.082 5.483 1.00 89.94 344 GLY A N 1
ATOM 2722 C CA . GLY A 1 344 ? -6.713 8.454 5.399 1.00 89.94 344 GLY A CA 1
ATOM 2723 C C . GLY A 1 344 ? -8.054 8.711 6.047 1.00 89.94 344 GLY A C 1
ATOM 2724 O O . GLY A 1 344 ? -8.219 9.373 7.078 1.00 89.94 344 GLY A O 1
ATOM 2725 N N . VAL A 1 345 ? -9.055 8.255 5.316 1.00 91.25 345 VAL A N 1
ATOM 2726 C CA . VAL A 1 345 ? -10.469 8.505 5.566 1.00 91.25 345 VAL A CA 1
ATOM 2727 C C . VAL A 1 345 ? -10.962 7.727 6.785 1.00 91.25 345 VAL A C 1
ATOM 2729 O O . VAL A 1 345 ? -11.852 8.194 7.502 1.00 91.25 345 VAL A O 1
ATOM 2732 N N . LEU A 1 346 ? -10.386 6.553 7.052 1.00 91.56 346 LEU A N 1
ATOM 2733 C CA . LEU A 1 346 ? -10.807 5.690 8.153 1.00 91.56 346 LEU A CA 1
ATOM 2734 C C . LEU A 1 346 ? -10.493 6.301 9.526 1.00 91.56 346 LEU A C 1
ATOM 2736 O O . LEU A 1 346 ? -11.283 6.132 10.465 1.00 91.56 346 LEU A O 1
ATOM 2740 N N . HIS A 1 347 ? -9.395 7.051 9.648 1.00 89.75 347 HIS A N 1
ATOM 2741 C CA . HIS A 1 347 ? -9.077 7.816 10.852 1.00 89.75 347 HIS A CA 1
ATOM 2742 C C . HIS A 1 347 ? -10.006 9.018 11.027 1.00 89.75 347 HIS A C 1
ATOM 2744 O O . HIS A 1 347 ? -10.211 9.813 10.108 1.00 89.75 347 HIS A O 1
ATOM 2750 N N . LYS A 1 348 ? -10.525 9.226 12.240 1.00 86.69 348 LYS A N 1
ATOM 2751 C CA . LYS A 1 348 ? -11.288 10.441 12.554 1.00 86.69 348 LYS A CA 1
ATOM 2752 C C . LYS A 1 348 ? -10.339 11.493 13.125 1.00 86.69 348 LYS A C 1
ATOM 2754 O O . LYS A 1 348 ? -9.738 11.253 14.168 1.00 86.69 348 LYS A O 1
ATOM 2759 N N . GLY A 1 349 ? -10.215 12.635 12.449 1.00 83.38 349 GLY A N 1
ATOM 2760 C CA . GLY A 1 349 ? -9.528 13.796 13.016 1.00 83.38 349 GLY A CA 1
ATOM 2761 C C . GLY A 1 349 ? -10.356 14.379 14.161 1.00 83.38 349 GLY A C 1
ATOM 2762 O O . GLY A 1 349 ? -11.575 14.484 14.031 1.00 83.38 349 GLY A O 1
ATOM 2763 N N . LEU A 1 350 ? -9.703 14.686 15.279 1.00 82.06 350 LEU A N 1
ATOM 2764 C CA . LEU A 1 350 ? -10.307 15.328 16.453 1.00 82.06 350 LEU A CA 1
ATOM 2765 C C . LEU A 1 350 ? -9.886 16.800 16.586 1.00 82.06 350 LEU A C 1
ATOM 2767 O O . LEU A 1 350 ? -10.232 17.443 17.570 1.00 82.06 350 LEU A O 1
ATOM 2771 N N . ASP A 1 351 ? -9.132 17.315 15.613 1.00 78.62 351 ASP A N 1
ATOM 2772 C CA . ASP A 1 351 ? -8.717 18.713 15.585 1.00 78.62 351 ASP A CA 1
ATOM 2773 C C . ASP A 1 351 ? -9.935 19.638 15.414 1.00 78.62 351 ASP A C 1
ATOM 2775 O O . ASP A 1 351 ? -10.869 19.311 14.680 1.00 78.62 351 ASP A O 1
ATOM 2779 N N . GLU A 1 352 ? -9.894 20.808 16.058 1.00 74.94 352 GLU A N 1
ATOM 2780 C CA . GLU A 1 352 ? -10.897 21.863 15.885 1.00 74.94 352 GLU A CA 1
ATOM 2781 C C . GLU A 1 352 ? -10.997 22.316 14.421 1.00 74.94 352 GLU A C 1
ATOM 2783 O O . GLU A 1 352 ? -10.005 22.331 13.673 1.00 74.94 352 GLU A O 1
ATOM 2788 N N . ASP A 1 353 ? -12.198 22.742 14.023 1.00 67.44 353 ASP A N 1
ATOM 2789 C CA . ASP A 1 353 ? -12.448 23.285 12.694 1.00 67.44 353 ASP A CA 1
ATOM 2790 C C . ASP A 1 353 ? -11.454 24.423 12.405 1.00 67.44 353 ASP A C 1
ATOM 2792 O O . ASP A 1 353 ? -11.348 25.400 13.144 1.00 67.44 353 ASP A O 1
ATOM 2796 N N . ASN A 1 354 ? -10.705 24.300 11.301 1.00 68.94 354 ASN A N 1
ATOM 2797 C CA . ASN A 1 354 ? -9.715 25.284 10.832 1.00 68.94 354 ASN A CA 1
ATOM 2798 C C . ASN A 1 354 ? -8.379 25.363 11.609 1.00 68.94 354 ASN A C 1
ATOM 2800 O O . ASN A 1 354 ? -7.616 26.313 11.413 1.00 68.94 354 ASN A O 1
ATOM 2804 N N . TYR A 1 355 ? -8.048 24.371 12.443 1.00 78.56 355 TYR A N 1
ATOM 2805 C CA . TYR A 1 355 ? -6.778 24.344 13.186 1.00 78.56 355 TYR A CA 1
ATOM 2806 C C . TYR A 1 355 ? -5.530 24.208 12.281 1.00 78.56 355 TYR A C 1
ATOM 2808 O O . TYR A 1 355 ? -4.461 24.760 12.572 1.00 78.56 355 TYR A O 1
ATOM 2816 N N . LEU A 1 356 ? -5.657 23.484 11.167 1.00 83.62 356 LEU A N 1
ATOM 2817 C CA . LEU A 1 356 ? -4.583 23.192 10.210 1.00 83.62 356 LEU A CA 1
ATOM 2818 C C . LEU A 1 356 ? -4.599 24.172 9.029 1.00 83.62 356 LEU A C 1
ATOM 2820 O O . LEU A 1 356 ? -5.661 24.643 8.626 1.00 83.62 356 LEU A O 1
ATOM 2824 N N . ARG A 1 357 ? -3.434 24.453 8.430 1.00 86.94 357 ARG A N 1
ATOM 2825 C CA . ARG A 1 357 ? -3.341 25.314 7.235 1.00 86.94 357 ARG A CA 1
ATOM 2826 C C . ARG A 1 357 ? -4.071 24.739 6.028 1.00 86.94 357 ARG A C 1
ATOM 2828 O O . ARG A 1 357 ? -4.735 25.488 5.321 1.00 86.94 357 ARG A O 1
ATOM 2835 N N . ILE A 1 358 ? -3.935 23.433 5.799 1.00 88.06 358 ILE A N 1
ATOM 2836 C CA . ILE A 1 358 ? -4.684 22.710 4.768 1.00 88.06 358 ILE A CA 1
ATOM 2837 C C . ILE A 1 358 ? -5.532 21.652 5.478 1.00 88.06 358 ILE A C 1
ATOM 2839 O O . ILE A 1 358 ? -4.976 20.845 6.234 1.00 88.06 358 ILE A O 1
ATOM 2843 N N . PRO A 1 359 ? -6.858 21.624 5.255 1.00 86.62 359 PRO A N 1
ATOM 2844 C CA . PRO A 1 359 ? -7.720 20.648 5.902 1.00 86.62 359 PRO A CA 1
ATOM 2845 C C . PRO A 1 359 ? -7.357 19.225 5.480 1.00 86.62 359 PRO A C 1
ATOM 2847 O O . PRO A 1 359 ? -6.901 18.980 4.360 1.00 86.62 359 PRO A O 1
ATOM 2850 N N . LYS A 1 360 ? -7.639 18.263 6.362 1.00 86.62 360 LYS A N 1
ATOM 2851 C CA . LYS A 1 360 ? -7.385 16.837 6.126 1.00 86.62 360 LYS A CA 1
ATOM 2852 C C . LYS A 1 360 ? -7.955 16.344 4.788 1.00 86.62 360 LYS A C 1
ATOM 2854 O O . LYS A 1 360 ? -7.239 15.671 4.051 1.00 86.62 360 LYS A O 1
ATOM 2859 N N . SER A 1 361 ? -9.190 16.718 4.453 1.00 87.50 361 SER A N 1
ATOM 2860 C CA . SER A 1 361 ? -9.873 16.256 3.236 1.00 87.50 361 SER A CA 1
ATOM 2861 C C . SER A 1 361 ? -9.135 16.641 1.954 1.00 87.50 361 SER A C 1
ATOM 2863 O O . SER A 1 361 ? -8.978 15.804 1.075 1.00 87.50 361 SER A O 1
ATOM 2865 N N . TYR A 1 362 ? -8.610 17.867 1.868 1.00 90.19 362 TYR A N 1
ATOM 2866 C CA . TYR A 1 362 ? -7.889 18.333 0.677 1.00 90.19 362 TYR A CA 1
ATOM 2867 C C . TYR A 1 362 ? -6.579 17.571 0.461 1.00 90.19 362 TYR A C 1
ATOM 2869 O O . TYR A 1 362 ? -6.250 17.233 -0.671 1.00 90.19 362 TYR A O 1
ATOM 2877 N N . ARG A 1 363 ? -5.855 17.236 1.537 1.00 90.56 363 ARG A N 1
ATOM 2878 C CA . ARG A 1 363 ? -4.632 16.421 1.436 1.00 90.56 363 ARG A CA 1
ATOM 2879 C C . ARG A 1 363 ? -4.932 14.996 0.980 1.00 90.56 363 ARG A C 1
ATOM 2881 O O . ARG A 1 363 ? -4.220 14.463 0.141 1.00 90.56 363 ARG A O 1
ATOM 2888 N N . ILE A 1 364 ? -6.007 14.398 1.496 1.00 91.88 364 ILE A N 1
ATOM 2889 C CA . ILE A 1 364 ? -6.445 13.063 1.070 1.00 91.88 364 ILE A CA 1
ATOM 2890 C C . ILE A 1 364 ? -6.846 13.074 -0.409 1.00 91.88 364 ILE A C 1
ATOM 2892 O O . ILE A 1 364 ? -6.411 12.207 -1.159 1.00 91.88 364 ILE A O 1
ATOM 2896 N N . ILE A 1 365 ? -7.625 14.069 -0.845 1.00 93.62 365 ILE A N 1
ATOM 2897 C CA . ILE A 1 365 ? -8.004 14.225 -2.257 1.00 93.62 365 ILE A CA 1
ATOM 2898 C C . ILE A 1 365 ? -6.755 14.361 -3.132 1.00 93.62 365 ILE A C 1
ATOM 2900 O O . ILE A 1 365 ? -6.663 13.703 -4.164 1.00 93.62 365 ILE A O 1
ATOM 2904 N N . LEU A 1 366 ? -5.762 15.142 -2.696 1.00 94.06 366 LEU A N 1
ATOM 2905 C CA . LEU A 1 366 ? -4.504 15.288 -3.423 1.00 94.06 366 LEU A CA 1
ATOM 2906 C C . LEU A 1 366 ? -3.760 13.952 -3.591 1.00 94.06 366 LEU A C 1
ATOM 2908 O O . LEU A 1 366 ? -3.231 13.704 -4.671 1.00 94.06 366 LEU A O 1
ATOM 2912 N N . ARG A 1 367 ? -3.763 13.068 -2.581 1.00 93.31 367 ARG A N 1
ATOM 2913 C CA . ARG A 1 367 ? -3.191 11.711 -2.700 1.00 93.31 367 ARG A CA 1
ATOM 2914 C C . ARG A 1 367 ? -3.873 10.904 -3.805 1.00 93.31 367 ARG A C 1
ATOM 2916 O O . ARG A 1 367 ? -3.185 10.255 -4.587 1.00 93.31 367 ARG A O 1
ATOM 2923 N N . PHE A 1 368 ? -5.204 10.968 -3.897 1.00 96.00 368 PHE A N 1
ATOM 2924 C CA . PHE A 1 368 ? -5.945 10.303 -4.972 1.00 96.00 368 PHE A CA 1
ATOM 2925 C C . PHE A 1 368 ? -5.640 10.920 -6.340 1.00 96.00 368 PHE A C 1
ATOM 2927 O O . PHE A 1 368 ? -5.384 10.181 -7.282 1.00 96.00 368 PHE A O 1
ATOM 2934 N N . ILE A 1 369 ? -5.580 12.250 -6.449 1.00 97.00 369 ILE A N 1
ATOM 2935 C CA . ILE A 1 369 ? -5.237 12.928 -7.709 1.00 97.00 369 ILE A CA 1
ATOM 2936 C C . ILE A 1 369 ? -3.833 12.520 -8.174 1.00 97.00 369 ILE A C 1
ATOM 2938 O O . ILE A 1 369 ? -3.662 12.067 -9.303 1.00 97.00 369 ILE A O 1
ATOM 2942 N N . ILE A 1 370 ? -2.827 12.608 -7.304 1.00 96.44 370 ILE A N 1
ATOM 2943 C CA . ILE A 1 370 ? -1.454 12.228 -7.658 1.00 96.44 370 ILE A CA 1
ATOM 2944 C C . ILE A 1 370 ? -1.367 10.732 -7.979 1.00 96.44 370 ILE A C 1
ATOM 2946 O O . ILE A 1 370 ? -0.729 10.363 -8.960 1.00 96.44 370 ILE A O 1
ATOM 2950 N N . GLY A 1 371 ? -2.073 9.876 -7.234 1.00 96.62 371 GLY A N 1
ATOM 2951 C CA . GLY A 1 371 ? -2.194 8.454 -7.558 1.00 96.62 371 GLY A CA 1
ATOM 2952 C C . GLY A 1 371 ? -2.776 8.209 -8.954 1.00 96.62 371 GLY A C 1
ATOM 2953 O O . GLY A 1 371 ? -2.219 7.414 -9.707 1.00 96.62 371 GLY A O 1
ATOM 2954 N N . THR A 1 372 ? -3.830 8.938 -9.347 1.00 97.12 372 THR A N 1
ATOM 2955 C CA . THR A 1 372 ? -4.415 8.826 -10.697 1.00 97.12 372 THR A CA 1
ATOM 2956 C C . THR A 1 372 ? -3.457 9.296 -11.786 1.00 97.12 372 THR A C 1
ATOM 2958 O O . THR A 1 372 ? -3.363 8.649 -12.825 1.00 97.12 372 THR A O 1
ATOM 2961 N N . ILE A 1 373 ? -2.694 10.364 -11.539 1.00 97.00 373 ILE A N 1
ATOM 2962 C CA . ILE A 1 373 ? -1.674 10.851 -12.475 1.00 97.00 373 ILE A CA 1
ATOM 2963 C C . ILE A 1 373 ? -0.578 9.793 -12.652 1.00 97.00 373 ILE A C 1
ATOM 2965 O O . ILE A 1 373 ? -0.243 9.450 -13.782 1.00 97.00 373 ILE A O 1
ATOM 2969 N N . CYS A 1 374 ? -0.067 9.220 -11.557 1.00 95.69 374 CYS A N 1
ATOM 2970 C CA . CYS A 1 374 ? 0.944 8.161 -11.609 1.00 95.69 374 CYS A CA 1
ATOM 2971 C C . CYS A 1 374 ? 0.445 6.904 -12.338 1.00 95.69 374 CYS A C 1
ATOM 2973 O O . CYS A 1 374 ? 1.211 6.303 -13.089 1.00 95.69 374 CYS A O 1
ATOM 2975 N N . LEU A 1 375 ? -0.825 6.524 -12.148 1.00 96.88 375 LEU A N 1
ATOM 2976 C CA . LEU A 1 375 ? -1.447 5.375 -12.814 1.00 96.88 375 LEU A CA 1
ATOM 2977 C C . LEU A 1 375 ? -1.538 5.558 -14.334 1.00 96.88 375 LEU A C 1
ATOM 2979 O O . LEU A 1 375 ? -1.341 4.602 -15.075 1.00 96.88 375 LEU A O 1
ATOM 2983 N N . LEU A 1 376 ? -1.849 6.774 -14.788 1.00 96.12 376 LEU A N 1
ATOM 2984 C CA . LEU A 1 376 ? -2.008 7.100 -16.208 1.00 96.12 376 LEU A CA 1
ATOM 2985 C C . LEU A 1 376 ? -0.677 7.408 -16.906 1.00 96.12 376 LEU A C 1
ATOM 2987 O O . LEU A 1 376 ? -0.629 7.464 -18.132 1.00 96.12 376 LEU A O 1
ATOM 2991 N N . LEU A 1 377 ? 0.405 7.583 -16.148 1.00 93.12 377 LEU A N 1
ATOM 2992 C CA . LEU A 1 377 ? 1.712 7.978 -16.667 1.00 93.12 377 LEU A CA 1
ATOM 2993 C C . LEU A 1 377 ? 2.299 7.029 -17.733 1.00 93.12 377 LEU A C 1
ATOM 2995 O O . LEU A 1 377 ? 2.855 7.535 -18.702 1.00 93.12 377 LEU A O 1
ATOM 2999 N N . PRO A 1 378 ? 2.151 5.690 -17.662 1.00 92.25 378 PRO A N 1
ATOM 3000 C CA . PRO A 1 378 ? 2.648 4.800 -18.716 1.00 92.25 378 PRO A CA 1
ATOM 3001 C C . PRO A 1 378 ? 2.009 5.042 -20.092 1.00 92.25 378 PRO A C 1
ATOM 3003 O O . PRO A 1 378 ? 2.580 4.650 -21.109 1.00 92.25 378 PRO A O 1
ATOM 3006 N N . LEU A 1 379 ? 0.846 5.706 -20.154 1.00 91.38 379 LEU A N 1
ATOM 3007 C CA . LEU A 1 379 ? 0.159 6.011 -21.410 1.00 91.38 379 LEU A CA 1
ATOM 3008 C C . LEU A 1 379 ? 0.928 7.024 -22.271 1.00 91.38 379 LEU A C 1
ATOM 3010 O O . LEU A 1 379 ? 0.791 7.005 -23.492 1.00 91.38 379 LEU A O 1
ATOM 3014 N N . SER A 1 380 ? 1.760 7.874 -21.661 1.00 89.06 380 SER A N 1
ATOM 3015 C CA . SER A 1 380 ? 2.577 8.852 -22.386 1.00 89.06 380 SER A CA 1
ATOM 3016 C C . SER A 1 380 ? 3.843 8.259 -23.012 1.00 89.06 380 SER A C 1
ATOM 3018 O O . SER A 1 380 ? 4.613 9.012 -23.599 1.00 89.06 380 SER A O 1
ATOM 3020 N N . LYS A 1 381 ? 4.059 6.935 -22.906 1.00 86.69 381 LYS A N 1
ATOM 3021 C CA . LYS A 1 381 ? 5.202 6.206 -23.494 1.00 86.69 381 LYS A CA 1
ATOM 3022 C C . LYS A 1 381 ? 6.556 6.857 -23.184 1.00 86.69 381 LYS A C 1
ATOM 3024 O O . LYS A 1 381 ? 7.423 6.984 -24.039 1.00 86.69 381 LYS A O 1
ATOM 3029 N N . VAL A 1 382 ? 6.733 7.280 -21.935 1.00 86.19 382 VAL A N 1
ATOM 3030 C CA . VAL A 1 382 ? 7.980 7.892 -21.465 1.00 86.19 382 VAL A CA 1
ATOM 3031 C C . VAL A 1 382 ? 9.064 6.846 -21.203 1.00 86.19 382 VAL A C 1
ATOM 3033 O O . VAL A 1 382 ? 8.784 5.732 -20.766 1.00 86.19 382 VAL A O 1
ATOM 3036 N N . ASN A 1 383 ? 10.318 7.242 -21.417 1.00 87.56 383 ASN A N 1
ATOM 3037 C CA . ASN A 1 383 ? 11.505 6.513 -20.967 1.00 87.56 383 ASN A CA 1
ATOM 3038 C C . ASN A 1 383 ? 11.473 6.309 -19.433 1.00 87.56 383 ASN A C 1
ATOM 3040 O O . ASN A 1 383 ? 10.967 7.164 -18.697 1.00 87.56 383 ASN A O 1
ATOM 3044 N N . SER A 1 384 ? 12.030 5.204 -18.930 1.00 90.56 384 SER A N 1
ATOM 3045 C CA . SER A 1 384 ? 12.047 4.879 -17.505 1.00 90.56 384 SER A CA 1
ATOM 3046 C C . SER A 1 384 ? 12.771 5.908 -16.622 1.00 90.56 384 SER A C 1
ATOM 3048 O O . SER A 1 384 ? 12.363 6.109 -15.478 1.00 90.56 384 SER A O 1
ATOM 3050 N N . LEU A 1 385 ? 13.784 6.627 -17.128 1.00 90.69 385 LEU A N 1
ATOM 3051 C CA . LEU A 1 385 ? 14.394 7.742 -16.390 1.00 90.69 385 LEU A CA 1
ATOM 3052 C C . LEU A 1 385 ? 13.359 8.844 -16.151 1.00 90.69 385 LEU A C 1
ATOM 3054 O O . LEU A 1 385 ? 13.152 9.268 -15.015 1.00 90.69 385 LEU A O 1
ATOM 3058 N N . ASN A 1 386 ? 12.671 9.268 -17.212 1.00 91.75 386 ASN A N 1
ATOM 3059 C CA . ASN A 1 386 ? 11.646 10.306 -17.134 1.00 91.75 386 ASN A CA 1
ATOM 3060 C C . ASN A 1 386 ? 10.461 9.853 -16.273 1.00 91.75 386 ASN A C 1
ATOM 3062 O O . ASN A 1 386 ? 9.938 10.646 -15.494 1.00 91.75 386 ASN A O 1
ATOM 3066 N N . LEU A 1 387 ? 10.082 8.574 -16.356 1.00 93.06 387 LEU A N 1
ATOM 3067 C CA . LEU A 1 387 ? 9.052 7.970 -15.515 1.00 93.06 387 LEU A CA 1
ATOM 3068 C C . LEU A 1 387 ? 9.378 8.153 -14.026 1.00 93.06 387 LEU A C 1
ATOM 3070 O O . LEU A 1 387 ? 8.563 8.702 -13.286 1.00 93.06 387 LEU A O 1
ATOM 3074 N N . VAL A 1 388 ? 10.585 7.755 -13.607 1.00 94.75 388 VAL A N 1
ATOM 3075 C CA . VAL A 1 388 ? 11.039 7.851 -12.210 1.00 94.75 388 VAL A CA 1
ATOM 3076 C C . VAL A 1 388 ? 11.232 9.304 -11.771 1.00 94.75 388 VAL A C 1
ATOM 3078 O O . VAL A 1 388 ? 10.920 9.651 -10.633 1.00 94.75 388 VAL A O 1
ATOM 3081 N N . VAL A 1 389 ? 11.704 10.187 -12.656 1.00 95.44 389 VAL A N 1
ATOM 3082 C CA . VAL A 1 389 ? 11.807 11.627 -12.368 1.00 95.44 389 VAL A CA 1
ATOM 3083 C C . VAL A 1 389 ? 10.430 12.217 -12.075 1.00 95.44 389 VAL A C 1
ATOM 3085 O O . VAL A 1 389 ? 10.259 12.883 -11.053 1.00 95.44 389 VAL A O 1
ATOM 3088 N N . ILE A 1 390 ? 9.437 11.959 -12.929 1.00 95.88 390 ILE A N 1
ATOM 3089 C CA . ILE A 1 390 ? 8.087 12.514 -12.777 1.00 95.88 390 ILE A CA 1
ATOM 3090 C C . ILE A 1 390 ? 7.435 11.995 -11.492 1.00 95.88 390 ILE A C 1
ATOM 3092 O O . ILE A 1 390 ? 6.933 12.795 -10.699 1.00 95.88 390 ILE A O 1
ATOM 3096 N N . THR A 1 391 ? 7.470 10.684 -11.239 1.00 96.38 391 THR A N 1
ATOM 3097 C CA . THR A 1 391 ? 6.892 10.107 -10.013 1.00 96.38 391 THR A CA 1
ATOM 3098 C C . THR A 1 391 ? 7.612 10.590 -8.755 1.00 96.38 391 THR A C 1
ATOM 3100 O O . THR A 1 391 ? 6.959 10.885 -7.751 1.00 96.38 391 THR A O 1
ATOM 3103 N N . SER A 1 392 ? 8.936 10.758 -8.808 1.00 96.75 392 SER A N 1
ATOM 3104 C CA . SER A 1 392 ? 9.724 11.327 -7.714 1.00 96.75 392 SER A CA 1
ATOM 3105 C C . SER A 1 392 ? 9.321 12.769 -7.417 1.00 96.75 392 SER A C 1
ATOM 3107 O O . SER A 1 392 ? 8.965 13.078 -6.278 1.00 96.75 392 SER A O 1
ATOM 3109 N N . MET A 1 393 ? 9.242 13.633 -8.431 1.00 97.00 393 MET A N 1
ATOM 3110 C CA . MET A 1 393 ? 8.814 15.025 -8.255 1.00 97.00 393 MET A CA 1
ATOM 3111 C C . MET A 1 393 ? 7.390 15.134 -7.700 1.00 97.00 393 MET A C 1
ATOM 3113 O O . MET A 1 393 ? 7.142 15.924 -6.788 1.00 97.00 393 MET A O 1
ATOM 3117 N N . LEU A 1 394 ? 6.463 14.300 -8.183 1.00 97.12 394 LEU A N 1
ATOM 3118 C CA . LEU A 1 394 ? 5.102 14.223 -7.648 1.00 97.12 394 LEU A CA 1
ATOM 3119 C C . LEU A 1 394 ? 5.083 13.783 -6.175 1.00 97.12 394 LEU A C 1
ATOM 3121 O O . LEU A 1 394 ? 4.335 14.349 -5.376 1.00 97.12 394 LEU A O 1
ATOM 3125 N N . SER A 1 395 ? 5.924 12.817 -5.792 1.00 95.81 395 SER A N 1
ATOM 3126 C CA . SER A 1 395 ? 6.024 12.347 -4.404 1.00 95.81 395 SER A CA 1
ATOM 3127 C C . SER A 1 395 ? 6.600 13.409 -3.456 1.00 95.81 395 SER A C 1
ATOM 3129 O O . SER A 1 395 ? 6.079 13.601 -2.356 1.00 95.81 395 SER A O 1
ATOM 3131 N N . ILE A 1 396 ? 7.611 14.166 -3.899 1.00 96.06 396 ILE A N 1
ATOM 3132 C CA . ILE A 1 396 ? 8.177 15.294 -3.144 1.00 96.06 396 ILE A CA 1
ATOM 3133 C C . ILE A 1 396 ? 7.124 16.386 -2.975 1.00 96.06 396 ILE A C 1
ATOM 3135 O O . ILE A 1 396 ? 6.914 16.882 -1.867 1.00 96.06 396 ILE A O 1
ATOM 3139 N N . PHE A 1 397 ? 6.435 16.749 -4.060 1.00 96.31 397 PHE A N 1
ATOM 3140 C CA . PHE A 1 397 ? 5.368 17.742 -4.025 1.00 96.31 397 PHE A CA 1
ATOM 3141 C C . PHE A 1 397 ? 4.276 17.354 -3.021 1.00 96.31 397 PHE A C 1
ATOM 3143 O O . PHE A 1 397 ? 3.873 18.181 -2.199 1.00 96.31 397 PHE A O 1
ATOM 3150 N N . LEU A 1 398 ? 3.856 16.085 -3.021 1.00 94.69 398 LEU A N 1
ATOM 3151 C CA . LEU A 1 398 ? 2.881 15.566 -2.066 1.00 94.69 398 LEU A CA 1
ATOM 3152 C C . LEU A 1 398 ? 3.347 15.767 -0.615 1.00 94.69 398 LEU A C 1
ATOM 3154 O O . LEU A 1 398 ? 2.585 16.279 0.205 1.00 94.69 398 LEU A O 1
ATOM 3158 N N . ILE A 1 399 ? 4.606 15.462 -0.298 1.00 93.81 399 ILE A N 1
ATOM 3159 C CA . ILE A 1 399 ? 5.155 15.643 1.056 1.00 93.81 399 ILE A CA 1
ATOM 3160 C C . ILE A 1 399 ? 5.282 17.101 1.452 1.00 93.81 399 ILE A C 1
ATOM 3162 O O . ILE A 1 399 ? 5.003 17.436 2.606 1.00 93.81 399 ILE A O 1
ATOM 3166 N N . ILE A 1 400 ? 5.680 17.976 0.530 1.00 93.50 400 ILE A N 1
ATOM 3167 C CA . ILE A 1 400 ? 5.738 19.415 0.792 1.00 93.50 400 ILE A CA 1
ATOM 3168 C C . ILE A 1 400 ? 4.343 19.913 1.171 1.00 93.50 400 ILE A C 1
ATOM 3170 O O . ILE A 1 400 ? 4.188 20.567 2.205 1.00 93.50 400 ILE A O 1
ATOM 3174 N N . VAL A 1 401 ? 3.314 19.556 0.395 1.00 92.88 401 VAL A N 1
ATOM 3175 C CA . VAL A 1 401 ? 1.926 19.951 0.675 1.00 92.88 401 VAL A CA 1
ATOM 3176 C C . VAL A 1 401 ? 1.415 19.331 1.976 1.00 92.88 401 VAL A C 1
ATOM 3178 O O . VAL A 1 401 ? 0.744 20.010 2.756 1.00 92.88 401 VAL A O 1
ATOM 3181 N N . GLU A 1 402 ? 1.746 18.074 2.267 1.00 90.00 402 GLU A N 1
ATOM 3182 C CA . GLU A 1 402 ? 1.353 17.419 3.515 1.00 90.00 402 GLU A CA 1
ATOM 3183 C C . GLU A 1 402 ? 2.005 18.058 4.739 1.00 90.00 402 GLU A C 1
ATOM 3185 O O . GLU A 1 402 ? 1.319 18.382 5.712 1.00 90.00 402 GLU A O 1
ATOM 3190 N N . THR A 1 403 ? 3.310 18.298 4.674 1.00 89.69 403 THR A N 1
ATOM 3191 C CA . THR A 1 403 ? 4.093 18.904 5.753 1.00 89.69 403 THR A CA 1
ATOM 3192 C C . THR A 1 403 ? 3.639 20.338 5.995 1.00 89.69 403 THR A C 1
ATOM 3194 O O . THR A 1 403 ? 3.326 20.710 7.128 1.00 89.69 403 THR A O 1
ATOM 3197 N N . TYR A 1 404 ? 3.497 21.126 4.927 1.00 89.88 404 TYR A N 1
ATOM 3198 C CA . TYR A 1 404 ? 2.982 22.489 5.000 1.00 89.88 404 TYR A CA 1
ATOM 3199 C C . TYR A 1 404 ? 1.545 22.528 5.530 1.00 89.88 404 TYR A C 1
ATOM 3201 O O . TYR A 1 404 ? 1.204 23.330 6.402 1.00 89.88 404 TYR A O 1
ATOM 3209 N N . GLY A 1 405 ? 0.694 21.625 5.047 1.00 87.19 405 GLY A N 1
ATOM 3210 C CA . GLY A 1 405 ? -0.700 21.539 5.446 1.00 87.19 405 GLY A CA 1
ATOM 3211 C C . GLY A 1 405 ? -0.893 21.220 6.926 1.00 87.19 405 GLY A C 1
ATOM 3212 O O . GLY A 1 405 ? -1.912 21.605 7.495 1.00 87.19 405 GLY A O 1
ATOM 3213 N N . ARG A 1 406 ? 0.061 20.525 7.558 1.00 82.94 406 ARG A N 1
ATOM 3214 C CA . ARG A 1 406 ? 0.026 20.173 8.989 1.00 82.94 406 ARG A CA 1
ATOM 3215 C C . ARG A 1 406 ? 0.396 21.318 9.923 1.00 82.94 406 ARG A C 1
ATOM 3217 O O . ARG A 1 406 ? 0.149 21.228 11.128 1.00 82.94 406 ARG A O 1
ATOM 3224 N N . LEU A 1 407 ? 0.985 22.387 9.398 1.00 86.38 407 LEU A N 1
ATOM 3225 C CA . LEU A 1 407 ? 1.288 23.562 10.198 1.00 86.38 407 LEU A CA 1
ATOM 3226 C C . LEU A 1 407 ? -0.007 24.163 10.751 1.00 86.38 407 LEU A C 1
ATOM 3228 O O . LEU A 1 407 ? -1.067 24.118 10.121 1.00 86.38 407 LEU A O 1
ATOM 3232 N N . ARG A 1 408 ? 0.088 24.740 11.950 1.00 82.62 408 ARG A N 1
ATOM 3233 C CA . ARG A 1 408 ? -1.049 25.403 12.590 1.00 82.62 408 ARG A CA 1
ATOM 3234 C C . ARG A 1 408 ? -1.412 26.664 11.805 1.00 82.62 408 ARG A C 1
ATOM 3236 O O . ARG A 1 408 ? -0.535 27.433 11.394 1.00 82.62 408 ARG A O 1
ATOM 3243 N N . LYS A 1 409 ? -2.707 26.872 11.589 1.00 80.38 409 LYS A N 1
ATOM 3244 C CA . LYS A 1 409 ? -3.221 28.082 10.949 1.00 80.38 409 LYS A CA 1
ATOM 3245 C C . LYS A 1 409 ? -2.993 29.295 11.861 1.00 80.38 409 LYS A C 1
ATOM 3247 O O . LYS A 1 409 ? -3.116 29.191 13.077 1.00 80.38 409 LYS A O 1
ATOM 3252 N N . GLY A 1 410 ? -2.633 30.437 11.275 1.00 75.69 410 GLY A N 1
ATOM 3253 C CA . GLY A 1 410 ? -2.482 31.706 12.002 1.00 75.69 410 GLY A CA 1
ATOM 3254 C C . GLY A 1 410 ? -1.133 31.943 12.694 1.00 75.69 410 GLY A C 1
ATOM 3255 O O . GLY A 1 410 ? -0.952 33.011 13.268 1.00 75.69 410 GLY A O 1
ATOM 3256 N N . LEU A 1 411 ? -0.171 31.012 12.620 1.00 74.94 411 LEU A N 1
ATOM 3257 C CA . LEU A 1 411 ? 1.209 31.266 13.061 1.00 74.94 411 LEU A CA 1
ATOM 3258 C C . LEU A 1 411 ? 2.140 31.558 11.878 1.00 74.94 411 LEU A C 1
ATOM 3260 O O . LEU A 1 411 ? 1.967 30.938 10.822 1.00 74.94 411 LEU A O 1
ATOM 3264 N N . PRO A 1 412 ? 3.137 32.454 12.036 1.00 76.44 412 PRO A N 1
ATOM 3265 C CA . PRO A 1 412 ? 4.161 32.677 11.019 1.00 76.44 412 PRO A CA 1
ATOM 3266 C C . PRO A 1 412 ? 4.982 31.399 10.780 1.00 76.44 412 PRO A C 1
ATOM 3268 O O . PRO A 1 412 ? 5.154 30.586 11.684 1.00 76.44 412 PRO A O 1
ATOM 3271 N N . LEU A 1 413 ? 5.468 31.209 9.545 1.00 73.88 413 LEU A N 1
ATOM 3272 C CA . LEU A 1 413 ? 6.330 30.065 9.185 1.00 73.88 413 LEU A CA 1
ATOM 3273 C C . LEU A 1 413 ? 7.682 30.127 9.891 1.00 73.88 413 LEU A C 1
ATOM 3275 O O . LEU A 1 413 ? 8.195 29.116 10.355 1.00 73.88 413 LEU A O 1
ATOM 3279 N N . PHE A 1 414 ? 8.226 31.335 9.970 1.00 75.50 414 PHE A N 1
ATOM 3280 C CA . PHE A 1 414 ? 9.488 31.629 10.618 1.00 75.50 414 PHE A CA 1
ATOM 3281 C C . PHE A 1 414 ? 9.178 32.514 11.819 1.00 75.50 414 PHE A C 1
ATOM 3283 O O . PHE A 1 414 ? 8.615 33.601 11.668 1.00 75.50 414 PHE A O 1
ATOM 3290 N N . GLY A 1 415 ? 9.477 32.018 13.018 1.00 61.81 415 GLY A N 1
ATOM 3291 C CA . GLY A 1 415 ? 9.353 32.814 14.230 1.00 61.81 415 GLY A CA 1
ATOM 3292 C C . GLY A 1 415 ? 10.358 33.960 14.187 1.00 61.81 415 GLY A C 1
ATOM 3293 O O . GLY A 1 415 ? 11.551 33.728 13.999 1.00 61.81 415 GLY A O 1
ATOM 3294 N N . LYS A 1 416 ? 9.894 35.197 14.365 1.00 60.66 416 LYS A N 1
ATOM 3295 C CA . LYS A 1 416 ? 10.796 36.310 14.664 1.00 60.66 416 LYS A CA 1
ATOM 3296 C C . LYS A 1 416 ? 11.212 36.183 16.127 1.00 60.66 416 LYS A C 1
ATOM 3298 O O . LYS A 1 416 ? 10.491 36.624 17.011 1.00 60.66 416 LYS A O 1
ATOM 3303 N N . CYS A 1 417 ? 12.360 35.553 16.378 1.00 53.47 417 CYS A N 1
ATOM 3304 C CA . CYS A 1 417 ? 12.900 35.409 17.736 1.00 53.47 417 CYS A CA 1
ATOM 3305 C C . CYS A 1 417 ? 13.203 36.759 18.406 1.00 53.47 417 CYS A C 1
ATOM 3307 O O . CYS A 1 417 ? 13.271 36.822 19.627 1.00 53.47 417 CYS A O 1
ATOM 3309 N N . GLU A 1 418 ? 13.398 37.827 17.634 1.00 56.88 418 GLU A N 1
ATOM 3310 C CA . GLU A 1 418 ? 13.795 39.146 18.144 1.00 56.88 418 GLU A CA 1
ATOM 3311 C C . GLU A 1 418 ? 12.690 39.827 18.967 1.00 56.88 418 GLU A C 1
ATOM 3313 O O . GLU A 1 418 ? 12.990 40.449 19.981 1.00 56.88 418 GLU A O 1
ATOM 3318 N N . ASP A 1 419 ? 11.419 39.636 18.597 1.00 53.62 419 ASP A N 1
ATOM 3319 C CA . ASP A 1 419 ? 10.262 40.260 19.264 1.00 53.62 419 ASP A CA 1
ATOM 3320 C C . ASP A 1 419 ? 9.801 39.506 20.533 1.00 53.62 419 ASP A C 1
ATOM 3322 O O . ASP A 1 419 ? 8.940 39.985 21.280 1.00 53.62 419 ASP A O 1
ATOM 3326 N N . ASP A 1 420 ? 10.357 38.315 20.776 1.00 51.53 420 ASP A N 1
ATOM 3327 C CA . ASP A 1 420 ? 9.996 37.413 21.877 1.00 51.53 420 ASP A CA 1
ATOM 3328 C C . ASP A 1 420 ? 11.131 37.248 22.914 1.00 51.53 420 ASP A C 1
ATOM 3330 O O . ASP A 1 420 ? 10.963 36.552 23.918 1.00 51.53 420 ASP A O 1
ATOM 3334 N N . VAL A 1 421 ? 12.280 37.909 22.725 1.00 53.25 421 VAL A N 1
ATOM 3335 C CA . VAL A 1 421 ? 13.353 37.981 23.728 1.00 53.25 421 VAL A CA 1
ATOM 3336 C C . VAL A 1 421 ? 13.095 39.163 24.658 1.00 53.25 421 VAL A C 1
ATOM 3338 O O . VAL A 1 421 ? 13.224 40.319 24.265 1.00 53.25 421 VAL A O 1
ATOM 3341 N N . ILE A 1 422 ? 12.789 38.876 25.921 1.00 55.09 422 ILE A N 1
ATOM 3342 C CA . ILE A 1 422 ? 12.778 39.895 26.974 1.00 55.09 422 ILE A CA 1
ATOM 3343 C C . ILE A 1 422 ? 14.170 39.900 27.608 1.00 55.09 422 ILE A C 1
ATOM 3345 O O . ILE A 1 422 ? 14.644 38.875 28.099 1.00 55.09 422 ILE A O 1
ATOM 3349 N N . ILE A 1 423 ? 14.845 41.048 27.575 1.00 55.28 423 ILE A N 1
ATOM 3350 C CA . ILE A 1 423 ? 16.113 41.250 28.279 1.00 55.28 423 ILE A CA 1
ATOM 3351 C C . ILE A 1 423 ? 15.756 41.714 29.691 1.00 55.28 423 ILE A C 1
ATOM 3353 O O . ILE A 1 423 ? 15.290 42.838 29.865 1.00 55.28 423 ILE A O 1
ATOM 3357 N N . HIS A 1 424 ? 15.922 40.843 30.689 1.00 53.84 424 HIS A N 1
ATOM 3358 C CA . HIS A 1 424 ? 15.778 41.232 32.091 1.00 53.84 424 HIS A CA 1
ATOM 3359 C C . HIS A 1 424 ? 17.132 41.727 32.629 1.00 53.84 424 HIS A C 1
ATOM 3361 O O . HIS A 1 424 ? 18.147 41.094 32.338 1.00 53.84 424 HIS A O 1
ATOM 3367 N N . PRO A 1 425 ? 17.174 42.824 33.407 1.00 56.28 425 PRO A N 1
ATOM 3368 C CA . PRO A 1 425 ? 18.432 43.450 33.821 1.00 56.28 425 PRO A CA 1
ATOM 3369 C C . PRO A 1 425 ? 19.320 42.600 34.748 1.00 56.28 425 PRO A C 1
ATOM 3371 O O . PRO A 1 425 ? 20.520 42.839 34.783 1.00 56.28 425 PRO A O 1
ATOM 3374 N N . GLU A 1 426 ? 18.782 41.589 35.442 1.00 60.66 426 GLU A N 1
ATOM 3375 C CA . GLU A 1 426 ? 19.556 40.786 36.413 1.00 60.66 426 GLU A CA 1
ATOM 3376 C C . GLU A 1 426 ? 19.754 39.300 36.056 1.00 60.66 426 GLU A C 1
ATOM 3378 O O . GLU A 1 426 ? 20.625 38.663 36.643 1.00 60.66 426 GLU A O 1
ATOM 3383 N N . TYR A 1 427 ? 19.033 38.715 35.084 1.00 43.03 427 TYR A N 1
ATOM 3384 C CA . TYR A 1 427 ? 19.184 37.282 34.762 1.00 43.03 427 TYR A CA 1
ATOM 3385 C C . TYR A 1 427 ? 19.057 36.942 33.268 1.00 43.03 427 TYR A C 1
ATOM 3387 O O . TYR A 1 427 ? 18.377 37.619 32.498 1.00 43.03 427 TYR A O 1
ATOM 3395 N N . LYS A 1 428 ? 19.745 35.847 32.889 1.00 55.34 428 LYS A N 1
ATOM 3396 C CA . LYS A 1 428 ? 19.946 35.292 31.534 1.00 55.34 428 LYS A CA 1
ATOM 3397 C C . LYS A 1 428 ? 18.706 35.364 30.629 1.00 55.34 428 LYS A C 1
ATOM 3399 O O . LYS A 1 428 ? 17.629 34.918 31.002 1.00 55.34 428 LYS A O 1
ATOM 3404 N N . LYS A 1 429 ? 18.941 35.832 29.396 1.00 47.34 429 LYS A N 1
ATOM 3405 C CA . LYS A 1 429 ? 18.052 35.854 28.218 1.00 47.34 429 LYS A CA 1
ATOM 3406 C C . LYS A 1 429 ? 17.056 34.684 28.200 1.00 47.34 429 LYS A C 1
ATOM 3408 O O . LYS A 1 429 ? 17.475 33.535 28.068 1.00 47.34 429 LYS A O 1
ATOM 3413 N N . TYR A 1 430 ? 15.755 34.968 28.252 1.00 48.06 430 TYR A N 1
ATOM 3414 C CA . TYR A 1 430 ? 14.709 33.957 28.070 1.00 48.06 430 TYR A CA 1
ATOM 3415 C C . TYR A 1 430 ? 13.783 34.307 26.902 1.00 48.06 430 TYR A C 1
ATOM 3417 O O . TYR A 1 430 ? 13.427 35.463 26.672 1.00 48.06 430 TYR A O 1
ATOM 3425 N N . ILE A 1 431 ? 13.429 33.274 26.136 1.00 48.66 431 ILE A N 1
ATOM 3426 C CA . ILE A 1 431 ? 12.569 33.363 24.953 1.00 48.66 431 ILE A CA 1
ATOM 3427 C C . ILE A 1 431 ? 11.124 33.171 25.415 1.00 48.66 431 ILE A C 1
ATOM 3429 O O . ILE A 1 431 ? 10.752 32.090 25.878 1.00 48.66 431 ILE A O 1
ATOM 3433 N N . LYS A 1 432 ? 10.293 34.205 25.282 1.00 46.12 432 LYS A N 1
ATOM 3434 C CA . LYS A 1 432 ? 8.855 34.118 25.527 1.00 46.12 432 LYS A CA 1
ATOM 3435 C C . LYS A 1 432 ? 8.186 33.488 24.313 1.00 46.12 432 LYS A C 1
ATOM 3437 O O . LYS A 1 432 ? 7.738 34.179 23.409 1.00 46.12 432 LYS A O 1
ATOM 3442 N N . TRP A 1 433 ? 8.063 32.166 24.309 1.00 44.25 433 TRP A N 1
ATOM 3443 C CA . TRP A 1 433 ? 7.229 31.484 23.322 1.00 44.25 433 TRP A CA 1
ATOM 3444 C C . TRP A 1 433 ? 5.769 31.901 23.522 1.00 44.25 433 TRP A C 1
ATOM 3446 O O . TRP A 1 433 ? 5.104 31.459 24.460 1.00 44.25 433 TRP A O 1
ATOM 3456 N N . ARG A 1 434 ? 5.265 32.797 22.668 1.00 44.91 434 ARG A N 1
ATOM 3457 C CA . ARG A 1 434 ? 3.901 33.330 22.752 1.00 44.91 434 ARG A CA 1
ATOM 3458 C C . ARG A 1 434 ? 2.892 32.282 22.260 1.00 44.91 434 ARG A C 1
ATOM 3460 O O . ARG A 1 434 ? 2.373 32.354 21.150 1.00 44.91 434 ARG A O 1
ATOM 3467 N N . TRP A 1 435 ? 2.613 31.274 23.083 1.00 40.09 435 TRP A N 1
ATOM 3468 C CA . TRP A 1 435 ? 1.553 30.302 22.821 1.00 40.09 435 TRP A CA 1
ATOM 3469 C C . TRP A 1 435 ? 0.181 30.905 23.159 1.00 40.09 435 TRP A C 1
ATOM 3471 O O . TRP A 1 435 ? -0.303 30.772 24.273 1.00 40.09 435 TRP A O 1
ATOM 3481 N N . GLY A 1 436 ? -0.467 31.524 22.166 1.00 36.44 436 GLY A N 1
ATOM 3482 C CA . GLY A 1 436 ? -1.922 31.728 22.151 1.00 36.44 436 GLY A CA 1
ATOM 3483 C C . GLY A 1 436 ? -2.476 33.020 22.776 1.00 36.44 436 GLY A C 1
ATOM 3484 O O . GLY A 1 436 ? -2.125 33.410 23.881 1.00 36.44 436 GLY A O 1
ATOM 3485 N N . ASN A 1 437 ? -3.409 33.609 22.017 1.00 38.44 437 ASN A N 1
ATOM 3486 C CA . ASN A 1 437 ? -4.387 34.669 22.299 1.00 38.44 437 ASN A CA 1
ATOM 3487 C C . ASN A 1 437 ? -3.916 36.045 22.790 1.00 38.44 437 ASN A C 1
ATOM 3489 O O . ASN A 1 437 ? -3.695 36.251 23.978 1.00 38.44 437 ASN A O 1
ATOM 3493 N N . LYS A 1 438 ? -4.015 37.033 21.883 1.00 38.47 438 LYS A N 1
ATOM 3494 C CA . LYS A 1 438 ? -4.935 38.171 22.070 1.00 38.47 438 LYS A CA 1
ATOM 3495 C C . LYS A 1 438 ? -5.631 38.515 20.740 1.00 38.47 438 LYS A C 1
ATOM 3497 O O . LYS A 1 438 ? -4.963 38.773 19.746 1.00 38.47 438 LYS A O 1
ATOM 3502 N N . ASP A 1 439 ? -6.962 38.481 20.779 1.00 37.59 439 ASP A N 1
ATOM 3503 C CA . ASP A 1 439 ? -7.952 39.045 19.847 1.00 37.59 439 ASP A CA 1
ATOM 3504 C C . ASP A 1 439 ? -8.024 38.513 18.401 1.00 37.59 439 ASP A C 1
ATOM 3506 O O . ASP A 1 439 ? -7.459 39.071 17.462 1.00 37.59 439 ASP A O 1
ATOM 3510 N N . LEU A 1 440 ? -8.884 37.506 18.203 1.00 48.34 440 LEU A N 1
ATOM 3511 C CA . LEU A 1 440 ? -9.305 36.959 16.900 1.00 48.34 440 LEU A CA 1
ATOM 3512 C C . LEU A 1 440 ? -10.111 37.939 16.012 1.00 48.34 440 LEU A C 1
ATOM 3514 O O . LEU A 1 440 ? -10.434 37.593 14.881 1.00 48.34 440 LEU A O 1
ATOM 3518 N N . ASN A 1 441 ? -10.406 39.160 16.477 1.00 41.06 441 ASN A N 1
ATOM 3519 C CA . ASN A 1 441 ? -11.165 40.169 15.719 1.00 41.06 441 ASN A CA 1
ATOM 3520 C C . ASN A 1 441 ? -10.301 41.174 14.941 1.00 41.06 441 ASN A C 1
ATOM 3522 O O . ASN A 1 441 ? -10.839 42.045 14.261 1.00 41.06 441 ASN A O 1
ATOM 3526 N N . LYS A 1 442 ? -8.968 41.077 14.999 1.00 40.09 442 LYS A N 1
ATOM 3527 C CA . LYS A 1 442 ? -8.082 41.937 14.200 1.00 40.09 442 LYS A CA 1
ATOM 3528 C C . LYS A 1 442 ? -7.514 41.153 13.025 1.00 40.09 442 LYS A C 1
ATOM 3530 O O . LYS A 1 442 ? -6.369 40.714 13.027 1.00 40.09 442 LYS A O 1
ATOM 3535 N N . GLY A 1 443 ? -8.353 40.977 12.009 1.00 41.69 443 GLY A N 1
ATOM 3536 C CA . GLY A 1 443 ? -7.926 40.540 10.687 1.00 41.69 443 GLY A CA 1
ATOM 3537 C C . GLY A 1 443 ? -7.164 41.658 9.985 1.00 41.69 443 GLY A C 1
ATOM 3538 O O . GLY A 1 443 ? -7.737 42.392 9.189 1.00 41.69 443 GLY A O 1
ATOM 3539 N N . THR A 1 444 ? -5.873 41.800 10.265 1.00 32.41 444 THR A N 1
ATOM 3540 C CA . THR A 1 444 ? -4.975 42.582 9.413 1.00 32.41 444 THR A CA 1
ATOM 3541 C C . THR A 1 444 ? -3.808 41.712 8.978 1.00 32.41 444 THR A C 1
ATOM 3543 O O . THR A 1 444 ? -3.062 41.167 9.789 1.00 32.41 444 THR A O 1
ATOM 3546 N N . TRP A 1 445 ? -3.661 41.566 7.661 1.00 31.45 445 TRP A N 1
ATOM 3547 C CA . TRP A 1 445 ? -2.427 41.087 7.049 1.00 31.45 445 TRP A CA 1
ATOM 3548 C C . TRP A 1 445 ? -1.292 42.006 7.501 1.00 31.45 445 TRP A C 1
ATOM 3550 O O . TRP A 1 445 ? -1.270 43.186 7.155 1.00 31.45 445 TRP A O 1
ATOM 3560 N N . SER A 1 446 ? -0.353 41.490 8.292 1.00 34.19 446 SER A N 1
ATOM 3561 C CA . SER A 1 446 ? 0.841 42.243 8.658 1.00 34.19 446 SER A CA 1
ATOM 3562 C C . SER A 1 446 ? 1.816 42.251 7.481 1.00 34.19 446 SER A C 1
ATOM 3564 O O . SER A 1 446 ? 2.772 41.483 7.408 1.00 34.19 446 SER A O 1
ATOM 3566 N N . THR A 1 447 ? 1.589 43.151 6.527 1.00 33.12 447 THR A N 1
ATOM 3567 C CA . THR A 1 447 ? 2.644 43.582 5.610 1.00 33.12 447 THR A CA 1
ATOM 3568 C C . THR A 1 447 ? 3.654 44.375 6.431 1.00 33.12 447 THR A C 1
ATOM 3570 O O . THR A 1 447 ? 3.382 45.487 6.885 1.00 33.12 447 THR A O 1
ATOM 3573 N N . GLY A 1 448 ? 4.799 43.759 6.711 1.00 35.47 448 GLY A N 1
ATOM 3574 C CA . GLY A 1 448 ? 5.864 44.374 7.484 1.00 35.47 448 GLY A CA 1
ATOM 3575 C C . GLY A 1 448 ? 6.480 45.545 6.732 1.00 35.47 448 GLY A C 1
ATOM 3576 O O . GLY A 1 448 ? 7.287 45.314 5.853 1.00 35.47 448 GLY A O 1
ATOM 3577 N N . ILE A 1 449 ? 6.115 46.769 7.107 1.00 31.52 449 ILE A N 1
ATOM 3578 C CA . ILE A 1 449 ? 6.953 47.978 7.136 1.00 31.52 449 ILE A CA 1
ATOM 3579 C C . ILE A 1 449 ? 6.237 48.923 8.109 1.00 31.52 449 ILE A C 1
ATOM 3581 O O . ILE A 1 449 ? 5.167 49.442 7.794 1.00 31.52 449 ILE A O 1
ATOM 3585 N N . LEU A 1 450 ? 6.797 49.149 9.302 1.00 33.12 450 LEU A N 1
ATOM 3586 C CA . LEU A 1 450 ? 6.272 50.159 10.226 1.00 33.12 450 LEU A CA 1
ATOM 3587 C C . LEU A 1 450 ? 7.239 51.342 10.291 1.00 33.12 450 LEU A C 1
ATOM 3589 O O . LEU A 1 450 ? 8.329 51.275 10.857 1.00 33.12 450 LEU A O 1
ATOM 3593 N N . ARG A 1 451 ? 6.819 52.431 9.646 1.00 31.44 451 ARG A N 1
ATOM 3594 C CA . ARG A 1 451 ? 7.495 53.728 9.590 1.00 31.44 451 ARG A CA 1
ATOM 3595 C C . ARG A 1 451 ? 7.487 54.365 10.984 1.00 31.44 451 ARG A C 1
ATOM 3597 O O . ARG A 1 451 ? 6.430 54.657 11.537 1.00 31.44 451 ARG A O 1
ATOM 3604 N N . LYS A 1 452 ? 8.677 54.591 11.542 1.00 32.56 452 LYS A N 1
ATOM 3605 C CA . LYS A 1 452 ? 8.903 55.191 12.866 1.00 32.56 452 LYS A CA 1
ATOM 3606 C C . LYS A 1 452 ? 8.345 56.625 12.898 1.00 32.56 452 LYS A C 1
ATOM 3608 O O . LYS A 1 452 ? 8.866 57.498 12.204 1.00 32.56 452 LYS A O 1
ATOM 3613 N N . ARG A 1 453 ? 7.297 56.894 13.687 1.00 32.38 453 ARG A N 1
ATOM 3614 C CA . ARG A 1 453 ? 6.843 58.265 13.997 1.00 32.38 453 ARG A CA 1
ATOM 3615 C C . ARG A 1 453 ? 7.455 58.703 15.332 1.00 32.38 453 ARG A C 1
ATOM 3617 O O . ARG A 1 453 ? 7.363 57.984 16.318 1.00 32.38 453 ARG A O 1
ATOM 3624 N N . LYS A 1 454 ? 8.122 59.861 15.321 1.00 34.56 454 LYS A N 1
ATOM 3625 C CA . LYS A 1 454 ? 8.783 60.502 16.472 1.00 34.56 454 LYS A CA 1
ATOM 3626 C C . LYS A 1 454 ? 7.744 60.963 17.509 1.00 34.56 454 LYS A C 1
ATOM 3628 O O . LYS A 1 454 ? 6.721 61.530 17.133 1.00 34.56 454 LYS A O 1
ATOM 3633 N N . ASN A 1 455 ? 8.058 60.716 18.782 1.00 33.94 455 ASN A N 1
ATOM 3634 C CA . ASN A 1 455 ? 7.278 61.014 19.989 1.00 33.94 455 ASN A CA 1
ATOM 3635 C C . ASN A 1 455 ? 6.706 62.439 20.051 1.00 33.94 455 ASN A C 1
ATOM 3637 O O . ASN A 1 455 ? 7.399 63.409 19.735 1.00 33.94 455 ASN A O 1
ATOM 3641 N N . LYS A 1 456 ? 5.486 62.559 20.591 1.00 32.16 456 LYS A N 1
ATOM 3642 C CA . LYS A 1 456 ? 4.978 63.788 21.212 1.00 32.16 456 LYS A CA 1
ATOM 3643 C C . LYS A 1 456 ? 4.782 63.521 22.713 1.00 32.16 456 LYS A C 1
ATOM 3645 O O . LYS A 1 456 ? 4.206 62.507 23.080 1.00 32.16 456 LYS A O 1
ATOM 3650 N N . LYS A 1 457 ? 5.375 64.436 23.484 1.00 32.41 457 LYS A N 1
ATOM 3651 C CA . LYS A 1 457 ? 5.546 64.604 24.939 1.00 32.41 457 LYS A CA 1
ATOM 3652 C C . LYS A 1 457 ? 4.575 63.911 25.908 1.00 32.41 457 LYS A C 1
ATOM 3654 O O . LYS A 1 457 ? 3.364 63.943 25.726 1.00 32.41 457 LYS A O 1
ATOM 3659 N N . GLU A 1 458 ? 5.194 63.430 26.986 1.00 40.56 458 GLU A N 1
ATOM 3660 C CA . GLU A 1 458 ? 4.646 63.093 28.302 1.00 40.56 458 GLU A CA 1
ATOM 3661 C C . GLU A 1 458 ? 3.788 64.219 28.896 1.00 40.56 458 GLU A C 1
ATOM 3663 O O . GLU A 1 458 ? 4.154 65.395 28.825 1.00 40.56 458 GLU A O 1
ATOM 3668 N N . ILE A 1 459 ? 2.688 63.827 29.541 1.00 29.81 459 ILE A N 1
ATOM 3669 C CA . ILE A 1 459 ? 2.029 64.569 30.619 1.00 29.81 459 ILE A CA 1
ATOM 3670 C C . ILE A 1 459 ? 1.787 63.537 31.726 1.00 29.81 459 ILE A C 1
ATOM 3672 O O . ILE A 1 459 ? 1.084 62.551 31.504 1.00 29.81 459 ILE A O 1
ATOM 3676 N N . GLY A 1 460 ? 2.449 63.736 32.866 1.00 30.75 460 GLY A N 1
ATOM 3677 C CA . GLY A 1 460 ? 2.159 63.056 34.129 1.00 30.75 460 GLY A CA 1
ATOM 3678 C C . GLY A 1 460 ? 1.229 63.892 35.018 1.00 30.75 460 GLY A C 1
ATOM 3679 O O . GLY A 1 460 ? 0.788 64.954 34.583 1.00 30.75 460 GLY A O 1
ATOM 3680 N N . MET A 1 461 ? 1.047 63.413 36.258 1.00 26.19 461 MET A N 1
ATOM 3681 C CA . MET A 1 461 ? 0.148 63.856 37.352 1.00 26.19 461 MET A CA 1
ATOM 3682 C C . MET A 1 461 ? -1.235 63.163 37.333 1.00 26.19 461 MET A C 1
ATOM 3684 O O . MET A 1 461 ? -1.861 63.081 36.285 1.00 26.19 461 MET A O 1
ATOM 3688 N N . ASP A 1 462 ? -1.754 62.566 38.416 1.00 28.20 462 ASP A N 1
ATOM 3689 C CA . ASP A 1 462 ? -1.474 62.763 39.847 1.00 28.20 462 ASP A CA 1
ATOM 3690 C C . ASP A 1 462 ? -1.721 61.517 40.725 1.00 28.20 462 ASP A C 1
ATOM 3692 O O . ASP A 1 462 ? -2.476 60.604 40.387 1.00 28.20 462 ASP A O 1
ATOM 3696 N N . ASP A 1 463 ? -1.055 61.561 41.880 1.00 31.98 463 ASP A N 1
ATOM 3697 C CA . ASP A 1 463 ? -1.186 60.738 43.083 1.00 31.98 463 ASP A CA 1
ATOM 3698 C C . ASP A 1 463 ? -2.545 60.885 43.811 1.00 31.98 463 ASP A C 1
ATOM 3700 O O . ASP A 1 463 ? -3.143 61.959 43.789 1.00 31.98 463 ASP A O 1
ATOM 3704 N N . LYS A 1 464 ? -2.866 59.867 44.647 1.00 30.33 464 LYS A N 1
ATOM 3705 C CA . LYS A 1 464 ? -3.633 59.942 45.930 1.00 30.33 464 LYS A CA 1
ATOM 3706 C C . LYS A 1 464 ? -5.166 60.168 45.818 1.00 30.33 464 LYS A C 1
ATOM 3708 O O . LYS A 1 464 ? -5.611 60.967 45.019 1.00 30.33 464 LYS A O 1
ATOM 3713 N N . LEU A 1 465 ? -6.100 59.544 46.558 1.00 28.42 465 LEU A N 1
ATOM 3714 C CA . LEU A 1 465 ? -6.206 58.868 47.872 1.00 28.42 465 LEU A CA 1
ATOM 3715 C C . LEU A 1 465 ? -7.473 57.952 47.861 1.00 28.42 465 LEU A C 1
ATOM 3717 O O . LEU A 1 465 ? -8.446 58.295 47.201 1.00 28.42 465 LEU A O 1
ATOM 3721 N N . ILE A 1 466 ? -7.422 56.726 48.410 1.00 32.19 466 ILE A N 1
ATOM 3722 C CA . ILE A 1 466 ? -8.062 56.227 49.667 1.00 32.19 466 ILE A CA 1
ATOM 3723 C C . ILE A 1 466 ? -9.602 56.335 49.763 1.00 32.19 466 ILE A C 1
ATOM 3725 O O . ILE A 1 466 ? -10.111 57.443 49.742 1.00 32.19 466 ILE A O 1
ATOM 3729 N N . PHE A 1 467 ? -10.285 55.191 49.965 1.00 28.30 467 PHE A N 1
ATOM 3730 C CA . PHE A 1 467 ? -11.296 54.856 51.012 1.00 28.30 467 PHE A CA 1
ATOM 3731 C C . PHE A 1 467 ? -11.613 53.339 50.880 1.00 28.30 467 PHE A C 1
ATOM 3733 O O . PHE A 1 467 ? -11.841 52.877 49.764 1.00 28.30 467 PHE A O 1
ATOM 3740 N N . GLU A 1 468 ? -11.256 52.501 51.870 1.00 31.88 468 GLU A N 1
ATOM 3741 C CA . GLU A 1 468 ? -12.139 51.845 52.880 1.00 31.88 468 GLU A CA 1
ATOM 3742 C C . GLU A 1 468 ? -13.352 51.099 52.288 1.00 31.88 468 GLU A C 1
ATOM 3744 O O . GLU A 1 468 ? -14.028 51.600 51.394 1.00 31.88 468 GLU A O 1
ATOM 3749 N N . SER A 1 469 ? -13.693 49.886 52.737 1.00 32.19 469 SER A N 1
ATOM 3750 C CA . SER A 1 469 ? -13.592 49.320 54.099 1.00 32.19 469 SER A CA 1
ATOM 3751 C C . SER A 1 469 ? -12.363 48.488 54.441 1.00 32.19 469 SER A C 1
ATOM 3753 O O . SER A 1 469 ? -12.000 47.630 53.603 1.00 32.19 469 SER A O 1
#

Organism: Rhizophagus irregularis (strain DAOM 197198w) (NCBI:txid1432141)

Solvent-accessible surface area (backbone atoms only — not comparable to full-atom values): 28673 Å² total; per-residue (Å²): 139,80,85,51,69,67,58,57,51,50,51,54,51,41,53,54,51,52,55,51,45,52,59,51,50,52,52,33,52,52,28,51,52,48,21,71,75,40,57,77,37,25,54,50,30,38,33,54,23,49,38,51,48,56,30,44,54,44,54,57,53,34,66,78,42,63,78,89,50,25,63,57,42,52,52,51,26,52,50,49,37,64,42,41,78,54,45,55,63,52,53,49,58,54,54,48,57,55,53,57,62,62,64,72,73,70,81,94,70,86,88,88,87,88,81,89,83,92,80,84,90,84,88,91,81,92,85,88,86,90,87,86,89,86,86,80,89,77,86,76,74,82,70,71,68,57,84,91,65,64,75,60,93,70,68,75,66,83,52,79,69,58,75,70,39,71,82,74,84,90,66,50,70,84,84,76,60,62,68,61,53,53,49,53,55,52,53,51,43,52,56,23,43,44,38,21,54,56,19,38,66,77,88,77,90,63,95,60,96,46,61,41,55,51,33,20,56,36,42,40,49,38,40,53,41,52,52,52,60,59,71,50,68,51,64,38,94,41,64,47,55,24,68,78,72,37,73,66,36,26,46,51,49,60,57,41,48,53,61,24,36,55,18,33,35,48,23,6,57,35,45,25,56,54,29,70,51,67,60,42,94,72,45,85,79,56,89,76,84,90,70,82,72,83,78,84,63,93,80,81,92,77,91,78,82,94,73,95,76,80,93,75,92,68,92,68,70,48,59,77,88,51,47,67,53,46,45,47,29,24,43,18,50,17,47,29,33,40,32,52,30,49,51,32,67,45,37,43,66,66,57,62,93,74,49,38,60,42,55,56,66,61,54,37,50,46,34,43,52,54,18,52,51,42,46,54,46,58,77,72,58,60,31,64,52,58,48,43,51,53,53,26,54,52,42,52,51,50,49,52,53,50,58,56,19,51,38,60,48,94,59,72,95,67,78,67,65,74,87,29,51,53,84,52,97,88,56,81,80,45,74,54,79,84,83,76,87,85,67,95,82,69,90,64,87,81,75,90,75,84,82,87,78,85,86,80,82,91,81,85,89,86,83,90,81,92,80,86,136

Radius of gyration: 35.99 Å; Cα contacts (8 Å, |Δi|>4): 386; chains: 1; bounding box: 82×101×124 Å